Protein AF-0000000079767734 (afdb_homodimer)

Solvent-accessible surface area (backbone atoms only — not comparable to full-atom values): 37894 Å² total; per-residue (Å²): 135,80,73,79,76,71,73,71,72,45,73,51,30,43,49,50,31,55,87,40,33,33,40,35,42,72,42,64,70,23,52,40,48,29,48,41,56,46,34,62,26,26,24,47,37,34,31,40,34,43,82,82,51,74,74,72,78,58,91,63,36,63,91,36,53,76,44,80,39,47,56,89,37,68,68,37,36,52,49,50,50,56,53,43,48,74,29,41,30,40,42,39,52,51,51,64,62,49,52,40,75,56,68,56,30,71,64,57,50,38,73,56,18,55,48,31,27,43,34,37,41,23,61,63,21,69,68,55,93,91,45,70,55,68,69,30,57,35,48,63,38,46,60,24,29,35,12,47,37,9,58,38,42,71,36,30,5,55,59,46,14,35,50,39,76,53,35,54,48,33,36,28,49,6,26,14,48,25,43,48,45,36,50,42,42,36,56,41,39,20,74,75,72,59,39,28,27,36,27,37,23,17,26,21,49,15,37,34,35,57,37,30,67,54,52,41,53,58,57,61,50,45,75,55,85,43,48,54,48,68,65,36,31,35,26,31,55,18,12,19,41,18,9,61,12,53,26,70,47,44,61,43,38,42,52,37,48,18,52,74,73,40,31,35,22,32,31,18,76,51,70,70,22,36,53,40,44,28,52,84,71,76,46,52,59,89,81,45,47,86,86,41,68,85,48,19,62,60,40,33,50,51,50,39,59,54,42,34,71,40,39,45,67,59,57,61,62,34,58,57,33,28,55,47,11,13,33,32,52,43,21,42,56,68,48,23,64,68,66,37,64,63,75,50,49,41,78,46,57,35,68,62,70,41,61,56,81,56,68,72,68,65,68,76,42,69,40,67,36,51,35,79,49,37,43,42,38,71,66,74,81,130,134,79,72,78,78,74,73,71,72,47,73,52,31,42,49,47,32,55,88,40,31,33,40,35,44,72,43,64,69,24,52,41,50,29,48,42,56,46,35,62,25,26,24,48,39,35,30,40,34,45,81,81,46,64,70,72,78,58,90,61,37,63,90,36,54,76,45,78,38,47,57,89,36,68,70,37,35,52,49,51,51,57,54,41,47,74,28,40,31,40,41,36,51,52,50,63,62,48,51,41,74,57,70,56,30,70,64,58,49,38,72,55,18,58,48,32,28,41,35,37,41,23,60,62,22,70,67,53,94,89,46,70,53,68,68,30,56,35,48,63,36,48,60,24,30,34,12,47,38,8,59,39,42,75,38,32,5,54,57,45,14,36,54,43,77,54,35,55,49,34,37,29,47,6,26,13,49,27,42,47,45,37,49,40,41,36,55,41,39,20,74,76,71,60,38,28,27,36,28,37,22,18,27,20,49,14,38,34,35,58,37,31,67,55,52,45,52,57,58,60,46,48,74,55,84,42,47,55,47,68,62,37,31,40,29,31,58,23,14,24,47,14,10,67,7,50,26,71,46,44,60,42,40,41,51,36,46,17,51,73,74,39,33,34,22,32,33,19,76,51,70,70,22,36,53,38,43,28,52,85,72,75,46,50,60,88,80,42,48,86,84,41,69,86,48,19,65,59,40,33,50,52,51,38,60,55,42,34,72,38,38,43,68,57,56,60,64,35,57,57,34,28,55,46,11,13,33,30,54,43,21,44,56,68,50,21,66,68,67,37,66,62,77,48,50,41,76,45,59,34,69,66,68,50,48,72,82,56,68,69,72,66,70,78,45,69,42,69,36,52,35,78,48,40,44,41,38,72,67,76,80,132

pLDDT: mean 78.81, std 22.09, range [19.5, 98.88]

Organism: Taenia asiatica (NCBI:txid60517)

Radius of gyration: 25.35 Å; Cα contacts (8 Å, |Δi|>4): 1713; chains: 2; bounding box: 73×67×70 Å

Nearest PDB structures (foldseek):
  2gci-assembly2_C  TM=5.295E-01  e=1.473E-26  Mycobacterium tuberculosis
  2yim-assembly2_D  TM=5.352E-01  e=5.683E-26  Mycobacterium tuberculosis H37Rv
  9br6-assembly1_A  TM=4.932E-01  e=1.364E-16  Homo sapiens
  5yit-assembly1_A  TM=5.797E-01  e=7.424E-14  Mycobacterium tuberculosis H37Rv
  5yit-assembly2_D  TM=5.582E-01  e=5.335E-12  Mycobacterium tuberculosis H37Rv

Secondary structure (DSSP, 8-state):
-------SS-TTGGGTTTT-EEEEES--THHHHHHHHHHHTT-EEEEEE-TT-S----TT-TT--EEE--TTSHHHHHHHHHHHTT-SEEEE-SPTTHHHHTT--HHHHHHH-TT-EEEEEESS-PPPTTS-HHHHT----HHHHHHHHTTGGGGB-TTS-B--THHHHHHIIIIIHHHHHHHHHHHHHHHHH----EEEEEHHHHHHHHTHHHHHHHHHHTSS---TTTTSHHHHHHHHHHTTSSS-S-TTEEEEE-TTS-EEEEE--SHHHHHHHHHHHT--TTTS-TT-GGGHHHHHHHHHHHHTTS-HHHHHH-HHHHHHS-EEEE--HHHHHHHS-GGGEEEEEE-----TT-------EEEEEEPPSSEEEPPPP-/-------SS-TTGGGTTTT-EEEEES--THHHHHHHHHHHTT-EEEEEE-TT-S----TT-TT--EEE--TTSHHHHHHHHHHHTT-SEEEE-SPTTHHHHTT--HHHHHHH-TT-EEEEEESS-PPPTTS-HHHHT----HHHHHHHHTTGGGGB-TTS-B--THHHHHHIIIIIHHHHHHHHHHHHHHHHH----EEEEEHHHHHHHHTHHHHHHHHHHTSS---TTTTSHHHHHHHHHHTTSSS-S-TTEEEEE-TTS-EEEEE--SHHHHHHHHHHHT--TTTS-TT-GGGHHHHHHHHHHHHTTS-HHHHHH-HHHHHHS-EEEE--HHHHHHHS-GGGEEEEEE-----TT-------EEEEEEPPSSEEEPPPP-

Structure (mmCIF, N/CA/C/O backbone):
data_AF-0000000079767734-model_v1
#
loop_
_entity.id
_entity.type
_entity.pdbx_description
1 polymer 'Alpha-methylacyl-CoA racemase'
#
loop_
_atom_site.group_PDB
_atom_site.id
_atom_site.type_symbol
_atom_site.label_atom_id
_atom_site.label_alt_id
_atom_site.label_comp_id
_atom_site.label_asym_id
_atom_site.label_entity_id
_atom_site.label_seq_id
_atom_site.pdbx_PDB_ins_code
_atom_site.Cartn_x
_atom_site.Cartn_y
_atom_site.Cartn_z
_atom_site.occupancy
_atom_site.B_iso_or_equiv
_atom_site.auth_seq_id
_atom_site.auth_comp_id
_atom_site.auth_asym_id
_atom_site.auth_atom_id
_atom_site.pdbx_PDB_model_num
ATOM 1 N N . MET A 1 1 ? 0.869 -28.984 30.719 1 19.5 1 MET A N 1
ATOM 2 C CA . MET A 1 1 ? 0.458 -29.578 29.453 1 19.5 1 MET A CA 1
ATOM 3 C C . MET A 1 1 ? -0.038 -28.516 28.484 1 19.5 1 MET A C 1
ATOM 5 O O . MET A 1 1 ? -1.199 -28.109 28.547 1 19.5 1 MET A O 1
ATOM 9 N N . PHE A 1 2 ? 0.654 -27.422 28.281 1 21 2 PHE A N 1
ATOM 10 C CA . PHE A 1 2 ? 0.424 -26.078 27.781 1 21 2 PHE A CA 1
ATOM 11 C C . PHE A 1 2 ? 0.003 -26.109 26.312 1 21 2 PHE A C 1
ATOM 13 O O . PHE A 1 2 ? 0.659 -26.75 25.484 1 21 2 PHE A O 1
ATOM 20 N N . GLY A 1 3 ? -1.27 -26.203 26.094 1 24.34 3 GLY A N 1
ATOM 21 C CA . GLY A 1 3 ? -1.952 -26.516 24.844 1 24.34 3 GLY A CA 1
ATOM 22 C C . GLY A 1 3 ? -1.363 -25.797 23.641 1 24.34 3 GLY A C 1
ATOM 23 O O . GLY A 1 3 ? -0.852 -24.688 23.766 1 24.34 3 GLY A O 1
ATOM 24 N N . ALA A 1 4 ? -0.861 -26.609 22.656 1 27.47 4 ALA A N 1
ATOM 25 C CA . ALA A 1 4 ? -0.209 -26.25 21.391 1 27.47 4 ALA A CA 1
ATOM 26 C C . ALA A 1 4 ? -0.908 -25.062 20.734 1 27.47 4 ALA A C 1
ATOM 28 O O . ALA A 1 4 ? -2.068 -25.156 20.328 1 27.47 4 ALA A O 1
ATOM 29 N N . VAL A 1 5 ? -0.667 -23.891 21.141 1 30.08 5 VAL A N 1
ATOM 30 C CA . VAL A 1 5 ? -1.137 -22.672 20.5 1 30.08 5 VAL A CA 1
ATOM 31 C C . VAL A 1 5 ? -1.088 -22.828 18.984 1 30.08 5 VAL A C 1
ATOM 33 O O . VAL A 1 5 ? -0.017 -23.031 18.406 1 30.08 5 VAL A O 1
ATOM 36 N N . LYS A 1 6 ? -2.043 -23.469 18.391 1 33.72 6 LYS A N 1
ATOM 37 C CA . LYS A 1 6 ? -2.287 -23.688 16.953 1 33.72 6 LYS A CA 1
ATOM 38 C C . LYS A 1 6 ? -1.776 -22.5 16.141 1 33.72 6 LYS A C 1
ATOM 40 O O . LYS A 1 6 ? -2.127 -21.359 16.406 1 33.72 6 LYS A O 1
ATOM 45 N N . ASN A 1 7 ? -0.673 -22.297 15.594 1 41.34 7 ASN A N 1
ATOM 46 C CA . ASN A 1 7 ? -0.099 -21.375 14.625 1 41.34 7 ASN A CA 1
ATOM 47 C C . ASN A 1 7 ? -1.134 -20.922 13.602 1 41.34 7 ASN A C 1
ATOM 49 O O . ASN A 1 7 ? -1.629 -21.734 12.812 1 41.34 7 ASN A O 1
ATOM 53 N N . LEU A 1 8 ? -2.006 -19.859 13.859 1 46.81 8 LEU A N 1
ATOM 54 C CA . LEU A 1 8 ? -3.248 -19.328 13.312 1 46.81 8 LEU A CA 1
ATOM 55 C C . LEU A 1 8 ? -3.096 -19 11.836 1 46.81 8 LEU A C 1
ATOM 57 O O . LEU A 1 8 ? -4.09 -18.891 11.109 1 46.81 8 LEU A O 1
ATOM 61 N N . VAL A 1 9 ? -1.853 -18.578 11.352 1 55.66 9 VAL A N 1
ATOM 62 C CA . VAL A 1 9 ? -1.746 -18.5 9.898 1 55.66 9 VAL A CA 1
ATOM 63 C C . VAL A 1 9 ? -1.873 -19.891 9.297 1 55.66 9 VAL A C 1
ATOM 65 O O . VAL A 1 9 ? -1.165 -20.828 9.703 1 55.66 9 VAL A O 1
ATOM 68 N N . GLY A 1 10 ? -2.957 -20.172 8.617 1 65.94 10 GLY A N 1
ATOM 69 C CA . GLY A 1 10 ? -3.295 -21.5 8.109 1 65.94 10 GLY A CA 1
ATOM 70 C C . GLY A 1 10 ? -2.127 -22.203 7.441 1 65.94 10 GLY A C 1
ATOM 71 O O . GLY A 1 10 ? -1.202 -21.547 6.949 1 65.94 10 GLY A O 1
ATOM 72 N N . THR A 1 11 ? -1.95 -23.391 7.621 1 73 11 THR A N 1
ATOM 73 C CA . THR A 1 11 ? -0.931 -24.266 7.051 1 73 11 THR A CA 1
ATOM 74 C C . THR A 1 11 ? -0.755 -23.984 5.559 1 73 11 THR A C 1
ATOM 76 O O . THR A 1 11 ? 0.362 -24.047 5.039 1 73 11 THR A O 1
ATOM 79 N N . THR A 1 12 ? -1.761 -23.531 4.977 1 79.75 12 THR A N 1
ATOM 80 C CA . THR A 1 12 ? -1.69 -23.281 3.543 1 79.75 12 THR A CA 1
ATOM 81 C C . THR A 1 12 ? -0.862 -22.031 3.26 1 79.75 12 THR A C 1
ATOM 83 O O . THR A 1 12 ? -0.031 -22.016 2.35 1 79.75 12 THR A O 1
ATOM 86 N N . CYS A 1 13 ? -1.005 -21.047 4.02 1 81.56 13 CYS A N 1
ATOM 87 C CA . CYS A 1 13 ? -0.276 -19.812 3.812 1 81.56 13 CYS A CA 1
ATOM 88 C C . CYS A 1 13 ? 1.227 -20.031 3.941 1 81.56 13 CYS A C 1
ATOM 90 O O . CYS A 1 13 ? 1.996 -19.594 3.082 1 81.56 13 CYS A O 1
ATOM 92 N N . ILE A 1 14 ? 1.656 -20.844 4.953 1 84.44 14 ILE A N 1
ATOM 93 C CA . ILE A 1 14 ? 3.08 -20.953 5.246 1 84.44 14 ILE A CA 1
ATOM 94 C C . ILE A 1 14 ? 3.725 -21.953 4.293 1 84.44 14 ILE A C 1
ATOM 96 O O . ILE A 1 14 ? 4.926 -22.219 4.383 1 84.44 14 ILE A O 1
ATOM 100 N N . SER A 1 15 ? 2.971 -22.422 3.383 1 89.75 15 SER A N 1
ATOM 101 C CA . SER A 1 15 ? 3.531 -23.406 2.453 1 89.75 15 SER A CA 1
ATOM 102 C C . SER A 1 15 ? 3.684 -22.812 1.056 1 89.75 15 SER A C 1
ATOM 104 O O . SER A 1 15 ? 4.297 -23.422 0.18 1 89.75 15 SER A O 1
ATOM 106 N N . MET A 1 16 ? 3.244 -21.625 0.871 1 94.75 16 MET A N 1
ATOM 107 C CA . MET A 1 16 ? 3.174 -21.062 -0.475 1 94.75 16 MET A CA 1
ATOM 108 C C . MET A 1 16 ? 4.57 -20.859 -1.052 1 94.75 16 MET A C 1
ATOM 110 O O . MET A 1 16 ? 4.793 -21.078 -2.244 1 94.75 16 MET A O 1
ATOM 114 N N . LEU A 1 17 ? 5.535 -20.516 -0.182 1 97.31 17 LEU A N 1
ATOM 115 C CA . LEU A 1 17 ? 6.895 -20.234 -0.642 1 97.31 17 LEU A CA 1
ATOM 116 C C . LEU A 1 17 ? 7.895 -21.172 0.025 1 97.31 17 LEU A C 1
ATOM 118 O O . LEU A 1 17 ? 9.062 -20.812 0.206 1 97.31 17 LEU A O 1
ATOM 122 N N . LYS A 1 18 ? 7.34 -22.297 0.435 1 95.25 18 LYS A N 1
ATOM 123 C CA . LYS A 1 18 ? 8.234 -23.297 1.007 1 95.25 18 LYS A CA 1
ATOM 124 C C . LYS A 1 18 ? 9.359 -23.641 0.036 1 95.25 18 LYS A C 1
ATOM 126 O O . LYS A 1 18 ? 9.109 -23.891 -1.146 1 95.25 18 LYS A O 1
ATOM 131 N N . GLY A 1 19 ? 10.625 -23.625 0.57 1 96.06 19 GLY A N 1
ATOM 132 C CA . GLY A 1 19 ? 11.773 -23.969 -0.253 1 96.06 19 GLY A CA 1
ATOM 133 C C . GLY A 1 19 ? 12.461 -22.766 -0.862 1 96.06 19 GLY A C 1
ATOM 134 O O . GLY A 1 19 ? 13.562 -22.875 -1.403 1 96.06 19 GLY A O 1
ATOM 135 N N . ILE A 1 20 ? 11.859 -21.641 -0.833 1 98.12 20 ILE A N 1
ATOM 136 C CA . ILE A 1 20 ? 12.438 -20.422 -1.386 1 98.12 20 ILE A CA 1
ATOM 137 C C . ILE A 1 20 ? 13.414 -19.812 -0.381 1 98.12 20 ILE A C 1
ATOM 139 O O . ILE A 1 20 ? 13.07 -19.625 0.786 1 98.12 20 ILE A O 1
ATOM 143 N N . GLN A 1 21 ? 14.617 -19.531 -0.818 1 98.62 21 GLN A N 1
ATOM 144 C CA . GLN A 1 21 ? 15.672 -18.953 0.003 1 98.62 21 GLN A CA 1
ATOM 145 C C . GLN A 1 21 ? 15.891 -17.484 -0.355 1 98.62 21 GLN A C 1
ATOM 147 O O . GLN A 1 21 ? 16.203 -17.156 -1.501 1 98.62 21 GLN A O 1
ATOM 152 N N . VAL A 1 22 ? 15.781 -16.609 0.64 1 98.75 22 VAL A N 1
ATOM 153 C CA . VAL A 1 22 ? 15.898 -15.164 0.437 1 98.75 22 VAL A CA 1
ATOM 154 C C . VAL A 1 22 ? 17.062 -14.625 1.259 1 98.75 22 VAL A C 1
ATOM 156 O O . VAL A 1 22 ? 17.188 -14.914 2.451 1 98.75 22 VAL A O 1
ATOM 159 N N . LEU A 1 23 ? 17.969 -13.898 0.631 1 98.44 23 LEU A N 1
ATOM 160 C CA . LEU A 1 23 ? 19.016 -13.133 1.309 1 98.44 23 LEU A CA 1
ATOM 161 C C . LEU A 1 23 ? 18.641 -11.656 1.383 1 98.44 23 LEU A C 1
ATOM 163 O O . LEU A 1 23 ? 18.375 -11.023 0.356 1 98.44 23 LEU A O 1
ATOM 167 N N . GLU A 1 24 ? 18.578 -11.172 2.576 1 97 24 GLU A N 1
ATOM 168 C CA . GLU A 1 24 ? 18.188 -9.789 2.838 1 97 24 GLU A CA 1
ATOM 169 C C . GLU A 1 24 ? 19.375 -8.961 3.293 1 97 24 GLU A C 1
ATOM 171 O O . GLU A 1 24 ? 19.859 -9.117 4.422 1 97 24 GLU A O 1
ATOM 176 N N . LEU A 1 25 ? 19.891 -8.141 2.402 1 94.94 25 LEU A N 1
ATOM 177 C CA . LEU A 1 25 ? 20.938 -7.215 2.836 1 94.94 25 LEU A CA 1
ATOM 178 C C . LEU A 1 25 ? 20.375 -6.176 3.803 1 94.94 25 LEU A C 1
ATOM 180 O O . LEU A 1 25 ? 19.234 -5.754 3.666 1 94.94 25 LEU A O 1
ATOM 184 N N . ALA A 1 26 ? 21.188 -5.77 4.707 1 84.81 26 ALA A N 1
ATOM 185 C CA . ALA A 1 26 ? 20.75 -4.883 5.781 1 84.81 26 ALA A CA 1
ATOM 186 C C . ALA A 1 26 ? 20.203 -3.57 5.219 1 84.81 26 ALA A C 1
ATOM 188 O O . ALA A 1 26 ? 20.906 -2.871 4.477 1 84.81 26 ALA A O 1
ATOM 189 N N . GLY A 1 27 ? 18.984 -3.352 5.441 1 79.31 27 GLY A N 1
ATOM 190 C CA . GLY A 1 27 ? 18.328 -2.115 5.066 1 79.31 27 GLY A CA 1
ATOM 191 C C . GLY A 1 27 ? 17.172 -1.751 5.996 1 79.31 27 GLY A C 1
ATOM 192 O O . GLY A 1 27 ? 17.047 -2.312 7.086 1 79.31 27 GLY A O 1
ATOM 193 N N . LEU A 1 28 ? 16.531 -0.674 5.656 1 72.5 28 LEU A N 1
ATOM 194 C CA . LEU A 1 28 ? 15.438 -0.21 6.508 1 72.5 28 LEU A CA 1
ATOM 195 C C . LEU A 1 28 ? 14.102 -0.252 5.762 1 72.5 28 LEU A C 1
ATOM 197 O O . LEU A 1 28 ? 14.078 -0.297 4.531 1 72.5 28 LEU A O 1
ATOM 201 N N . GLY A 1 29 ? 13.039 -0.337 6.527 1 78.44 29 GLY A N 1
ATOM 202 C CA . GLY A 1 29 ? 11.695 -0.051 6.051 1 78.44 29 GLY A CA 1
ATOM 203 C C . GLY A 1 29 ? 11.188 -1.063 5.043 1 78.44 29 GLY A C 1
ATOM 204 O O . GLY A 1 29 ? 10.773 -2.164 5.41 1 78.44 29 GLY A O 1
ATOM 205 N N . PRO A 1 30 ? 11.336 -0.692 3.676 1 83.81 30 PRO A N 1
ATOM 206 C CA . PRO A 1 30 ? 10.727 -1.512 2.625 1 83.81 30 PRO A CA 1
ATOM 207 C C . PRO A 1 30 ? 11.383 -2.885 2.492 1 83.81 30 PRO A C 1
ATOM 209 O O . PRO A 1 30 ? 10.695 -3.881 2.256 1 83.81 30 PRO A O 1
ATOM 212 N N . VAL A 1 31 ? 12.625 -2.984 2.678 1 89.38 31 VAL A N 1
ATOM 213 C CA . VAL A 1 31 ? 13.328 -4.246 2.465 1 89.38 31 VAL A CA 1
ATOM 214 C C . VAL A 1 31 ? 13 -5.219 3.596 1 89.38 31 VAL A C 1
ATOM 216 O O . VAL A 1 31 ? 12.766 -6.402 3.354 1 89.38 31 VAL A O 1
ATOM 219 N N . THR A 1 32 ? 13.031 -4.699 4.836 1 86.62 32 THR A N 1
ATOM 220 C CA . THR A 1 32 ? 12.711 -5.551 5.977 1 86.62 32 THR A CA 1
ATOM 221 C C . THR A 1 32 ? 11.266 -6.035 5.906 1 86.62 32 THR A C 1
ATOM 223 O O . THR A 1 32 ? 10.977 -7.184 6.242 1 86.62 32 THR A O 1
ATOM 226 N N . MET A 1 33 ? 10.391 -5.156 5.527 1 88 33 MET A N 1
ATOM 227 C CA . MET A 1 33 ? 8.992 -5.531 5.363 1 88 33 MET A CA 1
ATOM 228 C C . MET A 1 33 ? 8.828 -6.566 4.258 1 88 33 MET A C 1
ATOM 230 O O . MET A 1 33 ? 8.039 -7.504 4.391 1 88 33 MET A O 1
ATOM 234 N N . CYS A 1 34 ? 9.516 -6.344 3.162 1 93.5 34 CYS A N 1
ATOM 235 C CA . CYS A 1 34 ? 9.5 -7.324 2.082 1 93.5 34 CYS A CA 1
ATOM 236 C C . CYS A 1 34 ? 9.906 -8.703 2.588 1 93.5 34 CYS A C 1
ATOM 238 O O . CYS A 1 34 ? 9.227 -9.695 2.328 1 93.5 34 CYS A O 1
ATOM 240 N N . GLY A 1 35 ? 11.016 -8.734 3.326 1 94.12 35 GLY A N 1
ATOM 241 C CA . GLY A 1 35 ? 11.461 -9.984 3.914 1 94.12 35 GLY A CA 1
ATOM 242 C C . GLY A 1 35 ? 10.422 -10.625 4.816 1 94.12 35 GLY A C 1
ATOM 243 O O . GLY A 1 35 ? 10.242 -11.844 4.797 1 94.12 35 GLY A O 1
ATOM 244 N N . LEU A 1 36 ? 9.75 -9.82 5.582 1 91.5 36 LEU A N 1
ATOM 245 C CA . LEU A 1 36 ? 8.727 -10.328 6.484 1 91.5 36 LEU A CA 1
ATOM 246 C C . LEU A 1 36 ? 7.582 -10.969 5.703 1 91.5 36 LEU A C 1
ATOM 248 O O . LEU A 1 36 ? 7.109 -12.055 6.059 1 91.5 36 LEU A O 1
ATOM 252 N N . ILE A 1 37 ? 7.102 -10.32 4.676 1 93.19 37 ILE A N 1
ATOM 253 C CA . ILE A 1 37 ? 5.988 -10.828 3.887 1 93.19 37 ILE A CA 1
ATOM 254 C C . ILE A 1 37 ? 6.367 -12.18 3.27 1 93.19 37 ILE A C 1
ATOM 256 O O . ILE A 1 37 ? 5.598 -13.141 3.344 1 93.19 37 ILE A O 1
ATOM 260 N N . LEU A 1 38 ? 7.547 -12.242 2.689 1 97.12 38 LEU A N 1
ATOM 261 C CA . LEU A 1 38 ? 7.984 -13.492 2.08 1 97.12 38 LEU A CA 1
ATOM 262 C C . LEU A 1 38 ? 8.078 -14.602 3.123 1 97.12 38 LEU A C 1
ATOM 264 O O . LEU A 1 38 ? 7.66 -15.734 2.871 1 97.12 38 LEU A O 1
ATOM 268 N N . LYS A 1 39 ? 8.578 -14.258 4.262 1 95 39 LYS A N 1
ATOM 269 C CA . LYS A 1 39 ? 8.695 -15.219 5.352 1 95 39 LYS A CA 1
ATOM 270 C C . LYS A 1 39 ? 7.32 -15.688 5.816 1 95 39 LYS A C 1
ATOM 272 O O . LYS A 1 39 ? 7.121 -16.875 6.078 1 95 39 LYS A O 1
ATOM 277 N N . ASP A 1 40 ? 6.414 -14.812 5.941 1 93.19 40 ASP A N 1
ATOM 278 C CA . ASP A 1 40 ? 5.062 -15.125 6.402 1 93.19 40 ASP A CA 1
ATOM 279 C C . ASP A 1 40 ? 4.402 -16.172 5.5 1 93.19 40 ASP A C 1
ATOM 281 O O . ASP A 1 40 ? 3.529 -16.906 5.941 1 93.19 40 ASP A O 1
ATOM 285 N N . TYR A 1 41 ? 4.805 -16.203 4.301 1 96.19 41 TYR A N 1
ATOM 286 C CA . TYR A 1 41 ? 4.191 -17.156 3.385 1 96.19 41 TYR A CA 1
ATOM 287 C C . TYR A 1 41 ? 5.109 -18.344 3.148 1 96.19 41 TYR A C 1
ATOM 289 O O . TYR A 1 41 ? 4.895 -19.125 2.215 1 96.19 41 TYR A O 1
ATOM 297 N N . GLY A 1 42 ? 6.23 -18.422 3.961 1 95.69 42 GLY A N 1
ATOM 298 C CA . GLY A 1 42 ? 6.926 -19.703 4.047 1 95.69 42 GLY A CA 1
ATOM 299 C C . GLY A 1 42 ? 8.359 -19.641 3.549 1 95.69 42 GLY A C 1
ATOM 300 O O . GLY A 1 42 ? 9.102 -20.625 3.652 1 95.69 42 GLY A O 1
ATOM 301 N N . ALA A 1 43 ? 8.828 -18.531 3.01 1 97.75 43 ALA A N 1
ATOM 302 C CA . ALA A 1 43 ? 10.203 -18.438 2.545 1 97.75 43 ALA A CA 1
ATOM 303 C C . ALA A 1 43 ? 11.18 -18.422 3.719 1 97.75 43 ALA A C 1
ATOM 305 O O . ALA A 1 43 ? 10.828 -17.984 4.816 1 97.75 43 ALA A O 1
ATOM 306 N N . SER A 1 44 ? 12.328 -18.953 3.492 1 97.69 44 SER A N 1
ATOM 307 C CA . SER A 1 44 ? 13.422 -18.797 4.441 1 97.69 44 SER A CA 1
ATOM 308 C C . SER A 1 44 ? 14.211 -17.516 4.172 1 97.69 44 SER A C 1
ATOM 310 O O . SER A 1 44 ? 14.812 -17.375 3.109 1 97.69 44 SER A O 1
ATOM 312 N N . VAL A 1 45 ? 14.203 -16.625 5.137 1 97 45 VAL A N 1
ATOM 313 C CA . VAL A 1 45 ? 14.852 -15.328 4.957 1 97 45 VAL A CA 1
ATOM 314 C C . VAL A 1 45 ? 16.047 -15.211 5.902 1 97 45 VAL A C 1
ATOM 316 O O . VAL A 1 45 ? 15.906 -15.375 7.117 1 97 45 VAL A O 1
ATOM 319 N N . HIS A 1 46 ? 17.219 -14.961 5.324 1 96.62 46 HIS A N 1
ATOM 320 C CA . HIS A 1 46 ? 18.438 -14.719 6.082 1 96.62 46 HIS A CA 1
ATOM 321 C C . HIS A 1 46 ? 18.906 -13.281 5.91 1 96.62 46 HIS A C 1
ATOM 323 O O . HIS A 1 46 ? 19 -12.781 4.789 1 96.62 46 HIS A O 1
ATOM 329 N N . ARG A 1 47 ? 19.25 -12.641 6.992 1 94.56 47 ARG A N 1
ATOM 330 C CA . ARG A 1 47 ? 19.703 -11.258 6.957 1 94.56 47 ARG A CA 1
ATOM 331 C C . ARG A 1 47 ? 21.234 -11.188 6.922 1 94.56 47 ARG A C 1
ATOM 333 O O . ARG A 1 47 ? 21.906 -11.82 7.734 1 94.56 47 ARG A O 1
ATOM 340 N N . ILE A 1 48 ? 21.719 -10.453 5.984 1 95.56 48 ILE A N 1
ATOM 341 C CA . ILE A 1 48 ? 23.156 -10.203 5.895 1 95.56 48 ILE A CA 1
ATOM 342 C C . ILE A 1 48 ? 23.5 -8.914 6.641 1 95.56 48 ILE A C 1
ATOM 344 O O . ILE A 1 48 ? 23.156 -7.82 6.195 1 95.56 48 ILE A O 1
ATOM 348 N N . LEU A 1 49 ? 24.25 -9.094 7.723 1 90.88 49 LEU A N 1
ATOM 349 C CA . LEU A 1 49 ? 24.516 -7.941 8.578 1 90.88 49 LEU A CA 1
ATOM 350 C C . LEU A 1 49 ? 26.016 -7.727 8.75 1 90.88 49 LEU A C 1
ATOM 352 O O . LEU A 1 49 ? 26.766 -8.688 8.922 1 90.88 49 LEU A O 1
ATOM 356 N N . ASN A 1 50 ? 26.344 -6.496 8.617 1 87.25 50 ASN A N 1
ATOM 357 C CA . ASN A 1 50 ? 27.703 -6.133 8.992 1 87.25 50 ASN A CA 1
ATOM 358 C C . ASN A 1 50 ? 27.891 -6.125 10.508 1 87.25 50 ASN A C 1
ATOM 360 O O . ASN A 1 50 ? 27.25 -5.34 11.211 1 87.25 50 ASN A O 1
ATOM 364 N N . PRO A 1 51 ? 28.688 -6.988 10.992 1 83.38 51 PRO A N 1
ATOM 365 C CA . PRO A 1 51 ? 28.859 -7.066 12.445 1 83.38 51 PRO A CA 1
ATOM 366 C C . PRO A 1 51 ? 29.391 -5.766 13.047 1 83.38 51 PRO A C 1
ATOM 368 O O . PRO A 1 51 ? 29.219 -5.523 14.242 1 83.38 51 PRO A O 1
ATOM 371 N N . ASN A 1 52 ? 29.969 -4.934 12.195 1 79.44 52 ASN A N 1
ATOM 372 C CA . ASN A 1 52 ? 30.578 -3.697 12.68 1 79.44 52 ASN A CA 1
ATOM 373 C C . ASN A 1 52 ? 29.688 -2.488 12.406 1 79.44 52 ASN A C 1
ATOM 375 O O . ASN A 1 52 ? 30.109 -1.348 12.617 1 79.44 52 ASN A O 1
ATOM 379 N N . ALA A 1 53 ? 28.5 -2.783 11.93 1 75.31 53 ALA A N 1
ATOM 380 C CA . ALA A 1 53 ? 27.609 -1.669 11.625 1 75.31 53 ALA A CA 1
ATOM 381 C C . ALA A 1 53 ? 27.125 -0.977 12.898 1 75.31 53 ALA A C 1
ATOM 383 O O . ALA A 1 53 ? 26.797 -1.639 13.883 1 75.31 53 ALA A O 1
ATOM 384 N N . PRO A 1 54 ? 27.188 0.348 12.82 1 62.09 54 PRO A N 1
ATOM 385 C CA . PRO A 1 54 ? 26.781 1.091 14.016 1 62.09 54 PRO A CA 1
ATOM 386 C C . PRO A 1 54 ? 25.297 0.958 14.312 1 62.09 54 PRO A C 1
ATOM 388 O O . PRO A 1 54 ? 24.891 1.053 15.469 1 62.09 54 PRO A O 1
ATOM 391 N N . PHE A 1 55 ? 24.484 0.821 13.328 1 59.12 55 PHE A N 1
ATOM 392 C CA . PHE A 1 55 ? 23.031 0.773 13.492 1 59.12 55 PHE A CA 1
ATOM 393 C C . PHE A 1 55 ? 22.438 -0.353 12.656 1 59.12 55 PHE A C 1
ATOM 395 O O . PHE A 1 55 ? 22.828 -0.564 11.516 1 59.12 55 PHE A O 1
ATOM 402 N N . ILE A 1 56 ? 21.75 -1.267 13.398 1 59.91 56 ILE A N 1
ATOM 403 C CA . ILE A 1 56 ? 21 -2.305 12.695 1 59.91 56 ILE A CA 1
ATOM 404 C C . ILE A 1 56 ? 19.531 -2.213 13.07 1 59.91 56 ILE A C 1
ATOM 406 O O . ILE A 1 56 ? 19.188 -2.104 14.25 1 59.91 56 ILE A O 1
ATOM 410 N N . ASP A 1 57 ? 18.688 -2.107 12.039 1 62.88 57 ASP A N 1
ATOM 411 C CA . ASP A 1 57 ? 17.25 -2.178 12.266 1 62.88 57 ASP A CA 1
ATOM 412 C C . ASP A 1 57 ? 16.812 -3.615 12.523 1 62.88 57 ASP A C 1
ATOM 414 O O . ASP A 1 57 ? 16.922 -4.477 11.656 1 62.88 57 ASP A O 1
ATOM 418 N N . HIS A 1 58 ? 16.234 -3.816 13.758 1 62.38 58 HIS A N 1
ATOM 419 C CA . HIS A 1 58 ? 15.828 -5.168 14.109 1 62.38 58 HIS A CA 1
ATOM 420 C C . HIS A 1 58 ? 14.312 -5.289 14.164 1 62.38 58 HIS A C 1
ATOM 422 O O . HIS A 1 58 ? 13.773 -6.344 14.516 1 62.38 58 HIS A O 1
ATOM 428 N N . LEU A 1 59 ? 13.578 -4.281 13.945 1 64.25 59 LEU A N 1
ATOM 429 C CA . LEU A 1 59 ? 12.141 -4.203 14.18 1 64.25 59 LEU A CA 1
ATOM 430 C C . LEU A 1 59 ? 11.422 -5.395 13.562 1 64.25 59 LEU A C 1
ATOM 432 O O . LEU A 1 59 ? 10.562 -6.004 14.195 1 64.25 59 LEU A O 1
ATOM 436 N N . LEU A 1 60 ? 11.742 -5.957 12.328 1 76 60 LEU A N 1
ATOM 437 C CA . LEU A 1 60 ? 11.062 -7.059 11.648 1 76 60 LEU A CA 1
ATOM 438 C C . LEU A 1 60 ? 12.023 -8.219 11.398 1 76 60 LEU A C 1
ATOM 440 O O . LEU A 1 60 ? 11.852 -8.969 10.438 1 76 60 LEU A O 1
ATOM 444 N N . SER A 1 61 ? 12.844 -8.422 12.391 1 77.75 61 SER A N 1
ATOM 445 C CA . SER A 1 61 ? 13.906 -9.406 12.195 1 77.75 61 SER A CA 1
ATOM 446 C C . SER A 1 61 ? 13.516 -10.766 12.766 1 77.75 61 SER A C 1
ATOM 448 O O . SER A 1 61 ? 14.109 -11.789 12.406 1 77.75 61 SER A O 1
ATOM 450 N N . PRO A 1 62 ? 12.562 -10.797 13.703 1 77.69 62 PRO A N 1
ATOM 451 C CA . PRO A 1 62 ? 12.266 -12.125 14.258 1 77.69 62 PRO A CA 1
ATOM 452 C C . PRO A 1 62 ? 11.93 -13.148 13.18 1 77.69 62 PRO A C 1
ATOM 454 O O . PRO A 1 62 ? 11.203 -12.836 12.227 1 77.69 62 PRO A O 1
ATOM 457 N N . GLY A 1 63 ? 12.578 -14.312 13.367 1 83.56 63 GLY A N 1
ATOM 458 C CA . GLY A 1 63 ? 12.352 -15.391 12.422 1 83.56 63 GLY A CA 1
ATOM 459 C C . GLY A 1 63 ? 13.266 -15.32 11.211 1 83.56 63 GLY A C 1
ATOM 460 O O . GLY A 1 63 ? 13.234 -16.203 10.352 1 83.56 63 GLY A O 1
ATOM 461 N N . LYS A 1 64 ? 14.094 -14.273 11.219 1 90.38 64 LYS A N 1
ATOM 462 C CA . LYS A 1 64 ? 15.078 -14.125 10.148 1 90.38 64 LYS A CA 1
ATOM 463 C C . LYS A 1 64 ? 16.5 -14.234 10.688 1 90.38 64 LYS A C 1
ATOM 465 O O . LYS A 1 64 ? 17.078 -13.242 11.148 1 90.38 64 LYS A O 1
ATOM 470 N N . PRO A 1 65 ? 17.031 -15.414 10.617 1 90.94 65 PRO A N 1
ATOM 471 C CA . PRO A 1 65 ? 18.391 -15.547 11.125 1 90.94 65 PRO A CA 1
ATOM 472 C C . PRO A 1 65 ? 19.375 -14.609 10.422 1 90.94 65 PRO A C 1
ATOM 474 O O . PRO A 1 65 ? 19.156 -14.227 9.266 1 90.94 65 PRO A O 1
ATOM 477 N N . SER A 1 66 ? 20.469 -14.297 11.172 1 90.88 66 SER A N 1
ATOM 478 C CA . SER A 1 66 ? 21.453 -13.352 10.641 1 90.88 66 SER A CA 1
ATOM 479 C C . SER A 1 66 ? 22.734 -14.062 10.227 1 90.88 66 SER A C 1
ATOM 481 O O . SER A 1 66 ? 23.125 -15.062 10.836 1 90.88 66 SER A O 1
ATOM 483 N N . VAL A 1 67 ? 23.328 -13.633 9.188 1 94.12 67 VAL A N 1
ATOM 484 C CA . VAL A 1 67 ? 24.656 -14.031 8.727 1 94.12 67 VAL A CA 1
ATOM 485 C C . VAL A 1 67 ? 25.594 -12.828 8.773 1 94.12 67 VAL A C 1
ATOM 487 O O . VAL A 1 67 ? 25.391 -11.844 8.055 1 94.12 67 VAL A O 1
ATOM 490 N N . PRO A 1 68 ? 26.562 -12.875 9.617 1 93.81 68 PRO A N 1
ATOM 491 C CA . PRO A 1 68 ? 27.484 -11.742 9.742 1 93.81 68 PRO A CA 1
ATOM 492 C C . PRO A 1 68 ? 28.484 -11.664 8.594 1 93.81 68 PRO A C 1
ATOM 49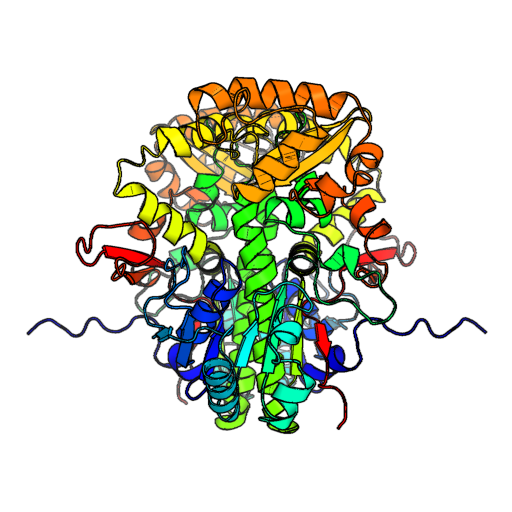4 O O . PRO A 1 68 ? 29.344 -12.531 8.453 1 93.81 68 PRO A O 1
ATOM 497 N N . LEU A 1 69 ? 28.422 -10.656 7.719 1 95.19 69 LEU A N 1
ATOM 498 C CA . LEU A 1 69 ? 29.328 -10.406 6.613 1 95.19 69 LEU A CA 1
ATOM 499 C C . LEU A 1 69 ? 29.641 -8.922 6.496 1 95.19 69 LEU A C 1
ATOM 501 O O . LEU A 1 69 ? 28.734 -8.094 6.434 1 95.19 69 LEU A O 1
ATOM 505 N N . ASP A 1 70 ? 30.875 -8.594 6.559 1 93.88 70 ASP A N 1
ATOM 506 C CA . ASP A 1 70 ? 31.344 -7.262 6.199 1 93.88 70 ASP A CA 1
ATOM 507 C C . ASP A 1 70 ? 31.719 -7.188 4.723 1 93.88 70 ASP A C 1
ATOM 509 O O . ASP A 1 70 ? 32.844 -7.551 4.34 1 93.88 70 ASP A O 1
ATOM 513 N N . LEU A 1 71 ? 30.922 -6.613 3.941 1 93.06 71 LEU A N 1
ATOM 514 C CA . LEU A 1 71 ? 31.047 -6.691 2.49 1 93.06 71 LEU A CA 1
ATOM 515 C C . LEU A 1 71 ? 32.188 -5.801 1.993 1 93.06 71 LEU A C 1
ATOM 517 O O . LEU A 1 71 ? 32.5 -5.809 0.804 1 93.06 71 LEU A O 1
ATOM 521 N N . LYS A 1 72 ? 32.75 -5.055 2.875 1 90.69 72 LYS A N 1
ATOM 522 C CA . LYS A 1 72 ? 33.969 -4.332 2.518 1 90.69 72 LYS A CA 1
ATOM 523 C C . LYS A 1 72 ? 35.188 -5.273 2.451 1 90.69 72 LYS A C 1
ATOM 525 O O . LYS A 1 72 ? 36.219 -4.941 1.851 1 90.69 72 LYS A O 1
ATOM 530 N N . ASN A 1 73 ? 35.031 -6.422 3.059 1 93.75 73 ASN A N 1
ATOM 531 C CA . ASN A 1 73 ? 36.062 -7.453 3.039 1 93.75 73 ASN A CA 1
ATOM 532 C C . ASN A 1 73 ? 35.906 -8.391 1.843 1 93.75 73 ASN A C 1
ATOM 534 O O . ASN A 1 73 ? 34.844 -8.984 1.661 1 93.75 73 ASN A O 1
ATOM 538 N N . PRO A 1 74 ? 36.969 -8.617 1.12 1 94.62 74 PRO A N 1
ATOM 539 C CA . PRO A 1 74 ? 36.875 -9.461 -0.077 1 94.62 74 PRO A CA 1
ATOM 540 C C . PRO A 1 74 ? 36.438 -10.883 0.235 1 94.62 74 PRO A C 1
ATOM 542 O O . PRO A 1 74 ? 35.656 -11.477 -0.528 1 94.62 74 PRO A O 1
ATOM 545 N N . SER A 1 75 ? 36.906 -11.367 1.298 1 95.88 75 SER A N 1
ATOM 546 C CA . SER A 1 75 ? 36.531 -12.734 1.657 1 95.88 75 SER A CA 1
ATOM 547 C C . SER A 1 75 ? 35.031 -12.844 1.948 1 95.88 75 SER A C 1
ATOM 549 O O . SER A 1 75 ? 34.406 -13.836 1.58 1 95.88 75 SER A O 1
ATOM 551 N N . ASP A 1 76 ? 34.5 -11.852 2.607 1 96.06 76 ASP A N 1
ATOM 552 C CA . ASP A 1 76 ? 33.094 -11.844 2.938 1 96.06 76 ASP A CA 1
ATOM 553 C C . ASP A 1 76 ? 32.219 -11.625 1.69 1 96.06 76 ASP A C 1
ATOM 555 O O . ASP A 1 76 ? 31.125 -12.172 1.579 1 96.06 76 ASP A O 1
ATOM 559 N N . ARG A 1 77 ? 32.719 -10.914 0.78 1 96.06 77 ARG A N 1
ATOM 560 C CA . ARG A 1 77 ? 32.031 -10.734 -0.497 1 96.06 77 ARG A CA 1
ATOM 561 C C . ARG A 1 77 ? 31.938 -12.062 -1.244 1 96.06 77 ARG A C 1
ATOM 563 O O . ARG A 1 77 ? 30.875 -12.375 -1.793 1 96.06 77 ARG A O 1
ATOM 570 N N . GLN A 1 78 ? 33.062 -12.711 -1.243 1 96.38 78 GLN A N 1
ATOM 571 C CA . GLN A 1 78 ? 33.062 -14.016 -1.891 1 96.38 78 GLN A CA 1
ATOM 572 C C . GLN A 1 78 ? 32.062 -14.953 -1.205 1 96.38 78 GLN A C 1
ATOM 574 O O . GLN A 1 78 ? 31.391 -15.742 -1.868 1 96.38 78 GLN A O 1
ATOM 579 N N . ARG A 1 79 ? 32 -14.859 0.045 1 96.81 79 ARG A N 1
ATOM 580 C CA . ARG A 1 79 ? 31.047 -15.672 0.79 1 96.81 79 ARG A CA 1
ATOM 581 C C . ARG A 1 79 ? 29.625 -15.336 0.397 1 96.81 79 ARG A C 1
ATOM 583 O O . ARG A 1 79 ? 28.781 -16.234 0.27 1 96.81 79 ARG A O 1
ATOM 590 N N . LEU A 1 80 ? 29.328 -14.086 0.239 1 97.62 80 LEU A N 1
ATOM 591 C CA . LEU A 1 80 ? 27.984 -13.703 -0.198 1 97.62 80 LEU A CA 1
ATOM 592 C C . LEU A 1 80 ? 27.688 -14.258 -1.585 1 97.62 80 LEU A C 1
ATOM 594 O O . LEU A 1 80 ? 26.578 -14.75 -1.838 1 97.62 80 LEU A O 1
ATOM 598 N N . ILE A 1 81 ? 28.656 -14.203 -2.461 1 97.5 81 ILE A N 1
ATOM 599 C CA . ILE A 1 81 ? 28.484 -14.75 -3.803 1 97.5 81 ILE A CA 1
ATOM 600 C C . ILE A 1 81 ? 28.188 -16.25 -3.717 1 97.5 81 ILE A C 1
ATOM 602 O O . ILE A 1 81 ? 27.297 -16.75 -4.418 1 97.5 81 ILE A O 1
ATOM 606 N N . ASP A 1 82 ? 28.859 -16.922 -2.816 1 97.75 82 ASP A N 1
ATOM 607 C CA . ASP A 1 82 ? 28.625 -18.344 -2.623 1 97.75 82 ASP A CA 1
ATOM 608 C C . ASP A 1 82 ? 27.219 -18.625 -2.121 1 97.75 82 ASP A C 1
ATOM 610 O O . ASP A 1 82 ? 26.578 -19.578 -2.551 1 97.75 82 ASP A O 1
ATOM 614 N N . LEU A 1 83 ? 26.781 -17.797 -1.232 1 97.88 83 LEU A N 1
ATOM 615 C CA . LEU A 1 83 ? 25.422 -17.938 -0.731 1 97.88 83 LEU A CA 1
ATOM 616 C C . LEU A 1 83 ? 24.406 -17.703 -1.845 1 97.88 83 LEU A C 1
ATOM 618 O O . LEU A 1 83 ? 23.359 -18.359 -1.89 1 97.88 83 LEU A O 1
ATOM 622 N N . CYS A 1 84 ? 24.688 -16.797 -2.748 1 97.81 84 CYS A N 1
ATOM 623 C CA . CYS A 1 84 ? 23.797 -16.453 -3.848 1 97.81 84 CYS A CA 1
ATOM 624 C C . CYS A 1 84 ? 23.656 -17.609 -4.832 1 97.81 84 CYS A C 1
ATOM 626 O O . CYS A 1 84 ? 22.688 -17.688 -5.574 1 97.81 84 CYS A O 1
ATOM 628 N N . LYS A 1 85 ? 24.656 -18.5 -4.816 1 97.75 85 LYS A N 1
ATOM 629 C CA . LYS A 1 85 ? 24.625 -19.641 -5.734 1 97.75 85 LYS A CA 1
ATOM 630 C C . LYS A 1 85 ? 23.391 -20.516 -5.48 1 97.75 85 LYS A C 1
ATOM 632 O O . LYS A 1 85 ? 22.891 -21.156 -6.398 1 97.75 85 LYS A O 1
ATOM 637 N N . SER A 1 86 ? 22.938 -20.453 -4.234 1 96.69 86 SER A N 1
ATOM 638 C CA . SER A 1 86 ? 21.812 -21.312 -3.891 1 96.69 86 SER A CA 1
ATOM 639 C C . SER A 1 86 ? 20.578 -20.5 -3.494 1 96.69 86 SER A C 1
ATOM 641 O O . SER A 1 86 ? 19.516 -21.062 -3.238 1 96.69 86 SER A O 1
ATOM 643 N N . ALA A 1 87 ? 20.734 -19.219 -3.447 1 98.38 87 ALA A N 1
ATOM 644 C CA . ALA A 1 87 ? 19.609 -18.359 -3.062 1 98.38 87 ALA A CA 1
ATOM 645 C C . ALA A 1 87 ? 18.641 -18.156 -4.227 1 98.38 87 ALA A C 1
ATOM 647 O O . ALA A 1 87 ? 19.047 -18.219 -5.391 1 98.38 87 ALA A O 1
ATOM 648 N N . ASP A 1 88 ? 17.406 -17.953 -3.891 1 98.69 88 ASP A N 1
ATOM 649 C CA . ASP A 1 88 ? 16.406 -17.641 -4.906 1 98.69 88 ASP A CA 1
ATOM 650 C C . ASP A 1 88 ? 16.266 -16.141 -5.102 1 98.69 88 ASP A C 1
ATOM 652 O O . ASP A 1 88 ? 15.992 -15.672 -6.207 1 98.69 88 ASP A O 1
ATOM 656 N N . VAL A 1 89 ? 16.375 -15.398 -4.047 1 98.81 89 VAL A N 1
ATOM 657 C CA . VAL A 1 89 ? 16.141 -13.961 -4.078 1 98.81 89 VAL A CA 1
ATOM 658 C C . VAL A 1 89 ? 17.234 -13.234 -3.293 1 98.81 89 VAL A C 1
ATOM 660 O O . VAL A 1 89 ? 17.609 -13.672 -2.205 1 98.81 89 VAL A O 1
ATOM 663 N N . LEU A 1 90 ? 17.797 -12.203 -3.818 1 98.69 90 LEU A N 1
ATOM 664 C CA . LEU A 1 90 ? 18.641 -11.242 -3.113 1 98.69 90 LEU A CA 1
ATOM 665 C C . LEU A 1 90 ? 17.969 -9.875 -3.051 1 98.69 90 LEU A C 1
ATOM 667 O O . LEU A 1 90 ? 17.641 -9.297 -4.086 1 98.69 90 LEU A O 1
ATOM 671 N N . LEU A 1 91 ? 17.734 -9.375 -1.86 1 98 91 LEU A N 1
ATOM 672 C CA . LEU A 1 91 ? 17.156 -8.055 -1.648 1 98 91 LEU A CA 1
ATOM 673 C C . LEU A 1 91 ? 18.25 -7.012 -1.45 1 98 91 LEU A C 1
ATOM 675 O O . LEU A 1 91 ? 18.984 -7.047 -0.45 1 98 91 LEU A O 1
ATOM 679 N N . ASP A 1 92 ? 18.328 -6.078 -2.387 1 96.81 92 ASP A N 1
ATOM 680 C CA . ASP A 1 92 ? 19.297 -4.992 -2.393 1 96.81 92 ASP A CA 1
ATOM 681 C C . ASP A 1 92 ? 18.656 -3.662 -2.021 1 96.81 92 ASP A C 1
ATOM 683 O O . ASP A 1 92 ? 17.922 -3.078 -2.826 1 96.81 92 ASP A O 1
ATOM 687 N N . PRO A 1 93 ? 18.953 -3.146 -0.816 1 93.44 93 PRO A N 1
ATOM 688 C CA . PRO A 1 93 ? 18.328 -1.905 -0.363 1 93.44 93 PRO A CA 1
ATOM 689 C C . PRO A 1 93 ? 19.156 -0.667 -0.694 1 93.44 93 PRO A C 1
ATOM 691 O O . PRO A 1 93 ? 18.844 0.432 -0.23 1 93.44 93 PRO A O 1
ATOM 694 N N . TYR A 1 94 ? 20.188 -0.818 -1.505 1 93.06 94 TYR A N 1
ATOM 695 C CA . TYR A 1 94 ? 21.172 0.258 -1.644 1 93.06 94 TYR A CA 1
ATOM 696 C C . TYR A 1 94 ? 20.812 1.173 -2.809 1 93.06 94 TYR A C 1
ATOM 698 O O . TYR A 1 94 ? 20.078 0.772 -3.719 1 93.06 94 TYR A O 1
ATOM 706 N N . ARG A 1 95 ? 21.406 2.336 -2.734 1 91.81 95 ARG A N 1
ATOM 707 C CA . ARG A 1 95 ? 21.328 3.246 -3.873 1 91.81 95 ARG A CA 1
ATOM 708 C C . ARG A 1 95 ? 22.016 2.658 -5.098 1 91.81 95 ARG A C 1
ATOM 710 O O . ARG A 1 95 ? 22.859 1.763 -4.973 1 91.81 95 ARG A O 1
ATOM 717 N N . PRO A 1 96 ? 21.656 3.193 -6.215 1 92.5 96 PRO A N 1
ATOM 718 C CA . PRO A 1 96 ? 22.266 2.664 -7.434 1 92.5 96 PRO A CA 1
ATOM 719 C C . PRO A 1 96 ? 23.797 2.631 -7.363 1 92.5 96 PRO A C 1
ATOM 721 O O . PRO A 1 96 ? 24.406 3.518 -6.766 1 92.5 96 PRO A O 1
ATOM 724 N N . LYS A 1 97 ? 24.406 1.634 -7.891 1 90 97 LYS A N 1
ATOM 725 C CA . LYS A 1 97 ? 25.844 1.429 -8.094 1 90 97 LYS A CA 1
ATOM 726 C C . LYS A 1 97 ? 26.516 0.979 -6.801 1 90 97 LYS A C 1
ATOM 728 O O . LYS A 1 97 ? 27.656 0.502 -6.824 1 90 97 LYS A O 1
ATOM 733 N N . CYS A 1 98 ? 25.781 1.077 -5.707 1 90.56 98 CYS A N 1
ATOM 734 C CA . CYS A 1 98 ? 26.406 0.698 -4.441 1 90.56 98 CYS A CA 1
ATOM 735 C C . CYS A 1 98 ? 26.766 -0.783 -4.434 1 90.56 98 CYS A C 1
ATOM 737 O O . CYS A 1 98 ? 27.891 -1.15 -4.113 1 90.56 98 CYS A O 1
ATOM 739 N N . LEU A 1 99 ? 25.859 -1.601 -4.766 1 91.81 99 LEU A N 1
ATOM 740 C CA . LEU A 1 99 ? 26.109 -3.037 -4.82 1 91.81 99 LEU A CA 1
ATOM 741 C C . LEU A 1 99 ? 27.188 -3.363 -5.844 1 91.81 99 LEU A C 1
ATOM 743 O O . LEU A 1 99 ? 28.031 -4.227 -5.605 1 91.81 99 LEU A O 1
ATOM 747 N N . ASP A 1 100 ? 27.188 -2.623 -6.91 1 90.25 100 ASP A N 1
ATOM 748 C CA . ASP A 1 100 ? 28.188 -2.787 -7.965 1 90.25 100 ASP A CA 1
ATOM 749 C C . ASP A 1 100 ? 29.594 -2.449 -7.461 1 90.25 100 ASP A C 1
ATOM 751 O O . ASP A 1 100 ? 30.547 -3.174 -7.738 1 90.25 100 ASP A O 1
ATOM 755 N N . ARG A 1 101 ? 29.672 -1.412 -6.734 1 91.56 101 ARG A N 1
ATOM 756 C CA . ARG A 1 101 ? 30.938 -0.964 -6.191 1 91.56 101 ARG A CA 1
ATOM 757 C C . ARG A 1 101 ? 31.5 -1.974 -5.191 1 91.56 101 ARG A C 1
ATOM 759 O O . ARG A 1 101 ? 32.719 -2.062 -5 1 91.56 101 ARG A O 1
ATOM 766 N N . LEU A 1 102 ? 30.594 -2.723 -4.621 1 91.88 102 LEU A N 1
ATOM 767 C CA . LEU A 1 102 ? 31 -3.752 -3.672 1 91.88 102 LEU A CA 1
ATOM 768 C C . LEU A 1 102 ? 31.453 -5.016 -4.398 1 91.88 102 LEU A C 1
ATOM 770 O O . LEU A 1 102 ? 31.859 -5.988 -3.764 1 91.88 102 LEU A O 1
ATOM 774 N N . GLY A 1 103 ? 31.375 -4.996 -5.719 1 92.25 103 GLY A N 1
ATOM 775 C CA . GLY A 1 103 ? 31.797 -6.148 -6.496 1 92.25 103 GLY A CA 1
ATOM 776 C C . GLY A 1 103 ? 30.688 -7.164 -6.707 1 92.25 103 GLY A C 1
ATOM 777 O O . GLY A 1 103 ? 30.953 -8.328 -7.023 1 92.25 103 GLY A O 1
ATOM 778 N N . LEU A 1 104 ? 29.516 -6.742 -6.5 1 95.38 104 LEU A N 1
ATOM 779 C CA . LEU A 1 104 ? 28.344 -7.621 -6.617 1 95.38 104 LEU A CA 1
ATOM 780 C C . LEU A 1 104 ? 27.391 -7.117 -7.691 1 95.38 104 LEU A C 1
ATOM 782 O O . LEU A 1 104 ? 26.188 -7.02 -7.457 1 95.38 104 LEU A O 1
ATOM 786 N N . ALA A 1 105 ? 27.984 -6.82 -8.812 1 93.56 105 ALA A N 1
ATOM 787 C CA . ALA A 1 105 ? 27.188 -6.336 -9.938 1 93.56 105 ALA A CA 1
ATOM 788 C C . ALA A 1 105 ? 26.297 -7.438 -10.492 1 93.56 105 ALA A C 1
ATOM 790 O O . ALA A 1 105 ? 26.562 -8.625 -10.297 1 93.56 105 ALA A O 1
ATOM 791 N N . PRO A 1 106 ? 25.219 -6.988 -11.164 1 93.81 106 PRO A N 1
ATOM 792 C CA . PRO A 1 106 ? 24.25 -7.961 -11.68 1 93.81 106 PRO A CA 1
ATOM 793 C C . PRO A 1 106 ? 24.906 -9.023 -12.562 1 93.81 106 PRO A C 1
ATOM 795 O O . PRO A 1 106 ? 24.516 -10.195 -12.5 1 93.81 106 PRO A O 1
ATOM 798 N N . ASP A 1 107 ? 25.844 -8.672 -13.367 1 93.62 107 ASP A N 1
ATOM 799 C CA . ASP A 1 107 ? 26.484 -9.648 -14.25 1 93.62 107 ASP A CA 1
ATOM 800 C C . ASP A 1 107 ? 27.25 -10.695 -13.453 1 93.62 107 ASP A C 1
ATOM 802 O O . ASP A 1 107 ? 27.25 -11.875 -13.805 1 93.62 107 ASP A O 1
ATOM 806 N N . ILE A 1 108 ? 27.891 -10.297 -12.391 1 94.31 108 ILE A N 1
ATOM 807 C CA . ILE A 1 108 ? 28.625 -11.203 -11.523 1 94.31 108 ILE A CA 1
ATOM 808 C C . ILE A 1 108 ? 27.656 -12.156 -10.828 1 94.31 108 ILE A C 1
ATOM 810 O O . ILE A 1 108 ? 27.891 -13.367 -10.789 1 94.31 108 ILE A O 1
ATOM 814 N N . LEU A 1 109 ? 26.578 -11.633 -10.312 1 96.06 109 LEU A N 1
ATOM 815 C CA . LEU A 1 109 ? 25.578 -12.43 -9.617 1 96.06 109 LEU A CA 1
ATOM 816 C C . LEU A 1 109 ? 24.906 -13.414 -10.57 1 96.06 109 LEU A C 1
ATOM 818 O O . LEU A 1 109 ? 24.625 -14.555 -10.203 1 96.06 109 LEU A O 1
ATOM 822 N N . HIS A 1 110 ? 24.703 -12.945 -11.797 1 95.12 110 HIS A N 1
ATOM 823 C CA . HIS A 1 110 ? 24.078 -13.789 -12.812 1 95.12 110 HIS A CA 1
ATOM 824 C C . HIS A 1 110 ? 24.969 -14.977 -13.172 1 95.12 110 HIS A C 1
ATOM 826 O O . HIS A 1 110 ? 24.484 -16.078 -13.383 1 95.12 110 HIS A O 1
ATOM 832 N N . LYS A 1 111 ? 26.203 -14.695 -13.297 1 94.69 111 LYS A N 1
ATOM 833 C CA . LYS A 1 111 ? 27.172 -15.758 -13.594 1 94.69 111 LYS A CA 1
ATOM 834 C C . LYS A 1 111 ? 27.188 -16.797 -12.484 1 94.69 111 LYS A C 1
ATOM 836 O O . LYS A 1 111 ? 27.344 -18 -12.75 1 94.69 111 LYS A O 1
ATOM 841 N N . ALA A 1 112 ? 27 -16.375 -11.297 1 96.06 112 ALA A N 1
ATOM 842 C CA . ALA A 1 112 ? 27.016 -17.281 -10.148 1 96.06 112 ALA A CA 1
ATOM 843 C C . ALA A 1 112 ? 25.734 -18.109 -10.078 1 96.06 112 ALA A C 1
ATOM 845 O O . ALA A 1 112 ? 25.75 -19.266 -9.672 1 96.06 112 ALA A O 1
ATOM 846 N N . ASN A 1 113 ? 24.641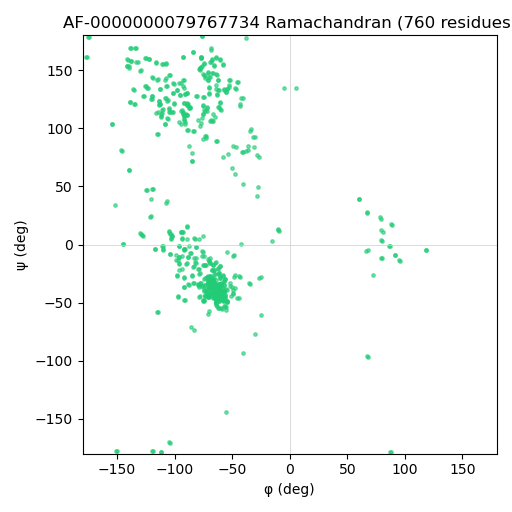 -17.5 -10.438 1 97.81 113 ASN A N 1
ATOM 847 C CA . ASN A 1 113 ? 23.328 -18.141 -10.344 1 97.81 113 ASN A CA 1
ATOM 848 C C . ASN A 1 113 ? 22.344 -17.547 -11.352 1 97.81 113 ASN A C 1
ATOM 850 O O . ASN A 1 113 ? 21.719 -16.516 -11.078 1 97.81 113 ASN A O 1
ATOM 854 N N . LYS A 1 114 ? 22.078 -18.25 -12.414 1 97.31 114 LYS A N 1
ATOM 855 C CA . LYS A 1 114 ? 21.219 -17.766 -13.484 1 97.31 114 LYS A CA 1
ATOM 856 C C . LYS A 1 114 ? 19.766 -17.703 -13.031 1 97.31 114 LYS A C 1
ATOM 858 O O . LYS A 1 114 ? 18.938 -17.062 -13.68 1 97.31 114 LYS A O 1
ATOM 863 N N . ARG A 1 115 ? 19.453 -18.328 -11.93 1 98.06 115 ARG A N 1
ATOM 864 C CA . ARG A 1 115 ? 18.078 -18.422 -11.453 1 98.06 115 ARG A CA 1
ATOM 865 C C . ARG A 1 115 ? 17.781 -17.344 -10.414 1 98.06 115 ARG A C 1
ATOM 867 O O . ARG A 1 115 ? 16.641 -17.188 -9.969 1 98.06 115 ARG A O 1
ATOM 874 N N . LEU A 1 116 ? 18.781 -16.516 -10.07 1 98.44 116 LEU A N 1
ATOM 875 C CA . LEU A 1 116 ? 18.672 -15.539 -8.984 1 98.44 116 LEU A CA 1
ATOM 876 C C . LEU A 1 116 ? 17.719 -14.406 -9.359 1 98.44 116 LEU A C 1
ATOM 878 O O . LEU A 1 116 ? 17.781 -13.875 -10.469 1 98.44 116 LEU A O 1
ATOM 882 N N . VAL A 1 117 ? 16.781 -14.109 -8.5 1 98.69 117 VAL A N 1
ATOM 883 C CA . VAL A 1 117 ? 15.992 -12.891 -8.602 1 98.69 117 VAL A CA 1
ATOM 884 C C . VAL A 1 117 ? 16.656 -11.781 -7.793 1 98.69 117 VAL A C 1
ATOM 886 O O . VAL A 1 117 ? 16.688 -11.836 -6.562 1 98.69 117 VAL A O 1
ATOM 889 N N . LEU A 1 118 ? 17.234 -10.828 -8.461 1 98.38 118 LEU A N 1
ATOM 890 C CA . LEU A 1 118 ? 17.844 -9.672 -7.812 1 98.38 118 LEU A CA 1
ATOM 891 C C . LEU A 1 118 ? 16.828 -8.531 -7.688 1 98.38 118 LEU A C 1
ATOM 893 O O . LEU A 1 118 ? 16.438 -7.934 -8.688 1 98.38 118 LEU A O 1
ATOM 897 N N . THR A 1 119 ? 16.406 -8.234 -6.465 1 98.25 119 THR A N 1
ATOM 898 C CA . THR A 1 119 ? 15.445 -7.164 -6.211 1 98.25 119 THR A CA 1
ATOM 899 C C . THR A 1 119 ? 16.141 -5.945 -5.609 1 98.25 119 THR A C 1
ATOM 901 O O . THR A 1 119 ? 16.672 -6.008 -4.5 1 98.25 119 THR A O 1
ATOM 904 N N . ARG A 1 120 ? 16.062 -4.914 -6.352 1 96.75 120 ARG A N 1
ATOM 905 C CA . ARG A 1 120 ? 16.734 -3.682 -5.953 1 96.75 120 ARG A CA 1
ATOM 906 C C . ARG A 1 120 ? 15.711 -2.609 -5.57 1 96.75 120 ARG A C 1
ATOM 908 O O . ARG A 1 120 ? 14.922 -2.172 -6.406 1 96.75 120 ARG A O 1
ATOM 915 N N . ILE A 1 121 ? 15.727 -2.213 -4.289 1 94.75 121 ILE A N 1
ATOM 916 C CA . ILE A 1 121 ? 14.766 -1.252 -3.754 1 94.75 121 ILE A CA 1
ATOM 917 C C . ILE A 1 121 ? 15.484 0.055 -3.416 1 94.75 121 ILE A C 1
ATOM 919 O O . ILE A 1 121 ? 16.312 0.099 -2.504 1 94.75 121 ILE A O 1
ATOM 923 N N . SER A 1 122 ? 15.18 1.093 -4.125 1 92.81 122 SER A N 1
ATOM 924 C CA . SER A 1 122 ? 15.805 2.393 -3.9 1 92.81 122 SER A CA 1
ATOM 925 C C . SER A 1 122 ? 14.781 3.52 -3.992 1 92.81 122 SER A C 1
ATOM 927 O O . SER A 1 122 ? 13.625 3.291 -4.359 1 92.81 122 SER A O 1
ATOM 929 N N . GLY A 1 123 ? 15.148 4.684 -3.602 1 90.62 123 GLY A N 1
ATOM 930 C CA . GLY A 1 123 ? 14.234 5.809 -3.555 1 90.62 123 GLY A CA 1
ATOM 931 C C . GLY A 1 123 ? 13.68 6.188 -4.914 1 90.62 123 GLY A C 1
ATOM 932 O O . GLY A 1 123 ? 12.492 6.48 -5.047 1 90.62 123 GLY A O 1
ATOM 933 N N . TYR A 1 124 ? 14.602 6.121 -5.93 1 90.69 124 TYR A N 1
ATOM 934 C CA . TYR A 1 124 ? 14.211 6.676 -7.219 1 90.69 124 TYR A CA 1
ATOM 935 C C . TYR A 1 124 ? 14.43 5.664 -8.336 1 90.69 124 TYR A C 1
ATOM 937 O O . TYR A 1 124 ? 14.305 5.992 -9.516 1 90.69 124 TYR A O 1
ATOM 945 N N . GLY A 1 125 ? 14.789 4.406 -7.973 1 91.19 125 GLY A N 1
ATOM 946 C CA . GLY A 1 125 ? 14.984 3.365 -8.969 1 91.19 125 GLY A CA 1
ATOM 947 C C . GLY A 1 125 ? 16.391 3.334 -9.523 1 91.19 125 GLY A C 1
ATOM 948 O O . GLY A 1 125 ? 17.281 4.055 -9.047 1 91.19 125 GLY A O 1
ATOM 949 N N . GLN A 1 126 ? 16.609 2.422 -10.445 1 90.5 126 GLN A N 1
ATOM 950 C CA . GLN A 1 126 ? 17.891 2.309 -11.156 1 90.5 126 GLN A CA 1
ATOM 951 C C . GLN A 1 126 ? 17.859 3.111 -12.453 1 90.5 126 GLN A C 1
ATOM 953 O O . GLN A 1 126 ? 16.859 3.111 -13.172 1 90.5 126 GLN A O 1
ATOM 958 N N . PRO A 1 127 ? 18.953 3.822 -12.688 1 87.38 127 PRO A N 1
ATOM 959 C CA . PRO A 1 127 ? 19 4.602 -13.922 1 87.38 127 PRO A CA 1
ATOM 960 C C . PRO A 1 127 ? 19.141 3.725 -15.164 1 87.38 127 PRO A C 1
ATOM 962 O O . PRO A 1 127 ? 19.828 2.703 -15.125 1 87.38 127 PRO A O 1
ATOM 965 N N . GLU A 1 128 ? 18.422 4.184 -16.172 1 78.19 128 GLU A N 1
ATOM 966 C CA . GLU A 1 128 ? 18.75 3.648 -17.5 1 78.19 128 GLU A CA 1
ATOM 967 C C . GLU A 1 128 ? 20.016 4.297 -18.047 1 78.19 128 GLU A C 1
ATOM 969 O O . GLU A 1 128 ? 20.438 5.344 -17.562 1 78.19 128 GLU A O 1
ATOM 974 N N . SER A 1 129 ? 20.641 3.668 -19.016 1 76.5 129 SER A N 1
ATOM 975 C CA . SER A 1 129 ? 21.938 4.098 -19.547 1 76.5 129 SER A CA 1
ATOM 976 C C . SER A 1 129 ? 21.875 5.543 -20.031 1 76.5 129 SER A C 1
ATOM 978 O O . SER A 1 129 ? 22.844 6.285 -19.922 1 76.5 129 SER A O 1
ATOM 980 N N . SER A 1 130 ? 20.672 5.988 -20.484 1 77.06 130 SER A N 1
ATOM 981 C CA . SER A 1 130 ? 20.547 7.309 -21.094 1 77.06 130 SER A CA 1
ATOM 982 C C . SER A 1 130 ? 20.141 8.359 -20.062 1 77.06 130 SER A C 1
ATOM 984 O O . SER A 1 130 ? 20.062 9.547 -20.375 1 77.06 130 SER A O 1
ATOM 986 N N . GLN A 1 131 ? 20.078 7.945 -18.844 1 81 131 GLN A N 1
ATOM 987 C CA . GLN A 1 131 ? 19.547 8.867 -17.844 1 81 131 GLN A CA 1
ATOM 988 C C . GLN A 1 131 ? 20.641 9.391 -16.938 1 81 131 GLN A C 1
ATOM 990 O O . GLN A 1 131 ? 21.688 8.758 -16.797 1 81 131 GLN A O 1
ATOM 995 N N . ASP A 1 132 ? 20.359 10.555 -16.359 1 82.38 132 ASP A N 1
ATOM 996 C CA . ASP A 1 132 ? 21.297 11.172 -15.422 1 82.38 132 ASP A CA 1
ATOM 997 C C . ASP A 1 132 ? 21.328 10.414 -14.102 1 82.38 132 ASP A C 1
ATOM 999 O O . ASP A 1 132 ? 20.359 10.461 -13.336 1 82.38 132 ASP A O 1
ATOM 1003 N N . ILE A 1 133 ? 22.453 9.922 -13.82 1 86 133 ILE A N 1
ATOM 1004 C CA . ILE A 1 133 ? 22.609 9.047 -12.664 1 86 133 ILE A CA 1
ATOM 1005 C C . ILE A 1 133 ? 22.453 9.859 -11.375 1 86 133 ILE A C 1
ATOM 1007 O O . ILE A 1 133 ? 22.094 9.32 -10.336 1 86 133 ILE A O 1
ATOM 1011 N N . ASP A 1 134 ? 22.766 11.18 -11.438 1 86.56 134 ASP A N 1
ATOM 1012 C CA . ASP A 1 134 ? 22.75 12.023 -10.25 1 86.56 134 ASP A CA 1
ATOM 1013 C C . ASP A 1 134 ? 21.359 12.086 -9.641 1 86.56 134 ASP A C 1
ATOM 1015 O O . ASP A 1 134 ? 21.203 12.172 -8.422 1 86.56 134 ASP A O 1
ATOM 1019 N N . TYR A 1 135 ? 20.406 12.039 -10.469 1 87.25 135 TYR A N 1
ATOM 1020 C CA . TYR A 1 135 ? 19.031 12.039 -9.984 1 87.25 135 TYR A CA 1
ATOM 1021 C C . TYR A 1 135 ? 18.75 10.812 -9.125 1 87.25 135 TYR A C 1
ATOM 1023 O O . TYR A 1 135 ? 18.156 10.922 -8.047 1 87.25 135 TYR A O 1
ATOM 1031 N N . TYR A 1 136 ? 19.266 9.734 -9.555 1 90.5 136 TYR A N 1
ATOM 1032 C CA . TYR A 1 136 ? 18.938 8.453 -8.945 1 90.5 136 TYR A CA 1
ATOM 1033 C C . TYR A 1 136 ? 19.781 8.219 -7.695 1 90.5 136 TYR A C 1
ATOM 1035 O O . TYR A 1 136 ? 19.469 7.348 -6.879 1 90.5 136 TYR A O 1
ATOM 1043 N N . LEU A 1 137 ? 20.844 9.016 -7.535 1 91.81 137 LEU A N 1
ATOM 1044 C CA . LEU A 1 137 ? 21.734 8.859 -6.398 1 91.81 137 LEU A CA 1
ATOM 1045 C C . LEU A 1 137 ? 21.297 9.742 -5.234 1 91.81 137 LEU A C 1
ATOM 1047 O O . LEU A 1 137 ? 21.859 9.656 -4.141 1 91.81 137 LEU A O 1
ATOM 1051 N N . ARG A 1 138 ? 20.281 10.531 -5.445 1 92.62 138 ARG A N 1
ATOM 1052 C CA . ARG A 1 138 ? 19.828 11.445 -4.41 1 92.62 138 ARG A CA 1
ATOM 1053 C C . ARG A 1 138 ? 19.359 10.688 -3.172 1 92.62 138 ARG A C 1
ATOM 1055 O O . ARG A 1 138 ? 18.688 9.656 -3.285 1 92.62 138 ARG A O 1
ATOM 1062 N N . PRO A 1 139 ? 19.891 11.25 -2.02 1 92.12 139 PRO A N 1
ATOM 1063 C CA . PRO A 1 139 ? 19.359 10.672 -0.786 1 92.12 139 PRO A CA 1
ATOM 1064 C C . PRO A 1 139 ? 17.938 11.141 -0.486 1 92.12 139 PRO A C 1
ATOM 1066 O O . PRO A 1 139 ? 17.484 12.164 -1.017 1 92.12 139 PRO A O 1
ATOM 1069 N N . GLY A 1 140 ? 17.25 10.336 0.258 1 88.75 140 GLY A N 1
ATOM 1070 C CA . GLY A 1 140 ? 15.906 10.719 0.642 1 88.75 140 GLY A CA 1
ATOM 1071 C C . GLY A 1 140 ? 15.258 9.727 1.593 1 88.75 140 GLY A C 1
ATOM 1072 O O . GLY A 1 140 ? 15.812 8.656 1.857 1 88.75 140 GLY A O 1
ATOM 1073 N N . HIS A 1 141 ? 14.297 10.172 2.207 1 83.81 141 HIS A N 1
ATOM 1074 C CA . HIS A 1 141 ? 13.414 9.359 3.031 1 83.81 141 HIS A CA 1
ATOM 1075 C C . HIS A 1 141 ? 11.977 9.414 2.51 1 83.81 141 HIS A C 1
ATOM 1077 O O . HIS A 1 141 ? 11.727 9.953 1.43 1 83.81 141 HIS A O 1
ATOM 1083 N N . ASP A 1 142 ? 11.164 8.797 3.172 1 78.31 142 ASP A N 1
ATOM 1084 C CA . ASP A 1 142 ? 9.773 8.656 2.748 1 78.31 142 ASP A CA 1
ATOM 1085 C C . ASP A 1 142 ? 9.18 10.008 2.352 1 78.31 142 ASP A C 1
ATOM 1087 O O . ASP A 1 142 ? 8.516 10.117 1.319 1 78.31 142 ASP A O 1
ATOM 1091 N N . ILE A 1 143 ? 9.461 11.062 3.129 1 80.56 143 ILE A N 1
ATOM 1092 C CA . ILE A 1 143 ? 8.867 12.375 2.873 1 80.56 143 ILE A CA 1
ATOM 1093 C C . ILE A 1 143 ? 9.336 12.898 1.517 1 80.56 143 ILE A C 1
ATOM 1095 O O . ILE A 1 143 ? 8.586 13.57 0.811 1 80.56 143 ILE A O 1
ATOM 1099 N N . ASN A 1 144 ? 10.562 12.594 1.181 1 88.5 144 ASN A N 1
ATOM 1100 C CA . ASN A 1 144 ? 11.094 13.031 -0.102 1 88.5 144 ASN A CA 1
ATOM 1101 C C . ASN A 1 144 ? 10.477 12.266 -1.265 1 88.5 144 ASN A C 1
ATOM 1103 O O . ASN A 1 144 ? 10.133 12.859 -2.293 1 88.5 144 ASN A O 1
ATOM 1107 N N . TYR A 1 145 ? 10.328 10.992 -1.056 1 86.44 145 TYR A N 1
ATOM 1108 C CA . TYR A 1 145 ? 9.742 10.164 -2.105 1 86.44 145 TYR A CA 1
ATOM 1109 C C . TYR A 1 145 ? 8.281 10.523 -2.334 1 86.44 145 TYR A C 1
ATOM 1111 O O . TYR A 1 145 ? 7.828 10.625 -3.477 1 86.44 145 TYR A O 1
ATOM 1119 N N . LEU A 1 146 ? 7.582 10.758 -1.251 1 83.19 146 LEU A N 1
ATOM 1120 C CA . LEU A 1 146 ? 6.195 11.203 -1.329 1 83.19 146 LEU A CA 1
ATOM 1121 C C . LEU A 1 146 ? 6.09 12.547 -2.039 1 83.19 146 LEU A C 1
ATOM 1123 O O . LEU A 1 146 ? 5.18 12.766 -2.84 1 83.19 146 LEU A O 1
ATOM 1127 N N . ALA A 1 147 ? 6.996 13.391 -1.727 1 86.19 147 ALA A N 1
ATOM 1128 C CA . ALA A 1 147 ? 7 14.75 -2.271 1 86.19 147 ALA A CA 1
ATOM 1129 C C . ALA A 1 147 ? 7.125 14.727 -3.791 1 86.19 147 ALA A C 1
ATOM 1131 O O . ALA A 1 147 ? 6.371 15.406 -4.492 1 86.19 147 ALA A O 1
ATOM 1132 N N . GLU A 1 148 ? 7.953 13.914 -4.266 1 89.25 148 GLU A N 1
ATOM 1133 C CA . GLU A 1 148 ? 8.219 13.914 -5.703 1 89.25 148 GLU A CA 1
ATOM 1134 C C . GLU A 1 148 ? 7.176 13.094 -6.453 1 89.25 148 GLU A C 1
ATOM 1136 O O . GLU A 1 148 ? 7.027 13.227 -7.668 1 89.25 148 GLU A O 1
ATOM 1141 N N . SER A 1 149 ? 6.461 12.227 -5.754 1 84 149 SER A N 1
ATOM 1142 C CA . SER A 1 149 ? 5.406 11.438 -6.379 1 84 149 SER A CA 1
ATOM 1143 C C . SER A 1 149 ? 4.184 12.289 -6.684 1 84 149 SER A C 1
ATOM 1145 O O . SER A 1 149 ? 3.314 11.891 -7.461 1 84 149 SER A O 1
ATOM 1147 N N . GLY A 1 150 ? 4.062 13.43 -6.082 1 80.69 150 GLY A N 1
ATOM 1148 C CA . GLY A 1 150 ? 2.891 14.281 -6.219 1 80.69 150 GLY A CA 1
ATOM 1149 C C . GLY A 1 150 ? 1.83 14.016 -5.168 1 80.69 150 GLY A C 1
ATOM 1150 O O . GLY A 1 150 ? 0.912 14.812 -4.988 1 80.69 150 GLY A O 1
ATOM 1151 N N . ILE A 1 151 ? 2.004 12.992 -4.422 1 76.19 151 ILE A N 1
ATOM 1152 C CA . ILE A 1 151 ? 0.96 12.562 -3.498 1 76.19 151 ILE A CA 1
ATOM 1153 C C . ILE A 1 151 ? 0.999 13.43 -2.238 1 76.19 151 ILE A C 1
ATOM 1155 O O . ILE A 1 151 ? -0.043 13.727 -1.649 1 76.19 151 ILE A O 1
ATOM 1159 N N . LEU A 1 152 ? 2.271 13.82 -1.873 1 77.12 152 LEU A N 1
ATOM 1160 C CA . LEU A 1 152 ? 2.408 14.633 -0.668 1 77.12 152 LEU A CA 1
ATOM 1161 C C . LEU A 1 152 ? 1.625 15.938 -0.799 1 77.12 152 LEU A C 1
ATOM 1163 O O . LEU A 1 152 ? 1.095 16.453 0.189 1 77.12 152 LEU A O 1
ATOM 1167 N N . TRP A 1 153 ? 1.597 16.422 -2.002 1 74.19 153 TRP A N 1
ATOM 1168 C CA . TRP A 1 153 ? 0.914 17.688 -2.281 1 74.19 153 TRP A CA 1
ATOM 1169 C C . TRP A 1 153 ? -0.549 17.609 -1.855 1 74.19 153 TRP A C 1
ATOM 1171 O O . TRP A 1 153 ? -1.119 18.609 -1.406 1 74.19 153 TRP A O 1
ATOM 1181 N N . LEU A 1 154 ? -1.062 16.531 -2.006 1 62.75 154 LEU A N 1
ATOM 1182 C CA . LEU A 1 154 ? -2.473 16.328 -1.692 1 62.75 154 LEU A CA 1
ATOM 1183 C C . LEU A 1 154 ? -2.723 16.469 -0.196 1 62.75 154 LEU A C 1
ATOM 1185 O O . LEU A 1 154 ? -3.857 16.703 0.228 1 62.75 154 LEU A O 1
ATOM 1189 N N . PHE A 1 155 ? -1.62 16.359 0.456 1 59.94 155 PHE A N 1
ATOM 1190 C CA . PHE A 1 155 ? -1.758 16.375 1.907 1 59.94 155 PHE A CA 1
ATOM 1191 C C . PHE A 1 155 ? -1.341 17.719 2.48 1 59.94 155 PHE A C 1
ATOM 1193 O O . PHE A 1 155 ? -1.384 17.938 3.695 1 59.94 155 PHE A O 1
ATOM 1200 N N . ILE A 1 156 ? -0.781 18.516 1.535 1 59.44 156 ILE A N 1
ATOM 1201 C CA . ILE A 1 156 ? -0.337 19.828 2 1 59.44 156 ILE A CA 1
ATOM 1202 C C . ILE A 1 156 ? -1.549 20.719 2.273 1 59.44 156 ILE A C 1
ATOM 1204 O O . ILE A 1 156 ? -2.396 20.906 1.399 1 59.44 156 ILE A O 1
ATOM 1208 N N . GLY A 1 157 ? -1.964 20.672 3.561 1 49.5 157 GLY A N 1
ATOM 1209 C CA . GLY A 1 157 ? -3.078 21.516 3.947 1 49.5 157 GLY A CA 1
ATOM 1210 C C . GLY A 1 157 ? -2.803 23 3.742 1 49.5 157 GLY A C 1
ATOM 1211 O O . GLY A 1 157 ? -1.72 23.375 3.289 1 49.5 157 GLY A O 1
ATOM 1212 N N . GLU A 1 158 ? -3.781 23.906 3.643 1 42.56 158 GLU A N 1
ATOM 1213 C CA . GLU A 1 158 ? -3.693 25.344 3.434 1 42.56 158 GLU A CA 1
ATOM 1214 C C . GLU A 1 158 ? -2.475 25.938 4.141 1 42.56 158 GLU A C 1
ATOM 1216 O O . GLU A 1 158 ? -1.875 26.891 3.656 1 42.56 158 GLU A O 1
ATOM 1221 N N . ARG A 1 159 ? -2.074 25.422 5.25 1 42.47 159 ARG A N 1
ATOM 1222 C CA . ARG A 1 159 ? -0.959 26.125 5.887 1 42.47 159 ARG A CA 1
ATOM 1223 C C . ARG A 1 159 ? 0.332 25.328 5.758 1 42.47 159 ARG A C 1
ATOM 1225 O O . ARG A 1 159 ? 1.276 25.531 6.523 1 42.47 159 ARG A O 1
ATOM 1232 N N . GLY A 1 160 ? 0.588 24.578 4.566 1 40.38 160 GLY A N 1
ATOM 1233 C CA . GLY A 1 160 ? 1.865 23.969 4.242 1 40.38 160 GLY A CA 1
ATOM 1234 C C . GLY A 1 160 ? 2.225 22.812 5.16 1 40.38 160 GLY A C 1
ATOM 1235 O O . GLY A 1 160 ? 3.332 22.281 5.086 1 40.38 160 GLY A O 1
ATOM 1236 N N . LYS A 1 161 ? 1.423 22.516 6.211 1 41.59 161 LYS A N 1
ATOM 1237 C CA . LYS A 1 161 ? 1.92 21.469 7.109 1 41.59 161 LYS A CA 1
ATOM 1238 C C . LYS A 1 161 ? 1.466 20.094 6.66 1 41.59 161 LYS A C 1
ATOM 1240 O O . LYS A 1 161 ? 0.272 19.859 6.461 1 41.59 161 LYS A O 1
ATOM 1245 N N . SER A 1 162 ? 2.301 19.375 5.98 1 41.41 162 SER A N 1
ATOM 1246 C CA . SER A 1 162 ? 2.094 18.047 5.418 1 41.41 162 SER A CA 1
ATOM 1247 C C . SER A 1 162 ? 1.81 17.031 6.512 1 41.41 162 SER A C 1
ATOM 1249 O O . SER A 1 162 ? 2.344 17.125 7.621 1 41.41 162 SER A O 1
ATOM 1251 N N . VAL A 1 163 ? 0.561 16.312 6.559 1 43.06 163 VAL A N 1
ATOM 1252 C CA . VAL A 1 163 ? 0.234 15.211 7.453 1 43.06 163 VAL A CA 1
ATOM 1253 C C . VAL A 1 163 ? 1.081 13.992 7.098 1 43.06 163 VAL A C 1
ATOM 1255 O O . VAL A 1 163 ? 1.213 13.641 5.922 1 43.06 163 VAL A O 1
ATOM 1258 N N . TYR A 1 164 ? 2.148 13.578 7.898 1 40.88 164 TYR A N 1
ATOM 1259 C CA . TYR A 1 164 ? 3.182 12.578 7.656 1 40.88 164 TYR A CA 1
ATOM 1260 C C . TYR A 1 164 ? 2.604 11.172 7.715 1 40.88 164 TYR A C 1
ATOM 1262 O O . TYR A 1 164 ? 3.305 10.195 7.449 1 40.88 164 TYR A O 1
ATOM 1270 N N . PRO A 1 165 ? 1.396 10.812 8.508 1 45.56 165 PRO A N 1
ATOM 1271 C CA . PRO A 1 165 ? 1.233 9.367 8.641 1 45.56 165 PRO A CA 1
ATOM 1272 C C . PRO A 1 165 ? 1.366 8.633 7.301 1 45.56 165 PRO A C 1
ATOM 1274 O O . PRO A 1 165 ? 1.58 7.422 7.273 1 45.56 165 PRO A O 1
ATOM 1277 N N . ILE A 1 166 ? 1.418 9.422 6.27 1 49.75 166 ILE A N 1
ATOM 1278 C CA . ILE A 1 166 ? 1.429 8.922 4.898 1 49.75 166 ILE A CA 1
ATOM 1279 C C . ILE A 1 166 ? 2.768 8.25 4.609 1 49.75 166 ILE A C 1
ATOM 1281 O O . ILE A 1 166 ? 2.859 7.395 3.723 1 49.75 166 ILE A O 1
ATOM 1285 N N . ASN A 1 167 ? 3.711 8.539 5.621 1 48.94 167 ASN A N 1
ATOM 1286 C CA . ASN A 1 167 ? 5.051 8.047 5.32 1 48.94 167 ASN A CA 1
ATOM 1287 C C . ASN A 1 167 ? 5.109 6.52 5.355 1 48.94 167 ASN A C 1
ATOM 1289 O O . ASN A 1 167 ? 5.801 5.902 4.543 1 48.94 167 ASN A O 1
ATOM 1293 N N . VAL A 1 168 ? 4.277 6.062 6.406 1 50.72 168 VAL A N 1
ATOM 1294 C CA . VAL A 1 168 ? 4.332 4.613 6.57 1 50.72 168 VAL A CA 1
ATOM 1295 C C . VAL A 1 168 ? 3.701 3.934 5.355 1 50.72 168 VAL A C 1
ATOM 1297 O O . VAL A 1 168 ? 4.234 2.945 4.848 1 50.72 168 VAL A O 1
ATOM 1300 N N . ILE A 1 169 ? 2.824 4.637 4.816 1 55.81 169 ILE A N 1
ATOM 1301 C CA . ILE A 1 169 ? 2.107 4.039 3.695 1 55.81 169 ILE A CA 1
ATOM 1302 C C . ILE A 1 169 ? 2.963 4.121 2.434 1 55.81 169 ILE A C 1
ATOM 1304 O O . ILE A 1 169 ? 3.023 3.166 1.654 1 55.81 169 ILE A O 1
ATOM 1308 N N . ALA A 1 170 ? 3.812 5.113 2.523 1 58.69 170 ALA A N 1
ATOM 1309 C CA . ALA A 1 170 ? 4.602 5.352 1.318 1 58.69 170 ALA A CA 1
ATOM 1310 C C . ALA A 1 170 ? 5.695 4.301 1.158 1 58.69 170 ALA A C 1
ATOM 1312 O O . ALA A 1 170 ? 5.809 3.672 0.104 1 58.69 170 ALA A O 1
ATOM 1313 N N . ASP A 1 171 ? 6.406 4.074 2.289 1 60.25 171 ASP A N 1
ATOM 1314 C CA . ASP A 1 171 ? 7.562 3.193 2.172 1 60.25 171 ASP A CA 1
ATOM 1315 C C . ASP A 1 171 ? 7.129 1.736 2.029 1 60.25 171 ASP A C 1
ATOM 1317 O O . ASP A 1 171 ? 7.715 0.984 1.246 1 60.25 171 ASP A O 1
ATOM 1321 N N . ILE A 1 172 ? 5.984 1.504 2.629 1 64.69 172 ILE A N 1
ATOM 1322 C CA . ILE A 1 172 ? 5.586 0.1 2.629 1 64.69 172 ILE A CA 1
ATOM 1323 C C . ILE A 1 172 ? 4.727 -0.193 1.401 1 64.69 172 ILE A C 1
ATOM 1325 O O . ILE A 1 172 ? 5.062 -1.065 0.596 1 64.69 172 ILE A O 1
ATOM 1329 N N . ALA A 1 173 ? 3.785 0.662 1.2 1 73.94 173 ALA A N 1
ATOM 1330 C CA . ALA A 1 173 ? 2.891 0.434 0.068 1 73.94 173 ALA A CA 1
ATOM 1331 C C . ALA A 1 173 ? 3.602 0.707 -1.255 1 73.94 173 ALA A C 1
ATOM 1333 O O . ALA A 1 173 ? 3.355 0.024 -2.252 1 73.94 173 ALA A O 1
ATOM 1334 N N . GLY A 1 174 ? 4.578 1.598 -1.184 1 79.69 174 GLY A N 1
ATOM 1335 C CA . GLY A 1 174 ? 5.258 1.971 -2.414 1 79.69 174 GLY A CA 1
ATOM 1336 C C . GLY A 1 174 ? 6.543 1.194 -2.645 1 79.69 174 GLY A C 1
ATOM 1337 O O . GLY A 1 174 ? 7.074 1.181 -3.756 1 79.69 174 GLY A O 1
ATOM 1338 N N . GLY A 1 175 ? 7.02 0.581 -1.603 1 88.31 175 GLY A N 1
ATOM 1339 C CA . GLY A 1 175 ? 8.297 -0.111 -1.694 1 88.31 175 GLY A CA 1
ATOM 1340 C C . GLY A 1 175 ? 8.172 -1.613 -1.521 1 88.31 175 GLY A C 1
ATOM 1341 O O . GLY A 1 175 ? 8.383 -2.373 -2.469 1 88.31 175 GLY A O 1
ATOM 1342 N N . ALA A 1 176 ? 7.656 -2.02 -0.423 1 89.44 176 ALA A N 1
ATOM 1343 C CA . ALA A 1 176 ? 7.66 -3.432 -0.045 1 89.44 176 ALA A CA 1
ATOM 1344 C C . ALA A 1 176 ? 6.703 -4.234 -0.922 1 89.44 176 ALA A C 1
ATOM 1346 O O . ALA A 1 176 ? 7.066 -5.293 -1.44 1 89.44 176 ALA A O 1
ATOM 1347 N N . PHE A 1 177 ? 5.535 -3.727 -1.13 1 89.62 177 PHE A N 1
ATOM 1348 C CA . PHE A 1 177 ? 4.539 -4.508 -1.857 1 89.62 177 PHE A CA 1
ATOM 1349 C C . PHE A 1 177 ? 4.918 -4.633 -3.328 1 89.62 177 PHE A C 1
ATOM 1351 O O . PHE A 1 177 ? 4.867 -5.727 -3.896 1 89.62 177 PHE A O 1
ATOM 1358 N N . PRO A 1 178 ? 5.34 -3.521 -3.914 1 92.56 178 PRO A N 1
ATOM 1359 C CA . PRO A 1 178 ? 5.844 -3.691 -5.277 1 92.56 178 PRO A CA 1
ATOM 1360 C C . PRO A 1 178 ? 7.008 -4.676 -5.359 1 92.56 178 PRO A C 1
ATOM 1362 O O . PRO A 1 178 ? 7.105 -5.445 -6.316 1 92.56 178 PRO A O 1
ATOM 1365 N N . ALA A 1 179 ? 7.855 -4.641 -4.375 1 96.25 179 ALA A N 1
ATOM 1366 C CA . ALA A 1 179 ? 8.984 -5.57 -4.355 1 96.25 179 ALA A CA 1
ATOM 1367 C C . ALA A 1 179 ? 8.5 -7.016 -4.293 1 96.25 179 ALA A C 1
ATOM 1369 O O . ALA A 1 179 ? 8.953 -7.859 -5.07 1 96.25 179 ALA A O 1
ATOM 1370 N N . VAL A 1 180 ? 7.57 -7.273 -3.402 1 96.94 180 VAL A N 1
ATOM 1371 C CA . VAL A 1 180 ? 7.023 -8.617 -3.26 1 96.94 180 VAL A CA 1
ATOM 1372 C C . VAL A 1 180 ? 6.344 -9.039 -4.559 1 96.94 180 VAL A C 1
ATOM 1374 O O . VAL A 1 180 ? 6.531 -10.172 -5.027 1 96.94 180 VAL A O 1
ATOM 1377 N N . THR A 1 181 ? 5.594 -8.141 -5.117 1 96.62 181 THR A N 1
ATOM 1378 C CA . THR A 1 181 ? 4.93 -8.422 -6.383 1 96.62 181 THR A CA 1
ATOM 1379 C C . THR A 1 181 ? 5.945 -8.797 -7.457 1 96.62 181 THR A C 1
ATOM 1381 O O . THR A 1 181 ? 5.781 -9.805 -8.148 1 96.62 181 THR A O 1
ATOM 1384 N N . GLY A 1 182 ? 7 -7.992 -7.594 1 97.94 182 GLY A N 1
ATOM 1385 C CA . GLY A 1 182 ? 8.031 -8.273 -8.57 1 97.94 182 GLY A CA 1
ATOM 1386 C C . GLY A 1 182 ? 8.727 -9.602 -8.352 1 97.94 182 GLY A C 1
ATOM 1387 O O . GLY A 1 182 ? 8.992 -10.336 -9.305 1 97.94 182 GLY A O 1
ATOM 1388 N N . ILE A 1 183 ? 8.992 -9.93 -7.141 1 98.62 183 ILE A N 1
ATOM 1389 C CA . ILE A 1 183 ? 9.656 -11.18 -6.785 1 98.62 183 ILE A CA 1
ATOM 1390 C C . ILE A 1 183 ? 8.766 -12.359 -7.172 1 98.62 183 ILE A C 1
ATOM 1392 O O . ILE A 1 183 ? 9.234 -13.32 -7.797 1 98.62 183 ILE A O 1
ATOM 1396 N N . LEU A 1 184 ? 7.492 -12.273 -6.82 1 98.56 184 LEU A N 1
ATOM 1397 C CA . LEU A 1 184 ? 6.57 -13.375 -7.09 1 98.56 184 LEU A CA 1
ATOM 1398 C C . LEU A 1 184 ? 6.367 -13.555 -8.586 1 98.56 184 LEU A C 1
ATOM 1400 O O . LEU A 1 184 ? 6.258 -14.68 -9.07 1 98.56 184 LEU A O 1
ATOM 1404 N N . LEU A 1 185 ? 6.285 -12.43 -9.305 1 98.38 185 LEU A N 1
ATOM 1405 C CA . LEU A 1 185 ? 6.215 -12.5 -10.758 1 98.38 185 LEU A CA 1
ATOM 1406 C C . LEU A 1 185 ? 7.438 -13.211 -11.328 1 98.38 185 LEU A C 1
ATOM 1408 O O . LEU A 1 185 ? 7.305 -14.086 -12.188 1 98.38 185 LEU A O 1
ATOM 1412 N N . ALA A 1 186 ? 8.609 -12.82 -10.836 1 98.25 186 ALA A N 1
ATOM 1413 C CA . ALA A 1 186 ? 9.867 -13.398 -11.32 1 98.25 186 ALA A CA 1
ATOM 1414 C C . ALA A 1 186 ? 9.953 -14.883 -10.984 1 98.25 186 ALA A C 1
ATOM 1416 O O . ALA A 1 186 ? 10.359 -15.688 -11.82 1 98.25 186 ALA A O 1
ATOM 1417 N N . LEU A 1 187 ? 9.578 -15.266 -9.742 1 98.12 187 LEU A N 1
ATOM 1418 C CA . LEU A 1 187 ? 9.594 -16.672 -9.328 1 98.12 187 LEU A CA 1
ATOM 1419 C C . LEU A 1 187 ? 8.633 -17.5 -10.172 1 98.12 187 LEU A C 1
ATOM 1421 O O . LEU A 1 187 ? 8.953 -18.609 -10.57 1 98.12 187 LEU A O 1
ATOM 1425 N N . TYR A 1 188 ? 7.465 -16.953 -10.469 1 97.94 188 TYR A N 1
ATOM 1426 C CA . TYR A 1 188 ? 6.465 -17.641 -11.289 1 97.94 188 TYR A CA 1
ATOM 1427 C C . TYR A 1 188 ? 6.984 -17.859 -12.703 1 97.94 188 TYR A C 1
ATOM 1429 O O . TYR A 1 188 ? 6.93 -18.984 -13.219 1 97.94 188 TYR A O 1
ATOM 1437 N N . GLU A 1 189 ? 7.484 -16.781 -13.258 1 96.44 189 GLU A N 1
ATOM 1438 C CA . GLU A 1 189 ? 7.984 -16.891 -14.625 1 96.44 189 GLU A CA 1
ATOM 1439 C C . GLU A 1 189 ? 9.188 -17.812 -14.703 1 96.44 189 GLU A C 1
ATOM 1441 O O . GLU A 1 189 ? 9.375 -18.516 -15.703 1 96.44 189 GLU A O 1
ATOM 1446 N N . ARG A 1 190 ? 9.984 -17.844 -13.695 1 96.31 190 ARG A N 1
ATOM 1447 C CA . ARG A 1 190 ? 11.18 -18.672 -13.609 1 96.31 190 ARG A CA 1
ATOM 1448 C C . ARG A 1 190 ? 10.828 -20.156 -13.711 1 96.31 190 ARG A C 1
ATOM 1450 O O . ARG A 1 190 ? 11.648 -20.969 -14.141 1 96.31 190 ARG A O 1
ATOM 1457 N N . GLU A 1 191 ? 9.609 -20.516 -13.273 1 95 191 GLU A N 1
ATOM 1458 C CA . GLU A 1 191 ? 9.172 -21.906 -13.375 1 95 191 GLU A CA 1
ATOM 1459 C C . GLU A 1 191 ? 9.125 -22.359 -14.836 1 95 191 GLU A C 1
ATOM 1461 O O . GLU A 1 191 ? 9.312 -23.531 -15.133 1 95 191 GLU A O 1
ATOM 1466 N N . LYS A 1 192 ? 8.984 -21.469 -15.703 1 93.25 192 LYS A N 1
ATOM 1467 C CA . LYS A 1 192 ? 8.914 -21.766 -17.125 1 93.25 192 LYS A CA 1
ATOM 1468 C C . LYS A 1 192 ? 10.273 -21.578 -17.797 1 93.25 192 LYS A C 1
ATOM 1470 O O . LYS A 1 192 ? 10.742 -22.469 -18.516 1 93.25 192 LYS A O 1
ATOM 1475 N N . SER A 1 193 ? 10.977 -20.484 -17.5 1 93.56 193 SER A N 1
ATOM 1476 C CA . SER A 1 193 ? 12.188 -20.125 -18.219 1 93.56 193 SER A CA 1
ATOM 1477 C C . SER A 1 193 ? 13.43 -20.688 -17.547 1 93.56 193 SER A C 1
ATOM 1479 O O . SER A 1 193 ? 14.469 -20.875 -18.188 1 93.56 193 SER A O 1
ATOM 1481 N N . GLY A 1 194 ? 13.352 -20.875 -16.219 1 95.88 194 GLY A N 1
ATOM 1482 C CA . GLY A 1 194 ? 14.5 -21.297 -15.445 1 95.88 194 GLY A CA 1
ATOM 1483 C C . GLY A 1 194 ? 15.461 -20.172 -15.125 1 95.88 194 GLY A C 1
ATOM 1484 O O . GLY A 1 194 ? 16.516 -20.391 -14.516 1 95.88 194 GLY A O 1
ATOM 1485 N N . LEU A 1 195 ? 15.086 -18.938 -15.523 1 96.44 195 LEU A N 1
ATOM 1486 C CA . LEU A 1 195 ? 15.984 -17.797 -15.383 1 96.44 195 LEU A CA 1
ATOM 1487 C C . LEU A 1 195 ? 15.406 -16.781 -14.398 1 96.44 195 LEU A C 1
ATOM 1489 O O . LEU A 1 195 ? 14.195 -16.531 -14.375 1 96.44 195 LEU A O 1
ATOM 1493 N N . GLY A 1 196 ? 16.297 -16.203 -13.602 1 96.94 196 GLY A N 1
ATOM 1494 C CA . GLY A 1 196 ? 15.883 -15.109 -12.727 1 96.94 196 GLY A CA 1
ATOM 1495 C C . GLY A 1 196 ? 15.688 -13.797 -13.461 1 96.94 196 GLY A C 1
ATOM 1496 O O . GLY A 1 196 ? 15.758 -13.75 -14.688 1 96.94 196 GLY A O 1
ATOM 1497 N N . LYS A 1 197 ? 15.305 -12.781 -12.703 1 97.56 197 LYS A N 1
ATOM 1498 C CA . LYS A 1 197 ? 15.078 -11.43 -13.211 1 97.56 197 LYS A CA 1
ATOM 1499 C C . LYS A 1 197 ? 15.656 -10.383 -12.266 1 97.56 197 LYS A C 1
ATOM 1501 O O . LYS A 1 197 ? 15.938 -10.672 -11.102 1 97.56 197 LYS A O 1
ATOM 1506 N N . ILE A 1 198 ? 15.891 -9.25 -12.82 1 96.5 198 ILE A N 1
ATOM 1507 C CA . ILE A 1 198 ? 16.141 -8.07 -11.992 1 96.5 198 ILE A CA 1
ATOM 1508 C C . ILE A 1 198 ? 14.82 -7.336 -11.742 1 96.5 198 ILE A C 1
ATOM 1510 O O . ILE A 1 198 ? 14.086 -7.027 -12.68 1 96.5 198 ILE A O 1
ATOM 1514 N N . VAL A 1 199 ? 14.477 -7.191 -10.508 1 97.19 199 VAL A N 1
ATOM 1515 C CA . VAL A 1 199 ? 13.312 -6.43 -10.086 1 97.19 199 VAL A CA 1
ATOM 1516 C C . VAL A 1 199 ? 13.742 -5.055 -9.578 1 97.19 199 VAL A C 1
ATOM 1518 O O . VAL A 1 199 ? 14.43 -4.953 -8.562 1 97.19 199 VAL A O 1
ATOM 1521 N N . ASP A 1 200 ? 13.375 -4.031 -10.258 1 95 200 ASP A N 1
ATOM 1522 C CA . ASP A 1 200 ? 13.727 -2.664 -9.891 1 95 200 ASP A CA 1
ATOM 1523 C C . ASP A 1 200 ? 12.539 -1.934 -9.273 1 95 200 ASP A C 1
ATOM 1525 O O . ASP A 1 200 ? 11.562 -1.636 -9.969 1 95 200 ASP A O 1
ATOM 1529 N N . VAL A 1 201 ? 12.68 -1.62 -8.016 1 94.62 201 VAL A N 1
ATOM 1530 C CA . VAL A 1 201 ? 11.625 -0.936 -7.281 1 94.62 201 VAL A CA 1
ATOM 1531 C C . VAL A 1 201 ? 12.07 0.482 -6.93 1 94.62 201 VAL A C 1
ATOM 1533 O O . VAL A 1 201 ? 12.969 0.671 -6.113 1 94.62 201 VAL A O 1
ATOM 1536 N N . SER A 1 202 ? 11.469 1.447 -7.574 1 92.5 202 SER A N 1
ATOM 1537 C CA . SER A 1 202 ? 11.531 2.836 -7.129 1 92.5 202 SER A CA 1
ATOM 1538 C C . SER A 1 202 ? 10.43 3.141 -6.117 1 92.5 202 SER A C 1
ATOM 1540 O O . SER A 1 202 ? 9.242 3.047 -6.434 1 92.5 202 SER A O 1
ATOM 1542 N N . ILE A 1 203 ? 10.859 3.492 -4.949 1 89.19 203 ILE A N 1
ATOM 1543 C CA . ILE A 1 203 ? 9.852 3.803 -3.938 1 89.19 203 ILE A CA 1
ATOM 1544 C C . ILE A 1 203 ? 8.969 4.945 -4.43 1 89.19 203 ILE A C 1
ATOM 1546 O O . ILE A 1 203 ? 7.742 4.898 -4.273 1 89.19 203 ILE A O 1
ATOM 1550 N N . THR A 1 204 ? 9.523 5.945 -5.051 1 88.31 204 THR A N 1
ATOM 1551 C CA . THR A 1 204 ? 8.773 7.074 -5.586 1 88.31 204 THR A CA 1
ATOM 1552 C C . THR A 1 204 ? 7.77 6.605 -6.637 1 88.31 204 THR A C 1
ATOM 1554 O O . THR A 1 204 ? 6.598 6.984 -6.594 1 88.31 204 THR A O 1
ATOM 1557 N N . ASP A 1 205 ? 8.234 5.742 -7.543 1 87.88 205 ASP A N 1
ATOM 1558 C CA . ASP A 1 205 ? 7.352 5.219 -8.578 1 87.88 205 ASP A CA 1
ATOM 1559 C C . ASP A 1 205 ? 6.309 4.277 -7.988 1 87.88 205 ASP A C 1
ATOM 1561 O O . ASP A 1 205 ? 5.176 4.211 -8.469 1 87.88 205 ASP A O 1
ATOM 1565 N N . GLY A 1 206 ? 6.754 3.547 -7.016 1 87.81 206 GLY A N 1
ATOM 1566 C CA . GLY A 1 206 ? 5.824 2.668 -6.324 1 87.81 206 GLY A CA 1
ATOM 1567 C C . GLY A 1 206 ? 4.676 3.414 -5.672 1 87.81 206 GLY A C 1
ATOM 1568 O O . GLY A 1 206 ? 3.521 2.986 -5.758 1 87.81 206 GLY A O 1
ATOM 1569 N N . ILE A 1 207 ? 4.988 4.512 -5.035 1 83.44 207 ILE A N 1
ATOM 1570 C CA . ILE A 1 207 ? 3.973 5.359 -4.418 1 83.44 207 ILE A CA 1
ATOM 1571 C C . ILE A 1 207 ? 3 5.855 -5.484 1 83.44 207 ILE A C 1
ATOM 1573 O O . ILE A 1 207 ? 1.783 5.816 -5.293 1 83.44 207 ILE A O 1
ATOM 1577 N N . SER A 1 208 ? 3.547 6.277 -6.578 1 82.69 208 SER A N 1
ATOM 1578 C CA . SER A 1 208 ? 2.703 6.746 -7.676 1 82.69 208 SER A CA 1
ATOM 1579 C C . SER A 1 208 ? 1.809 5.629 -8.203 1 82.69 208 SER A C 1
ATOM 1581 O O . SER A 1 208 ? 0.615 5.836 -8.43 1 82.69 208 SER A O 1
ATOM 1583 N N . TYR A 1 209 ? 2.354 4.504 -8.359 1 84.56 209 TYR A N 1
ATOM 1584 C CA . TYR A 1 209 ? 1.623 3.381 -8.93 1 84.56 209 TYR A CA 1
ATOM 1585 C C . TYR A 1 209 ? 0.48 2.949 -8.023 1 84.56 209 TYR A C 1
ATOM 1587 O O . TYR A 1 209 ? -0.625 2.668 -8.492 1 84.56 209 TYR A O 1
ATOM 1595 N N . VAL A 1 210 ? 0.739 2.908 -6.766 1 80.12 210 VAL A N 1
ATOM 1596 C CA . VAL A 1 210 ? -0.285 2.508 -5.809 1 80.12 210 VAL A CA 1
ATOM 1597 C C . VAL A 1 210 ? -1.406 3.545 -5.785 1 80.12 210 VAL A C 1
ATOM 1599 O O . VAL A 1 210 ? -2.551 3.223 -5.457 1 80.12 210 VAL A O 1
ATOM 1602 N N . SER A 1 211 ? -1.073 4.707 -6.207 1 77.25 211 SER A N 1
ATOM 1603 C CA . SER A 1 211 ? -2.037 5.801 -6.164 1 77.25 211 SER A CA 1
ATOM 1604 C C . SER A 1 211 ? -2.768 5.945 -7.496 1 77.25 211 SER A C 1
ATOM 1606 O O . SER A 1 211 ? -3.445 6.949 -7.73 1 77.25 211 SER A O 1
ATOM 1608 N N . THR A 1 212 ? -2.633 5.012 -8.383 1 79.25 212 THR A N 1
ATOM 1609 C CA . THR A 1 212 ? -3.164 5.078 -9.742 1 79.25 212 THR A CA 1
ATOM 1610 C C . THR A 1 212 ? -4.664 5.363 -9.719 1 79.25 212 THR A C 1
ATOM 1612 O O . THR A 1 212 ? -5.141 6.242 -10.445 1 79.25 212 THR A O 1
ATOM 1615 N N . TYR A 1 213 ? -5.375 4.609 -8.93 1 73.31 213 TYR A N 1
ATOM 1616 C CA . TYR A 1 213 ? -6.824 4.785 -8.883 1 73.31 213 TYR A CA 1
ATOM 1617 C C . TYR A 1 213 ? -7.188 6.207 -8.469 1 73.31 213 TYR A C 1
ATOM 1619 O O . TYR A 1 213 ? -8.047 6.84 -9.094 1 73.31 213 TYR A O 1
ATOM 1627 N N . PHE A 1 214 ? -6.551 6.68 -7.516 1 69.19 214 PHE A N 1
ATOM 1628 C CA . PHE A 1 214 ? -6.785 8.031 -7.023 1 69.19 214 PHE A CA 1
ATOM 1629 C C . PHE A 1 214 ? -6.426 9.062 -8.086 1 69.19 214 PHE A C 1
ATOM 1631 O O . PHE A 1 214 ? -7.195 10 -8.336 1 69.19 214 PHE A O 1
ATOM 1638 N N . MET A 1 215 ? -5.273 8.875 -8.641 1 70.88 215 MET A N 1
ATOM 1639 C CA . MET A 1 215 ? -4.801 9.805 -9.664 1 70.88 215 MET A CA 1
ATOM 1640 C C . MET A 1 215 ? -5.762 9.852 -10.844 1 70.88 215 MET A C 1
ATOM 1642 O O . MET A 1 215 ? -6.039 10.922 -11.391 1 70.88 215 MET A O 1
ATOM 1646 N N . ALA A 1 216 ? -6.219 8.672 -11.219 1 71.56 216 ALA A N 1
ATOM 1647 C CA . ALA A 1 216 ? -7.176 8.586 -12.32 1 71.56 216 ALA A CA 1
ATOM 1648 C C . ALA A 1 216 ? -8.477 9.297 -11.969 1 71.56 216 ALA A C 1
ATOM 1650 O O . ALA A 1 216 ? -9.047 10.008 -12.805 1 71.56 216 ALA A O 1
ATOM 1651 N N . SER A 1 217 ? -8.953 9.141 -10.75 1 66.94 217 SER A N 1
ATOM 1652 C CA . SER A 1 217 ? -10.195 9.758 -10.297 1 66.94 217 SER A CA 1
ATOM 1653 C C . SER A 1 217 ? -10.094 11.273 -10.297 1 66.94 217 SER A C 1
ATOM 1655 O O . SER A 1 217 ? -11.055 11.969 -10.641 1 66.94 217 SER A O 1
ATOM 1657 N N . CYS A 1 218 ? -8.906 11.734 -9.914 1 63.5 218 CYS A N 1
ATOM 1658 C CA . CYS A 1 218 ? -8.695 13.172 -9.844 1 63.5 218 CYS A CA 1
ATOM 1659 C C . CYS A 1 218 ? -8.727 13.797 -11.234 1 63.5 218 CYS A C 1
ATOM 1661 O O . CYS A 1 218 ? -9.094 14.961 -11.391 1 63.5 218 CYS A O 1
ATOM 1663 N N . GLN A 1 219 ? -8.328 13.055 -12.234 1 63.94 219 GLN A N 1
ATOM 1664 C CA . GLN A 1 219 ? -8.273 13.562 -13.602 1 63.94 219 GLN A CA 1
ATOM 1665 C C . GLN A 1 219 ? -9.656 13.609 -14.234 1 63.94 219 GLN A C 1
ATOM 1667 O O . GLN A 1 219 ? -9.906 14.398 -15.156 1 63.94 219 GLN A O 1
ATOM 1672 N N . LEU A 1 220 ? -10.5 12.75 -13.922 1 58.94 220 LEU A N 1
ATOM 1673 C CA . LEU A 1 220 ? -11.852 12.719 -14.469 1 58.94 220 LEU A CA 1
ATOM 1674 C C . LEU A 1 220 ? -12.695 13.844 -13.883 1 58.94 220 LEU A C 1
ATOM 1676 O O . LEU A 1 220 ? -13.578 14.383 -14.555 1 58.94 220 LEU A O 1
ATOM 1680 N N . ASP A 1 221 ? -12.57 14.125 -12.688 1 48.5 221 ASP A N 1
ATOM 1681 C CA . ASP A 1 221 ? -13.328 15.203 -12.062 1 48.5 221 ASP A CA 1
ATOM 1682 C C . ASP A 1 221 ? -12.961 16.547 -12.672 1 48.5 221 ASP A C 1
ATOM 1684 O O . ASP A 1 221 ? -13.766 17.484 -12.664 1 48.5 221 ASP A O 1
ATOM 1688 N N . GLY A 1 222 ? -11.695 16.922 -13.109 1 41.88 222 GLY A N 1
ATOM 1689 C CA . GLY A 1 222 ? -11.305 18.172 -13.727 1 41.88 222 GLY A CA 1
ATOM 1690 C C . GLY A 1 222 ? -12.039 18.453 -15.023 1 41.88 222 GLY A C 1
ATOM 1691 O O . GLY A 1 222 ? -11.906 19.547 -15.602 1 41.88 222 GLY A O 1
ATOM 1692 N N . GLN A 1 223 ? -12.383 17.656 -15.992 1 36.22 223 GLN A N 1
ATOM 1693 C CA . GLN A 1 223 ? -13.102 18.141 -17.172 1 36.22 223 GLN A CA 1
ATOM 1694 C C . GLN A 1 223 ? -14.391 18.859 -16.781 1 36.22 223 GLN A C 1
ATOM 1696 O O . GLN A 1 223 ? -14.93 19.641 -17.562 1 36.22 223 GLN A O 1
ATOM 1701 N N . ASN A 1 224 ? -15.344 18.578 -16.125 1 30.36 224 ASN A N 1
ATOM 1702 C CA . ASN A 1 224 ? -16.141 19.609 -15.484 1 30.36 224 ASN A CA 1
ATOM 1703 C C . ASN A 1 224 ? -15.32 20.422 -14.492 1 30.36 224 ASN A C 1
ATOM 1705 O O . ASN A 1 224 ? -14.391 19.906 -13.875 1 30.36 224 ASN A O 1
ATOM 1709 N N . GLU A 1 225 ? -15.219 21.906 -14.664 1 26.88 225 GLU A N 1
ATOM 1710 C CA . GLU A 1 225 ? -14.422 22.766 -13.781 1 26.88 225 GLU A CA 1
ATOM 1711 C C . GLU A 1 225 ? -14.305 22.156 -12.391 1 26.88 225 GLU A C 1
ATOM 1713 O O . GLU A 1 225 ? -15.203 22.312 -11.562 1 26.88 225 GLU A O 1
ATOM 1718 N N . PHE A 1 226 ? -14.008 21.156 -12.352 1 27.38 226 PHE A N 1
ATOM 1719 C CA . PHE A 1 226 ? -13.594 20.734 -11.016 1 27.38 226 PHE A CA 1
ATOM 1720 C C . PHE A 1 226 ? -12.633 21.75 -10.406 1 27.38 226 PHE A C 1
ATOM 1722 O O . PHE A 1 226 ? -11.5 21.891 -10.867 1 27.38 226 PHE A O 1
ATOM 1729 N N . ASN A 1 227 ? -13.023 22.953 -10.227 1 24.88 227 ASN A N 1
ATOM 1730 C CA . ASN A 1 227 ? -12.32 23.875 -9.328 1 24.88 227 ASN A CA 1
ATOM 1731 C C . ASN A 1 227 ? -11.617 23.109 -8.203 1 24.88 227 ASN A C 1
ATOM 1733 O O . ASN A 1 227 ? -12.266 22.578 -7.309 1 24.88 227 ASN A O 1
ATOM 1737 N N . PRO A 1 228 ? -10.602 22.578 -8.586 1 28.5 228 PRO A N 1
ATOM 1738 C CA . PRO A 1 228 ? -9.773 21.984 -7.531 1 28.5 228 PRO A CA 1
ATOM 1739 C C . PRO A 1 228 ? -9.984 22.641 -6.168 1 28.5 228 PRO A C 1
ATOM 1741 O O . PRO A 1 228 ? -9.5 22.141 -5.156 1 28.5 228 PRO A O 1
ATOM 1744 N N . LEU A 1 229 ? -10.375 23.953 -6.172 1 27.25 229 LEU A N 1
ATOM 1745 C CA . LEU A 1 229 ? -10.742 24.812 -5.055 1 27.25 229 LEU A CA 1
ATOM 1746 C C . LEU A 1 229 ? -11.922 24.234 -4.281 1 27.25 229 LEU A C 1
ATOM 1748 O O . LEU A 1 229 ? -11.961 24.328 -3.053 1 27.25 229 LEU A O 1
ATOM 1752 N N . SER A 1 230 ? -13.078 23.953 -4.988 1 26.78 230 SER A N 1
ATOM 1753 C CA . SER A 1 230 ? -14.273 23.594 -4.227 1 26.78 230 SER A CA 1
ATOM 1754 C C . SER A 1 230 ? -14.141 22.219 -3.598 1 26.78 230 SER A C 1
ATOM 1756 O O . SER A 1 230 ? -14.508 22.016 -2.439 1 26.78 230 SER A O 1
ATOM 1758 N N . SER A 1 231 ? -13.953 21.219 -4.41 1 27.17 231 SER A N 1
ATOM 1759 C CA . SER A 1 231 ? -13.695 19.953 -3.721 1 27.17 231 SER A CA 1
ATOM 1760 C C . SER A 1 231 ? -12.25 19.875 -3.24 1 27.17 231 SER A C 1
ATOM 1762 O O . SER A 1 231 ? -11.969 19.25 -2.211 1 27.17 231 SER A O 1
ATOM 1764 N N . LEU A 1 232 ? -11.297 20.375 -3.896 1 28.52 232 LEU A N 1
ATOM 1765 C CA . LEU A 1 232 ? -9.898 20.688 -3.645 1 28.52 232 LEU A CA 1
ATOM 1766 C C . LEU A 1 232 ? -9.766 21.875 -2.703 1 28.52 232 LEU A C 1
ATOM 1768 O O . LEU A 1 232 ? -8.711 22.078 -2.096 1 28.52 232 LEU A O 1
ATOM 1772 N N . VAL A 1 233 ? -10.531 23 -2.867 1 28.45 233 VAL A N 1
ATOM 1773 C CA . VAL A 1 233 ? -10.594 24.172 -1.999 1 28.45 233 VAL A CA 1
ATOM 1774 C C . VAL A 1 233 ? -10.664 23.734 -0.539 1 28.45 233 VAL A C 1
ATOM 1776 O O . VAL A 1 233 ? -10.031 24.328 0.33 1 28.45 233 VAL A O 1
ATOM 1779 N N . HIS A 1 234 ? -11.523 22.781 -0.342 1 27.81 234 HIS A N 1
ATOM 1780 C CA . HIS A 1 234 ? -11.68 22.25 1.006 1 27.81 234 HIS A CA 1
ATOM 1781 C C . HIS A 1 234 ? -10.438 21.469 1.435 1 27.81 234 HIS A C 1
ATOM 1783 O O . HIS A 1 234 ? -10.07 21.469 2.609 1 27.81 234 HIS A O 1
ATOM 1789 N N . TRP A 1 235 ? -9.891 20.859 0.49 1 28.86 235 TRP A N 1
ATOM 1790 C CA . TRP A 1 235 ? -8.664 20.141 0.8 1 28.86 235 TRP A CA 1
ATOM 1791 C C . TRP A 1 235 ? -7.516 21.109 1.075 1 28.86 235 TRP A C 1
ATOM 1793 O O . TRP A 1 235 ? -6.672 20.859 1.937 1 28.86 235 TRP A O 1
ATOM 1803 N N . HIS A 1 236 ? -7.504 22.172 0.325 1 28.36 236 HIS A N 1
ATOM 1804 C CA . HIS A 1 236 ? -6.465 23.172 0.486 1 28.36 236 HIS A CA 1
ATOM 1805 C C . HIS A 1 236 ? -6.535 23.828 1.863 1 28.36 236 HIS A C 1
ATOM 1807 O O . HIS A 1 236 ? -5.504 24.062 2.494 1 28.36 236 HIS A O 1
ATOM 1813 N N . SER A 1 237 ? -7.77 24.312 2.188 1 28.09 237 SER A N 1
ATOM 1814 C CA . SER A 1 237 ? -7.895 24.953 3.492 1 28.09 237 SER A CA 1
ATOM 1815 C C . SER A 1 237 ? -7.602 23.969 4.621 1 28.09 237 SER A C 1
ATOM 1817 O O . SER A 1 237 ? -7.047 24.359 5.652 1 28.09 237 SER A O 1
ATOM 1819 N N . LEU A 1 238 ? -8.039 22.828 4.473 1 29.45 238 LEU A N 1
ATOM 1820 C CA . LEU A 1 238 ? -7.91 21.75 5.453 1 29.45 238 LEU A CA 1
ATOM 1821 C C . LEU A 1 238 ? -6.461 21.297 5.566 1 29.45 238 LEU A C 1
ATOM 1823 O O . LEU A 1 238 ? -5.965 21.047 6.668 1 29.45 238 LEU A O 1
ATOM 1827 N N . ALA A 1 239 ? -5.832 21.172 4.5 1 30.23 239 ALA A N 1
ATOM 1828 C CA . ALA A 1 239 ? -4.402 20.891 4.406 1 30.23 239 ALA A CA 1
ATOM 1829 C C . ALA A 1 239 ? -3.59 21.875 5.234 1 30.23 239 ALA A C 1
ATOM 1831 O O . ALA A 1 239 ? -2.613 21.5 5.883 1 30.23 239 ALA A O 1
ATOM 1832 N N . ARG A 1 240 ? -4.031 23.094 5.27 1 32.22 240 ARG A N 1
ATOM 1833 C CA . ARG A 1 240 ? -3.371 24.172 6.02 1 32.22 240 ARG A CA 1
ATOM 1834 C C . ARG A 1 240 ? -3.352 23.844 7.512 1 32.22 240 ARG A C 1
ATOM 1836 O O . ARG A 1 240 ? -2.352 24.094 8.195 1 32.22 240 ARG A O 1
ATOM 1843 N N . GLN A 1 241 ? -4.391 23.281 7.914 1 29.08 241 GLN A N 1
ATOM 1844 C CA . GLN A 1 241 ? -4.504 23.109 9.359 1 29.08 241 GLN A CA 1
ATOM 1845 C C . GLN A 1 241 ? -3.795 21.844 9.82 1 29.08 241 GLN A C 1
ATOM 1847 O O . GLN A 1 241 ? -3.334 21.75 10.961 1 29.08 241 GLN A O 1
ATOM 1852 N N . CYS A 1 242 ? -3.635 20.766 9 1 30.2 242 CYS A N 1
ATOM 1853 C CA . CYS A 1 242 ? -3.064 19.484 9.391 1 30.2 242 CYS A CA 1
ATOM 1854 C C . CYS A 1 242 ? -1.552 19.469 9.211 1 30.2 242 CYS A C 1
ATOM 1856 O O . CYS A 1 242 ? -0.884 18.5 9.547 1 30.2 242 CYS A O 1
ATOM 1858 N N . ALA A 1 243 ? -0.908 20.328 8.617 1 32.38 243 ALA A N 1
ATOM 1859 C CA . ALA A 1 243 ? 0.497 20.391 8.227 1 32.38 243 ALA A CA 1
ATOM 1860 C C . ALA A 1 243 ? 1.411 20.016 9.391 1 32.38 243 ALA A C 1
ATOM 1862 O O . ALA A 1 243 ? 2.473 19.422 9.188 1 32.38 243 ALA A O 1
ATOM 1863 N N . ASN A 1 244 ? 1.147 20.344 10.539 1 30.77 244 ASN A N 1
ATOM 1864 C CA . ASN A 1 244 ? 2.201 20.312 11.547 1 30.77 244 ASN A CA 1
ATOM 1865 C C . ASN A 1 244 ? 2.289 18.938 12.227 1 30.77 244 ASN A C 1
ATOM 1867 O O . ASN A 1 244 ? 3.006 18.781 13.211 1 30.77 244 ASN A O 1
ATOM 1871 N N . LEU A 1 245 ? 1.546 17.969 11.805 1 31.05 245 LEU A N 1
ATOM 1872 C CA . LEU A 1 245 ? 1.31 16.922 12.781 1 31.05 245 LEU A CA 1
ATOM 1873 C C . LEU A 1 245 ? 2.475 15.93 12.805 1 31.05 245 LEU A C 1
ATOM 1875 O O . LEU A 1 245 ? 2.914 15.508 13.883 1 31.05 245 LEU A O 1
ATOM 1879 N N . LEU A 1 246 ? 2.572 15.039 11.695 1 34.78 246 LEU A N 1
ATOM 1880 C CA . LEU A 1 246 ? 3.609 14.031 11.898 1 34.78 246 LEU A CA 1
ATOM 1881 C C . LEU A 1 246 ? 4.93 14.688 12.297 1 34.78 246 LEU A C 1
ATOM 1883 O O . LEU A 1 246 ? 5.922 13.992 12.523 1 34.78 246 LEU A O 1
ATOM 1887 N N . ASP A 1 247 ? 5.312 15.688 11.703 1 38.94 247 ASP A N 1
ATOM 1888 C CA . ASP A 1 247 ? 6.625 16.203 12.078 1 38.94 247 ASP A CA 1
ATOM 1889 C C . ASP A 1 247 ? 6.68 16.547 13.57 1 38.94 247 ASP A C 1
ATOM 1891 O O . ASP A 1 247 ? 5.875 17.344 14.055 1 38.94 247 ASP A O 1
ATOM 1895 N N . GLY A 1 248 ? 6.781 15.453 14.547 1 44.34 248 GLY A N 1
ATOM 1896 C CA . GLY A 1 248 ? 7.203 15.812 15.891 1 44.34 248 GLY A CA 1
ATOM 1897 C C . GLY A 1 248 ? 7.715 17.234 15.992 1 44.34 248 GLY A C 1
ATOM 1898 O O . GLY A 1 248 ? 8.227 17.641 17.031 1 44.34 248 GLY A O 1
ATOM 1899 N N . GLY A 1 249 ? 7.352 17.797 14.891 1 58.09 249 GLY A N 1
ATOM 1900 C CA . GLY A 1 249 ? 7.785 19.172 14.984 1 58.09 249 GLY A CA 1
ATOM 1901 C C . GLY A 1 249 ? 9.25 19.359 14.641 1 58.09 249 GLY A C 1
ATOM 1902 O O . GLY A 1 249 ? 9.828 20.422 14.914 1 58.09 249 GLY A O 1
ATOM 1903 N N . ALA A 1 250 ? 9.789 18.047 14.023 1 74.12 250 ALA A N 1
ATOM 1904 C CA . ALA A 1 250 ? 11.234 18.172 13.812 1 74.12 250 ALA A CA 1
ATOM 1905 C C . ALA A 1 250 ? 11.539 19.078 12.625 1 74.12 250 ALA A C 1
ATOM 1907 O O . ALA A 1 250 ? 11.039 18.844 11.516 1 74.12 250 ALA A O 1
ATOM 1908 N N . PRO A 1 251 ? 12.266 19.969 12.805 1 88.06 251 PRO A N 1
ATOM 1909 C CA . PRO A 1 251 ? 12.578 20.938 11.742 1 88.06 251 PRO A CA 1
ATOM 1910 C C . PRO A 1 251 ? 13.32 20.297 10.57 1 88.06 251 PRO A C 1
ATOM 1912 O O . PRO A 1 251 ? 13.391 20.891 9.484 1 88.06 251 PRO A O 1
ATOM 1915 N N . PHE A 1 252 ? 13.867 19.094 10.781 1 88.62 252 PHE A N 1
ATOM 1916 C CA . PHE A 1 252 ? 14.664 18.438 9.75 1 88.62 252 PHE A CA 1
ATOM 1917 C C . PHE A 1 252 ? 13.883 17.312 9.086 1 88.62 252 PHE A C 1
ATOM 1919 O O . PHE A 1 252 ? 14.453 16.516 8.344 1 88.62 252 PHE A O 1
ATOM 1926 N N . TYR A 1 253 ? 12.562 17.25 9.344 1 83.19 253 TYR A N 1
ATOM 1927 C CA . TYR A 1 253 ? 11.633 16.312 8.719 1 83.19 253 TYR A CA 1
ATOM 1928 C C . TYR A 1 253 ? 10.258 16.938 8.547 1 83.19 253 TYR A C 1
ATOM 1930 O O . TYR A 1 253 ? 9.328 16.625 9.297 1 83.19 253 TYR A O 1
ATOM 1938 N N . ARG A 1 254 ? 10.188 17.703 7.496 1 83.75 254 ARG A N 1
ATOM 1939 C CA . ARG A 1 254 ? 8.945 18.422 7.242 1 83.75 254 ARG A CA 1
ATOM 1940 C C . ARG A 1 254 ? 9.016 19.172 5.91 1 83.75 254 ARG A C 1
ATOM 1942 O O . ARG A 1 254 ? 10.031 19.125 5.219 1 83.75 254 ARG A O 1
ATOM 1949 N N . ILE A 1 255 ? 7.887 19.844 5.598 1 87.5 255 ILE A N 1
ATOM 1950 C CA . ILE A 1 255 ? 7.824 20.641 4.379 1 87.5 255 ILE A CA 1
ATOM 1951 C C . ILE A 1 255 ? 7.934 22.125 4.723 1 87.5 255 ILE A C 1
ATOM 1953 O O . ILE A 1 255 ? 7.48 22.562 5.785 1 87.5 255 ILE A O 1
ATOM 1957 N N . TYR A 1 256 ? 8.547 22.891 3.877 1 89.31 256 TYR A N 1
ATOM 1958 C CA . TYR A 1 256 ? 8.656 24.328 4.008 1 89.31 256 TYR A CA 1
ATOM 1959 C C . TYR A 1 256 ? 8.141 25.031 2.76 1 89.31 256 TYR A C 1
ATOM 1961 O O . TYR A 1 256 ? 8.391 24.594 1.639 1 89.31 256 TYR A O 1
ATOM 1969 N N . GLU A 1 257 ? 7.375 26.078 2.996 1 90.56 257 GLU A N 1
ATOM 1970 C CA . GLU A 1 257 ? 6.891 26.906 1.893 1 90.56 257 GLU A CA 1
ATOM 1971 C C . GLU A 1 257 ? 8.008 27.781 1.335 1 90.56 257 GLU A C 1
ATOM 1973 O O . GLU A 1 257 ? 8.859 28.266 2.084 1 90.56 257 GLU A O 1
ATOM 1978 N N . THR A 1 258 ? 7.973 28.016 0.049 1 95.75 258 THR A N 1
ATOM 1979 C CA . THR A 1 258 ? 8.969 28.828 -0.625 1 95.75 258 THR A CA 1
ATOM 1980 C C . THR A 1 258 ? 8.359 30.141 -1.12 1 95.75 258 THR A C 1
ATOM 1982 O O . THR A 1 258 ? 7.156 30.359 -0.959 1 95.75 258 THR A O 1
ATOM 1985 N N . LYS A 1 259 ? 9.156 30.922 -1.755 1 96.19 259 LYS A N 1
ATOM 1986 C CA . LYS A 1 259 ? 8.781 32.281 -2.182 1 96.19 259 LYS A CA 1
ATOM 1987 C C . LYS A 1 259 ? 7.613 32.219 -3.162 1 96.19 259 LYS A C 1
ATOM 1989 O O . LYS A 1 259 ? 6.758 33.125 -3.154 1 96.19 259 LYS A O 1
ATOM 1994 N N . ASP A 1 260 ? 7.582 31.312 -4.023 1 95.62 260 ASP A N 1
ATOM 1995 C CA . ASP A 1 260 ? 6.582 31.203 -5.078 1 95.62 260 ASP A CA 1
ATOM 1996 C C . ASP A 1 260 ? 5.379 30.391 -4.613 1 95.62 260 ASP A C 1
ATOM 1998 O O . ASP A 1 260 ? 4.652 29.812 -5.434 1 95.62 260 ASP A O 1
ATOM 2002 N N . LYS A 1 261 ? 5.254 30.188 -3.352 1 89.88 261 LYS A N 1
ATOM 2003 C CA . LYS A 1 261 ? 4.129 29.5 -2.723 1 89.88 261 LYS A CA 1
ATOM 2004 C C . LYS A 1 261 ? 4.109 28.031 -3.102 1 89.88 261 LYS A C 1
ATOM 2006 O O . LYS A 1 261 ? 3.037 27.438 -3.264 1 89.88 261 LYS A O 1
ATOM 2011 N N . LYS A 1 262 ? 5.223 27.578 -3.371 1 91.31 262 LYS A N 1
ATOM 2012 C CA . LYS A 1 262 ? 5.453 26.141 -3.494 1 91.31 262 LYS A CA 1
ATOM 2013 C C . LYS A 1 262 ? 6.168 25.594 -2.264 1 91.31 262 LYS A C 1
ATOM 2015 O O . LYS A 1 262 ? 6.211 26.25 -1.219 1 91.31 262 LYS A O 1
ATOM 2020 N N . PHE A 1 263 ? 6.613 24.312 -2.359 1 90.94 263 PHE A N 1
ATOM 2021 C CA . PHE A 1 263 ? 7.156 23.719 -1.146 1 90.94 263 PHE A CA 1
ATOM 2022 C C . PHE A 1 263 ? 8.391 22.891 -1.463 1 90.94 263 PHE A C 1
ATOM 2024 O O . PHE A 1 263 ? 8.539 22.375 -2.576 1 90.94 263 PHE A O 1
ATOM 2031 N N . VAL A 1 264 ? 9.203 22.797 -0.481 1 93.88 264 VAL A N 1
ATOM 2032 C CA . VAL A 1 264 ? 10.281 21.812 -0.468 1 93.88 264 VAL A CA 1
ATOM 2033 C C . VAL A 1 264 ? 10.102 20.875 0.725 1 93.88 264 VAL A C 1
ATOM 2035 O O . VAL A 1 264 ? 9.555 21.266 1.758 1 93.88 264 VAL A O 1
ATOM 2038 N N . ALA A 1 265 ? 10.438 19.625 0.527 1 91.19 265 ALA A N 1
ATOM 2039 C CA . ALA A 1 265 ? 10.43 18.641 1.6 1 91.19 265 ALA A CA 1
ATOM 2040 C C . ALA A 1 265 ? 11.836 18.375 2.121 1 91.19 265 ALA A C 1
ATOM 2042 O O . ALA A 1 265 ? 12.766 18.156 1.339 1 91.19 265 ALA A O 1
ATOM 2043 N N . VAL A 1 266 ? 11.961 18.438 3.412 1 91.25 266 VAL A N 1
ATOM 2044 C CA . VAL A 1 266 ? 13.227 18.156 4.082 1 91.25 266 VAL A CA 1
ATOM 2045 C C . VAL A 1 266 ? 13.109 16.875 4.898 1 91.25 266 VAL A C 1
ATOM 2047 O O . VAL A 1 266 ? 12.227 16.75 5.746 1 91.25 266 VAL A O 1
ATOM 2050 N N . GLY A 1 267 ? 13.984 15.914 4.551 1 88.44 267 GLY A N 1
ATOM 2051 C CA . GLY A 1 267 ? 14.055 14.672 5.301 1 88.44 267 GLY A CA 1
ATOM 2052 C C . GLY A 1 267 ? 15.445 14.367 5.82 1 88.44 267 GLY A C 1
ATOM 2053 O O . GLY A 1 267 ? 15.953 13.25 5.656 1 88.44 267 GLY A O 1
ATOM 2054 N N . ALA A 1 268 ? 16.078 15.383 6.41 1 89.94 268 ALA A N 1
ATOM 2055 C CA . ALA A 1 268 ? 17.469 15.266 6.852 1 89.94 268 ALA A CA 1
ATOM 2056 C C . ALA A 1 268 ? 17.547 14.641 8.242 1 89.94 268 ALA A C 1
ATOM 2058 O O . ALA A 1 268 ? 18 15.281 9.195 1 89.94 268 ALA A O 1
ATOM 2059 N N . LEU A 1 269 ? 17.281 13.359 8.352 1 81.69 269 LEU A N 1
ATOM 2060 C CA . LEU A 1 269 ? 17.109 12.648 9.617 1 81.69 269 LEU A CA 1
ATOM 2061 C C . LEU A 1 269 ? 18.469 12.336 10.242 1 81.69 269 LEU A C 1
ATOM 2063 O O . LEU A 1 269 ? 18.672 12.57 11.438 1 81.69 269 LEU A O 1
ATOM 2067 N N . GLU A 1 270 ? 19.422 11.852 9.445 1 80.44 270 GLU A N 1
ATOM 2068 C CA . GLU A 1 270 ? 20.734 11.477 9.961 1 80.44 270 GLU A CA 1
ATOM 2069 C C . GLU A 1 270 ? 21.609 12.703 10.203 1 80.44 270 GLU A C 1
ATOM 2071 O O . GLU A 1 270 ? 21.547 13.68 9.445 1 80.44 270 GLU A O 1
ATOM 2076 N N . PRO A 1 271 ? 22.531 12.602 11.156 1 84.69 271 PRO A N 1
ATOM 2077 C CA . PRO A 1 271 ? 23.359 13.758 11.516 1 84.69 271 PRO A CA 1
ATOM 2078 C C . PRO A 1 271 ? 24.125 14.328 10.32 1 84.69 271 PRO A C 1
ATOM 2080 O O . PRO A 1 271 ? 24.219 15.555 10.172 1 84.69 271 PRO A O 1
ATOM 2083 N N . HIS A 1 272 ? 24.641 13.469 9.469 1 89.19 272 HIS A N 1
ATOM 2084 C CA . HIS A 1 272 ? 25.438 13.984 8.352 1 89.19 272 HIS A CA 1
ATOM 2085 C C . HIS A 1 272 ? 24.547 14.695 7.332 1 89.19 272 HIS A C 1
ATOM 2087 O O . HIS A 1 272 ? 24.938 15.703 6.75 1 89.19 272 HIS A O 1
ATOM 2093 N N . PHE A 1 273 ? 23.312 14.242 7.141 1 91.62 273 PHE A N 1
ATOM 2094 C CA . PHE A 1 273 ? 22.375 14.914 6.246 1 91.62 273 PHE A CA 1
ATOM 2095 C C . PHE A 1 273 ? 21.938 16.25 6.84 1 91.62 273 PHE A C 1
ATOM 2097 O O . PHE A 1 273 ? 21.766 17.234 6.113 1 91.62 273 PHE A O 1
ATOM 2104 N N . TYR A 1 274 ? 21.766 16.266 8.164 1 92.81 274 TYR A N 1
ATOM 2105 C CA . TYR A 1 274 ? 21.375 17.5 8.836 1 92.81 274 TYR A CA 1
ATOM 2106 C C . TYR A 1 274 ? 22.469 18.547 8.727 1 92.81 274 TYR A C 1
ATOM 2108 O O . TYR A 1 274 ? 22.188 19.719 8.438 1 92.81 274 TYR A O 1
ATOM 2116 N N . ALA A 1 275 ? 23.703 18.156 8.938 1 94.94 275 ALA A N 1
ATOM 2117 C CA . ALA A 1 275 ? 24.844 19.047 8.766 1 94.94 275 ALA A CA 1
ATOM 2118 C C . ALA A 1 275 ? 24.891 19.594 7.344 1 94.94 275 ALA A C 1
ATOM 2120 O O . ALA A 1 275 ? 25.141 20.797 7.141 1 94.94 275 ALA A O 1
ATOM 2121 N N . ASN A 1 276 ? 24.625 18.75 6.352 1 96.19 276 ASN A N 1
ATOM 2122 C CA . ASN A 1 276 ? 24.625 19.156 4.945 1 96.19 276 ASN A CA 1
ATOM 2123 C C . ASN A 1 276 ? 23.484 20.125 4.641 1 96.19 276 ASN A C 1
ATOM 2125 O O . ASN A 1 276 ? 23.594 20.922 3.713 1 96.19 276 ASN A O 1
ATOM 2129 N N . LEU A 1 277 ? 22.406 19.984 5.383 1 97.06 277 LEU A N 1
ATOM 2130 C CA . LEU A 1 277 ? 21.281 20.891 5.234 1 97.06 277 LEU A CA 1
ATOM 2131 C C . LEU A 1 277 ? 21.625 22.281 5.75 1 97.06 277 LEU A C 1
ATOM 2133 O O . LEU A 1 277 ? 21.328 23.281 5.098 1 97.06 277 LEU A O 1
ATOM 2137 N N . LEU A 1 278 ? 22.328 22.391 6.879 1 97.12 278 LEU A N 1
ATOM 2138 C CA . LEU A 1 278 ? 22.594 23.656 7.562 1 97.12 278 LEU A CA 1
ATOM 2139 C C . LEU A 1 278 ? 23.625 24.469 6.809 1 97.12 278 LEU A C 1
ATOM 2141 O O . LEU A 1 278 ? 23.5 25.688 6.691 1 97.12 278 LEU A O 1
ATOM 2145 N N . ARG A 1 279 ? 24.547 23.906 6.219 1 95.5 279 ARG A N 1
ATOM 2146 C CA . ARG A 1 279 ? 25.719 24.562 5.656 1 95.5 279 ARG A CA 1
ATOM 2147 C C . ARG A 1 279 ? 25.328 25.562 4.57 1 95.5 279 ARG A C 1
ATOM 2149 O O . ARG A 1 279 ? 25.625 26.75 4.672 1 95.5 279 ARG A O 1
ATOM 2156 N N . PRO A 1 280 ? 24.594 25.094 3.592 1 95.25 280 PRO A N 1
ATOM 2157 C CA . PRO A 1 280 ? 24.234 26.031 2.533 1 95.25 280 PRO A CA 1
ATOM 2158 C C . PRO A 1 280 ? 23.25 27.109 3.008 1 95.25 280 PRO A C 1
ATOM 2160 O O . PRO A 1 280 ? 23.062 28.125 2.334 1 95.25 280 PRO A O 1
ATOM 2163 N N . LEU A 1 281 ? 22.625 26.922 4.098 1 96.12 281 LEU A N 1
ATOM 2164 C CA . LEU A 1 281 ? 21.625 27.859 4.609 1 96.12 281 LEU A CA 1
ATOM 2165 C C . LEU A 1 281 ? 22.281 28.875 5.547 1 96.12 281 LEU A C 1
ATOM 2167 O O . LEU A 1 281 ? 21.594 29.766 6.062 1 96.12 281 LEU A O 1
ATOM 2171 N N . GLY A 1 282 ? 23.562 28.703 5.812 1 94.12 282 GLY A N 1
ATOM 2172 C CA . GLY A 1 282 ? 24.297 29.625 6.668 1 94.12 282 GLY A CA 1
ATOM 2173 C C . GLY A 1 282 ? 24.047 29.391 8.141 1 94.12 282 GLY A C 1
ATOM 2174 O O . GLY A 1 282 ? 24.125 30.328 8.945 1 94.12 282 GLY A O 1
ATOM 2175 N N . LEU A 1 283 ? 23.625 28.203 8.438 1 95.38 283 LEU A N 1
ATOM 2176 C CA . LEU A 1 283 ? 23.359 27.844 9.828 1 95.38 283 LEU A CA 1
ATOM 2177 C C . LEU A 1 283 ? 24.391 26.844 10.344 1 95.38 283 LEU A C 1
ATOM 2179 O O . LEU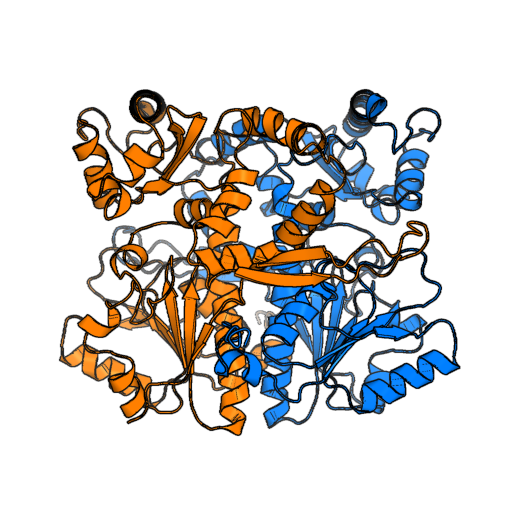 A 1 283 ? 25.094 26.219 9.555 1 95.38 283 LEU A O 1
ATOM 2183 N N . THR A 1 284 ? 24.562 26.844 11.688 1 93.75 284 THR A N 1
ATOM 2184 C CA . THR A 1 284 ? 25.391 25.844 12.344 1 93.75 284 THR A CA 1
ATOM 2185 C C . THR A 1 284 ? 24.594 25.109 13.43 1 93.75 284 THR A C 1
ATOM 2187 O O . THR A 1 284 ? 23.547 25.594 13.867 1 93.75 284 THR A O 1
ATOM 2190 N N . GLU A 1 285 ? 25.109 23.938 13.781 1 92.62 285 GLU A N 1
ATOM 2191 C CA . GLU A 1 285 ? 24.438 23.141 14.789 1 92.62 285 GLU A CA 1
ATOM 2192 C C . GLU A 1 285 ? 24.391 23.859 16.141 1 92.62 285 GLU A C 1
ATOM 2194 O O . GLU A 1 285 ? 23.547 23.562 16.984 1 92.62 285 GLU A O 1
ATOM 2199 N N . LYS A 1 286 ? 25.266 24.812 16.312 1 91.38 286 LYS A N 1
ATOM 2200 C CA . LYS A 1 286 ? 25.25 25.625 17.516 1 91.38 286 LYS A CA 1
ATOM 2201 C C . LYS A 1 286 ? 23.922 26.375 17.672 1 91.38 286 LYS A C 1
ATOM 2203 O O . LYS A 1 286 ? 23.391 26.484 18.766 1 91.38 286 LYS A O 1
ATOM 2208 N N . TYR A 1 287 ? 23.422 26.828 16.625 1 91.38 287 TYR A N 1
ATOM 2209 C CA . TYR A 1 287 ? 22.203 27.641 16.641 1 91.38 287 TYR A CA 1
ATOM 2210 C C . TYR A 1 287 ? 20.984 26.797 16.297 1 91.38 287 TYR A C 1
ATOM 2212 O O . TYR A 1 287 ? 19.844 27.219 16.5 1 91.38 287 TYR A O 1
ATOM 2220 N N . ALA A 1 288 ? 21.266 25.625 15.797 1 94.5 288 ALA A N 1
ATOM 2221 C CA . ALA A 1 288 ? 20.188 24.719 15.406 1 94.5 288 ALA A CA 1
ATOM 2222 C C . ALA A 1 288 ? 20.5 23.281 15.797 1 94.5 288 ALA A C 1
ATOM 2224 O O . ALA A 1 288 ? 20.609 22.406 14.93 1 94.5 288 ALA A O 1
ATOM 2225 N N . PRO A 1 289 ? 20.578 23.109 17.062 1 92.62 289 PRO A N 1
ATOM 2226 C CA . PRO A 1 289 ? 20.875 21.75 17.5 1 92.62 289 PRO A CA 1
ATOM 2227 C C . PRO A 1 289 ? 19.766 20.766 17.109 1 92.62 289 PRO A C 1
ATOM 2229 O O . PRO A 1 289 ? 18.609 20.969 17.453 1 92.62 289 PRO A O 1
ATOM 2232 N N . GLN A 1 290 ? 20.109 19.688 16.484 1 86.75 290 GLN A N 1
ATOM 2233 C CA . GLN A 1 290 ? 19.156 18.781 15.852 1 86.75 290 GLN A CA 1
ATOM 2234 C C . GLN A 1 290 ? 18.266 18.109 16.875 1 86.75 290 GLN A C 1
ATOM 2236 O O . GLN A 1 290 ? 17.047 17.984 16.656 1 86.75 290 GLN A O 1
ATOM 2241 N N . LEU A 1 291 ? 18.875 17.75 18 1 82.81 291 LEU A N 1
ATOM 2242 C CA . LEU A 1 291 ? 18.141 16.859 18.906 1 82.81 291 LEU A CA 1
ATOM 2243 C C . LEU A 1 291 ? 17.578 17.641 20.078 1 82.81 291 LEU A C 1
ATOM 2245 O O . LEU A 1 291 ? 17.016 17.062 21.016 1 82.81 291 LEU A O 1
ATOM 2249 N N . ASP A 1 292 ? 17.734 19 20.062 1 82 292 ASP A N 1
ATOM 2250 C CA . ASP A 1 292 ? 17.141 19.844 21.094 1 82 292 ASP A CA 1
ATOM 2251 C C . ASP A 1 292 ? 15.68 20.156 20.766 1 82 292 ASP A C 1
ATOM 2253 O O . ASP A 1 292 ? 15.375 21.125 20.078 1 82 292 ASP A O 1
ATOM 2257 N N . ARG A 1 293 ? 14.812 19.438 21.344 1 79.31 293 ARG A N 1
ATOM 2258 C CA . ARG A 1 293 ? 13.391 19.516 21.047 1 79.31 293 ARG A CA 1
ATOM 2259 C C . ARG A 1 293 ? 12.82 20.875 21.469 1 79.31 293 ARG A C 1
ATOM 2261 O O . ARG A 1 293 ? 11.875 21.375 20.859 1 79.31 293 ARG A O 1
ATOM 2268 N N . HIS A 1 294 ? 13.375 21.359 22.5 1 80.56 294 HIS A N 1
ATOM 2269 C CA . HIS A 1 294 ? 12.914 22.672 22.953 1 80.56 294 HIS A CA 1
ATOM 2270 C C . HIS A 1 294 ? 13.203 23.75 21.922 1 80.56 294 HIS A C 1
ATOM 2272 O O . HIS A 1 294 ? 12.469 24.734 21.812 1 80.56 294 HIS A O 1
ATOM 2278 N N . ALA A 1 295 ? 14.25 23.5 21.234 1 87.44 295 ALA A N 1
ATOM 2279 C CA . ALA A 1 295 ? 14.672 24.484 20.234 1 87.44 295 ALA A CA 1
ATOM 2280 C C . ALA A 1 295 ? 13.961 24.266 18.906 1 87.44 295 ALA A C 1
ATOM 2282 O O . ALA A 1 295 ? 14.047 25.109 18 1 87.44 295 ALA A O 1
ATOM 2283 N N . TRP A 1 296 ? 13.203 23.219 18.719 1 85.75 296 TRP A N 1
ATOM 2284 C CA . TRP A 1 296 ? 12.664 22.797 17.422 1 85.75 296 TRP A CA 1
ATOM 2285 C C . TRP A 1 296 ? 11.727 23.875 16.859 1 85.75 296 TRP A C 1
ATOM 2287 O O . TRP A 1 296 ? 11.82 24.219 15.68 1 85.75 296 TRP A O 1
ATOM 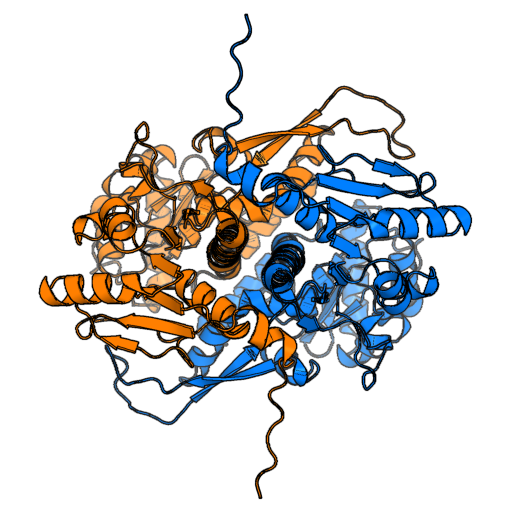2297 N N . PRO A 1 297 ? 10.828 24.422 17.703 1 84.38 297 PRO A N 1
ATOM 2298 C CA . PRO A 1 297 ? 9.961 25.453 17.141 1 84.38 297 PRO A CA 1
ATOM 2299 C C . PRO A 1 297 ? 10.742 26.641 16.594 1 84.38 297 PRO A C 1
ATOM 2301 O O . PRO A 1 297 ? 10.414 27.156 15.523 1 84.38 297 PRO A O 1
ATOM 2304 N N . ARG A 1 298 ? 11.734 27.047 17.359 1 90.88 298 ARG A N 1
ATOM 2305 C CA . ARG A 1 298 ? 12.578 28.156 16.922 1 90.88 298 ARG A CA 1
ATOM 2306 C C . ARG A 1 298 ? 13.336 27.797 15.648 1 90.88 298 ARG A C 1
ATOM 2308 O O . ARG A 1 298 ? 13.422 28.609 14.719 1 90.88 298 ARG A O 1
ATOM 2315 N N . ILE A 1 299 ? 13.938 26.625 15.586 1 92.88 299 ILE A N 1
ATOM 2316 C CA . ILE A 1 299 ? 14.695 26.172 14.422 1 92.88 299 ILE A CA 1
ATOM 2317 C C . ILE A 1 299 ? 13.766 26.094 13.211 1 92.88 299 ILE A C 1
ATOM 2319 O O . ILE A 1 299 ? 14.148 26.516 12.109 1 92.88 299 ILE A O 1
ATOM 2323 N N . ALA A 1 300 ? 12.562 25.594 13.43 1 89 300 ALA A N 1
ATOM 2324 C CA . ALA A 1 300 ? 11.586 25.516 12.352 1 89 300 ALA A CA 1
ATOM 2325 C C . ALA A 1 300 ? 11.258 26.891 11.797 1 89 300 ALA A C 1
ATOM 2327 O O . ALA A 1 300 ? 11.109 27.062 10.586 1 89 300 ALA A O 1
ATOM 2328 N N . ALA A 1 301 ? 11.109 27.812 12.68 1 91 301 ALA A N 1
ATOM 2329 C CA . ALA A 1 301 ? 10.812 29.188 12.273 1 91 301 ALA A CA 1
ATOM 2330 C C . ALA A 1 301 ? 11.969 29.766 11.453 1 91 301 ALA A C 1
ATOM 2332 O O . ALA A 1 301 ? 11.742 30.453 10.453 1 91 301 ALA A O 1
ATOM 2333 N N . ILE A 1 302 ? 13.148 29.5 11.922 1 94.88 302 ILE A N 1
ATOM 2334 C CA . ILE A 1 302 ? 14.336 29.984 11.227 1 94.88 302 ILE A CA 1
ATOM 2335 C C . ILE A 1 302 ? 14.375 29.391 9.82 1 94.88 302 ILE A C 1
ATOM 2337 O O . ILE A 1 302 ? 14.547 30.109 8.836 1 94.88 302 ILE A O 1
ATOM 2341 N N . LEU A 1 303 ? 14.195 28.109 9.672 1 95.25 303 LEU A N 1
ATOM 2342 C CA . LEU A 1 303 ? 14.227 27.438 8.375 1 95.25 303 LEU A CA 1
ATOM 2343 C C . LEU A 1 303 ? 13.102 27.953 7.48 1 95.25 303 LEU A C 1
ATOM 2345 O O . LEU A 1 303 ? 13.305 28.156 6.281 1 95.25 303 LEU A O 1
ATOM 2349 N N . SER A 1 304 ? 11.977 28.109 8.094 1 93.44 304 SER A N 1
ATOM 2350 C CA . SER A 1 304 ? 10.852 28.641 7.336 1 93.44 304 SER A CA 1
ATOM 2351 C C . SER A 1 304 ? 11.195 30.016 6.746 1 93.44 304 SER A C 1
ATOM 2353 O O . SER A 1 304 ? 10.883 30.281 5.586 1 93.44 304 SER A O 1
ATOM 2355 N N . GLY A 1 305 ? 11.766 30.844 7.594 1 95.06 305 GLY A N 1
ATOM 2356 C CA . GLY A 1 305 ? 12.18 32.156 7.137 1 95.06 305 GLY A CA 1
ATOM 2357 C C . GLY A 1 305 ? 13.203 32.125 6.02 1 95.06 305 GLY A C 1
ATOM 2358 O O . GLY A 1 305 ? 13.18 32.969 5.117 1 95.06 305 GLY A O 1
ATOM 2359 N N . ILE A 1 306 ? 14.031 31.156 6.062 1 97 306 ILE A N 1
ATOM 2360 C CA . ILE A 1 306 ? 15.07 31.016 5.043 1 97 306 ILE A CA 1
ATOM 2361 C C . ILE A 1 306 ? 14.445 30.516 3.74 1 97 306 ILE A C 1
ATOM 2363 O O . ILE A 1 306 ? 14.664 31.109 2.68 1 97 306 ILE A O 1
ATOM 2367 N N . PHE A 1 307 ? 13.641 29.516 3.727 1 96.38 307 PHE A N 1
ATOM 2368 C CA . PHE A 1 307 ? 13.141 28.859 2.523 1 96.38 307 PHE A CA 1
ATOM 2369 C C . PHE A 1 307 ? 12.148 29.75 1.791 1 96.38 307 PHE A C 1
ATOM 2371 O O . PHE A 1 307 ? 12.039 29.688 0.565 1 96.38 307 PHE A O 1
ATOM 2378 N N . VAL A 1 308 ? 11.477 30.609 2.531 1 96.25 308 VAL A N 1
ATOM 2379 C CA . VAL A 1 308 ? 10.484 31.469 1.901 1 96.25 308 VAL A CA 1
ATOM 2380 C C . VAL A 1 308 ? 11.188 32.594 1.137 1 96.25 308 VAL A C 1
ATOM 2382 O O . VAL A 1 308 ? 10.562 33.281 0.319 1 96.25 308 VAL A O 1
ATOM 2385 N N . SER A 1 309 ? 12.461 32.719 1.321 1 97.25 309 SER A N 1
ATOM 2386 C CA . SER A 1 309 ? 13.203 33.844 0.717 1 97.25 309 SER A CA 1
ATOM 2387 C C . SER A 1 309 ? 13.484 33.562 -0.757 1 97.25 309 SER A C 1
ATOM 2389 O O . SER A 1 309 ? 13.82 34.5 -1.505 1 97.25 309 SER A O 1
ATOM 2391 N N . GLU A 1 310 ? 13.469 32.344 -1.23 1 97.69 310 GLU A N 1
ATOM 2392 C CA . GLU A 1 310 ? 13.734 32 -2.621 1 97.69 310 GLU A CA 1
ATOM 2393 C C . GLU A 1 310 ? 12.695 31 -3.145 1 97.69 310 GLU A C 1
ATOM 2395 O O . GLU A 1 310 ? 11.891 30.484 -2.375 1 97.69 310 GLU A O 1
ATOM 2400 N N . THR A 1 311 ? 12.727 30.812 -4.449 1 97.88 311 THR A N 1
ATOM 2401 C CA . THR A 1 311 ? 11.758 29.938 -5.086 1 97.88 311 THR A CA 1
ATOM 2402 C C . THR A 1 311 ? 12.125 28.469 -4.863 1 97.88 311 THR A C 1
ATOM 2404 O O . THR A 1 311 ? 13.266 28.156 -4.512 1 97.88 311 THR A O 1
ATOM 2407 N N . ARG A 1 312 ? 11.125 27.578 -5.055 1 96.88 312 ARG A N 1
ATOM 2408 C CA . ARG A 1 312 ? 11.375 26.141 -4.973 1 96.88 312 ARG A CA 1
ATOM 2409 C C . ARG A 1 312 ? 12.477 25.719 -5.934 1 96.88 312 ARG A C 1
ATOM 2411 O O . ARG A 1 312 ? 13.375 24.953 -5.566 1 96.88 312 ARG A O 1
ATOM 2418 N N . ASP A 1 313 ? 12.43 26.25 -7.195 1 95.75 313 ASP A N 1
ATOM 2419 C CA . ASP A 1 313 ? 13.422 25.906 -8.203 1 95.75 313 ASP A CA 1
ATOM 2420 C C . ASP A 1 313 ? 14.82 26.328 -7.758 1 95.75 313 ASP A C 1
ATOM 2422 O O . ASP A 1 313 ? 15.797 25.609 -8.008 1 95.75 313 ASP A O 1
ATOM 2426 N N . TYR A 1 314 ? 14.898 27.453 -7.156 1 96.75 314 TYR A N 1
ATOM 2427 C CA . TYR A 1 314 ? 16.172 27.922 -6.633 1 96.75 314 TYR A CA 1
ATOM 2428 C C . TYR A 1 314 ? 16.766 26.906 -5.656 1 96.75 314 TYR A C 1
ATOM 2430 O O . TYR A 1 314 ? 17.922 26.484 -5.809 1 96.75 314 TYR A O 1
ATOM 2438 N N . TRP A 1 315 ? 16 26.5 -4.676 1 97.06 315 TRP A N 1
ATOM 2439 C CA . TRP A 1 315 ? 16.484 25.594 -3.639 1 97.06 315 TRP A CA 1
ATOM 2440 C C . TRP A 1 315 ? 16.797 24.219 -4.223 1 97.06 315 TRP A C 1
ATOM 2442 O O . TRP A 1 315 ? 17.734 23.547 -3.775 1 97.06 315 TRP A O 1
ATOM 2452 N N . CYS A 1 316 ? 16.062 23.812 -5.242 1 94.56 316 CYS A N 1
ATOM 2453 C CA . CYS A 1 316 ? 16.25 22.5 -5.828 1 94.56 316 CYS A CA 1
ATOM 2454 C C . CYS A 1 316 ? 17.422 22.5 -6.82 1 94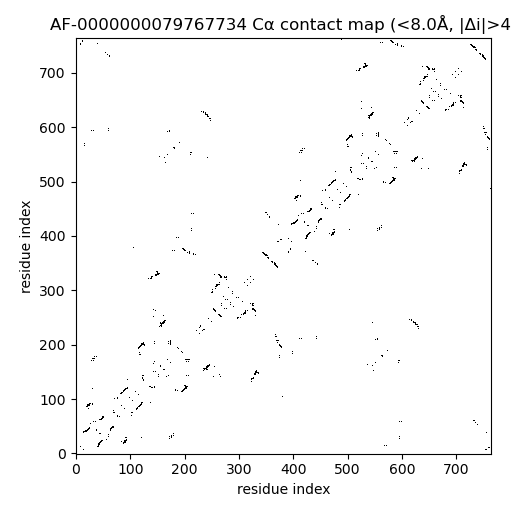.56 316 CYS A C 1
ATOM 2456 O O . CYS A 1 316 ? 17.859 21.438 -7.266 1 94.56 316 CYS A O 1
ATOM 2458 N N . GLN A 1 317 ? 17.891 23.625 -7.152 1 93.56 317 GLN A N 1
ATOM 2459 C CA . GLN A 1 317 ? 19.062 23.734 -7.992 1 93.56 317 GLN A CA 1
ATOM 2460 C C . GLN A 1 317 ? 20.344 23.766 -7.152 1 93.56 317 GLN A C 1
ATOM 2462 O O . GLN A 1 317 ? 21.438 23.578 -7.672 1 93.56 317 GLN A O 1
ATOM 2467 N N . GLU A 1 318 ? 20.109 24.031 -5.895 1 93.5 318 GLU A N 1
ATOM 2468 C CA . GLU A 1 318 ? 21.25 23.922 -4.992 1 93.5 318 GLU A CA 1
ATOM 2469 C C . GLU A 1 318 ? 21.703 22.469 -4.832 1 93.5 318 GLU A C 1
ATOM 2471 O O . GLU A 1 318 ? 21.094 21.703 -4.078 1 93.5 318 GLU A O 1
ATOM 2476 N N . THR A 1 319 ? 22.797 22.125 -5.402 1 90.19 319 THR A N 1
ATOM 2477 C CA . THR A 1 319 ? 23.234 20.75 -5.559 1 90.19 319 THR A CA 1
ATOM 2478 C C . THR A 1 319 ? 23.469 20.094 -4.199 1 90.19 319 THR A C 1
ATOM 2480 O O . THR A 1 319 ? 23.141 18.922 -4 1 90.19 319 THR A O 1
ATOM 2483 N N . ASP A 1 320 ? 23.984 20.844 -3.289 1 92.06 320 ASP A N 1
ATOM 2484 C CA . ASP A 1 320 ? 24.297 20.281 -1.98 1 92.06 320 ASP A CA 1
ATOM 2485 C C . ASP A 1 320 ? 23.031 19.891 -1.231 1 92.06 320 ASP A C 1
ATOM 2487 O O . ASP A 1 320 ? 23 18.891 -0.523 1 92.06 320 ASP A O 1
ATOM 2491 N N . LEU A 1 321 ? 22.016 20.672 -1.388 1 95.94 321 LEU A N 1
ATOM 2492 C CA . LEU A 1 321 ? 20.766 20.406 -0.7 1 95.94 321 LEU A CA 1
ATOM 2493 C C . LEU A 1 321 ? 20.078 19.172 -1.283 1 95.94 321 LEU A C 1
ATOM 2495 O O . LEU A 1 321 ? 19.641 18.297 -0.541 1 95.94 321 LEU A O 1
ATOM 2499 N N . VAL A 1 322 ? 20.078 19.062 -2.582 1 94.25 322 VAL A N 1
ATOM 2500 C CA . VAL A 1 322 ? 19.328 18 -3.256 1 94.25 322 VAL A CA 1
ATOM 2501 C C . VAL A 1 322 ? 20.141 16.719 -3.27 1 94.25 322 VAL A C 1
ATOM 2503 O O . VAL A 1 322 ? 19.594 15.625 -3.117 1 94.25 322 VAL A O 1
ATOM 2506 N N . ARG A 1 323 ? 21.438 16.812 -3.359 1 93.62 323 ARG A N 1
ATOM 2507 C CA . ARG A 1 323 ? 22.25 15.625 -3.568 1 93.62 323 ARG A CA 1
ATOM 2508 C C . ARG A 1 323 ? 22.797 15.094 -2.246 1 93.62 323 ARG A C 1
ATOM 2510 O O . ARG A 1 323 ? 23.297 13.969 -2.18 1 93.62 323 ARG A O 1
ATOM 2517 N N . SER A 1 324 ? 22.625 15.938 -1.147 1 94.62 324 SER A N 1
ATOM 2518 C CA . SER A 1 324 ? 23.328 15.461 0.043 1 94.62 324 SER A CA 1
ATOM 2519 C C . SER A 1 324 ? 22.547 15.781 1.309 1 94.62 324 SER A C 1
ATOM 2521 O O . SER A 1 324 ? 22.984 15.484 2.418 1 94.62 324 SER A O 1
ATOM 2523 N N . ALA A 1 325 ? 21.406 16.391 1.249 1 96.44 325 ALA A N 1
ATOM 2524 C CA . ALA A 1 325 ? 20.75 16.844 2.473 1 96.44 325 ALA A CA 1
ATOM 2525 C C . ALA A 1 325 ? 19.297 16.375 2.516 1 96.44 325 ALA A C 1
ATOM 2527 O O . ALA A 1 325 ? 18.5 16.875 3.318 1 96.44 325 ALA A O 1
ATOM 2528 N N . CYS A 1 326 ? 18.906 15.508 1.601 1 94.06 326 CYS A N 1
ATOM 2529 C CA . CYS A 1 326 ? 17.562 14.961 1.56 1 94.06 326 CYS A CA 1
ATOM 2530 C C . CYS A 1 326 ? 16.531 16.062 1.396 1 94.06 326 CYS A C 1
ATOM 2532 O O . CYS A 1 326 ? 15.539 16.109 2.125 1 94.06 326 CYS A O 1
ATOM 2534 N N . LEU A 1 327 ? 16.875 17.031 0.586 1 96.69 327 LEU A N 1
ATOM 2535 C CA . LEU A 1 327 ? 15.898 18.031 0.17 1 96.69 327 LEU A CA 1
ATOM 2536 C C . LEU A 1 327 ? 15.32 17.703 -1.2 1 96.69 327 LEU A C 1
ATOM 2538 O O . LEU A 1 327 ? 16.047 17.297 -2.107 1 96.69 327 LEU A O 1
ATOM 2542 N N . SER A 1 328 ? 14.031 17.781 -1.322 1 94.62 328 SER A N 1
ATOM 2543 C CA . SER A 1 328 ? 13.367 17.516 -2.596 1 94.62 328 SER A CA 1
ATOM 2544 C C . SER A 1 328 ? 12.211 18.484 -2.822 1 94.62 328 SER A C 1
ATOM 2546 O O . SER A 1 328 ? 11.688 19.062 -1.87 1 94.62 328 SER A O 1
ATOM 2548 N N . PRO A 1 329 ? 11.898 18.719 -4.086 1 94.44 329 PRO A N 1
ATOM 2549 C CA . PRO A 1 329 ? 10.695 19.516 -4.344 1 94.44 329 PRO A CA 1
ATOM 2550 C C . PRO A 1 329 ? 9.414 18.766 -3.994 1 94.44 329 PRO A C 1
ATOM 2552 O O . PRO A 1 329 ? 9.352 17.531 -4.121 1 94.44 329 PRO A O 1
ATOM 2555 N N . VAL A 1 330 ? 8.461 19.469 -3.496 1 90.81 330 VAL A N 1
ATOM 2556 C CA . VAL A 1 330 ? 7.117 18.922 -3.398 1 90.81 330 VAL A CA 1
ATOM 2557 C C . VAL A 1 330 ? 6.34 19.219 -4.676 1 90.81 330 VAL A C 1
ATOM 2559 O O . VAL A 1 330 ? 6.008 20.375 -4.953 1 90.81 330 VAL A O 1
ATOM 2562 N N . TYR A 1 331 ? 6.062 18.188 -5.414 1 89.12 331 TYR A N 1
ATOM 2563 C CA . TYR A 1 331 ? 5.332 18.344 -6.668 1 89.12 331 TYR A CA 1
ATOM 2564 C C . TYR A 1 331 ? 3.834 18.172 -6.453 1 89.12 331 TYR A C 1
ATOM 2566 O O . TYR A 1 331 ? 3.41 17.312 -5.668 1 89.12 331 TYR A O 1
ATOM 2574 N N . SER A 1 332 ? 3.104 19.016 -7.176 1 82 332 SER A N 1
ATOM 2575 C CA . SER A 1 332 ? 1.701 18.656 -7.379 1 82 332 SER A CA 1
ATOM 2576 C C . SER A 1 332 ? 1.562 17.438 -8.273 1 82 332 SER A C 1
ATOM 2578 O O . SER A 1 332 ? 2.533 17 -8.898 1 82 332 SER A O 1
ATOM 2580 N N . LEU A 1 333 ? 0.361 16.922 -8.32 1 76.81 333 LEU A N 1
ATOM 2581 C CA . LEU A 1 333 ? 0.122 15.766 -9.18 1 76.81 333 LEU A CA 1
ATOM 2582 C C . LEU A 1 333 ? 0.477 16.094 -10.633 1 76.81 333 LEU A C 1
ATOM 2584 O O . LEU A 1 333 ? 1.132 15.289 -11.305 1 76.81 333 LEU A O 1
ATOM 2588 N N . LYS A 1 334 ? 0.054 17.203 -11.094 1 78.75 334 LYS A N 1
ATOM 2589 C CA . LYS A 1 334 ? 0.334 17.625 -12.461 1 78.75 334 LYS A CA 1
ATOM 2590 C C . LYS A 1 334 ? 1.833 17.797 -12.688 1 78.75 334 LYS A C 1
ATOM 2592 O O . LYS A 1 334 ? 2.367 17.359 -13.711 1 78.75 334 LYS A O 1
ATOM 2597 N N . GLU A 1 335 ? 2.514 18.406 -11.734 1 85.88 335 GLU A N 1
ATOM 2598 C CA . GLU A 1 335 ? 3.955 18.609 -11.844 1 85.88 335 GLU A CA 1
ATOM 2599 C C . GLU A 1 335 ? 4.699 17.266 -11.891 1 85.88 335 GLU A C 1
ATOM 2601 O O . GLU A 1 335 ? 5.672 17.125 -12.625 1 85.88 335 GLU A O 1
ATOM 2606 N N . ALA A 1 336 ? 4.258 16.375 -11.008 1 85.12 336 ALA A N 1
ATOM 2607 C CA . ALA A 1 336 ? 4.883 15.055 -10.977 1 85.12 336 ALA A CA 1
ATOM 2608 C C . ALA A 1 336 ? 4.75 14.352 -12.32 1 85.12 336 ALA A C 1
ATOM 2610 O O . ALA A 1 336 ? 5.695 13.719 -12.797 1 85.12 336 ALA A O 1
ATOM 2611 N N . MET A 1 337 ? 3.66 14.453 -12.953 1 78.44 337 MET A N 1
ATOM 2612 C CA . MET A 1 337 ? 3.416 13.812 -14.25 1 78.44 337 MET A CA 1
ATOM 2613 C C . MET A 1 337 ? 4.25 14.469 -15.344 1 78.44 337 MET A C 1
ATOM 2615 O O . MET A 1 337 ? 4.68 13.797 -16.281 1 78.44 337 MET A O 1
ATOM 2619 N N . ASP A 1 338 ? 4.477 15.703 -15.18 1 78.88 338 ASP A N 1
ATOM 2620 C CA . ASP A 1 338 ? 5.16 16.469 -16.219 1 78.88 338 ASP A CA 1
ATOM 2621 C C . ASP A 1 338 ? 6.676 16.406 -16.047 1 78.88 338 ASP A C 1
ATOM 2623 O O . ASP A 1 338 ? 7.426 16.469 -17.016 1 78.88 338 ASP A O 1
ATOM 2627 N N . ARG A 1 339 ? 7.117 16.375 -14.828 1 75.38 339 ARG A N 1
ATOM 2628 C CA . ARG A 1 339 ? 8.531 16.594 -14.547 1 75.38 339 ARG A CA 1
ATOM 2629 C C . ARG A 1 339 ? 9.266 15.266 -14.367 1 75.38 339 ARG A C 1
ATOM 2631 O O . ARG A 1 339 ? 10.484 15.195 -14.539 1 75.38 339 ARG A O 1
ATOM 2638 N N . ARG A 1 340 ? 8.531 14.312 -13.961 1 70.88 340 ARG A N 1
ATOM 2639 C CA . ARG A 1 340 ? 9.219 13.031 -13.82 1 70.88 340 ARG A CA 1
ATOM 2640 C C . ARG A 1 340 ? 9.508 12.422 -15.188 1 70.88 340 ARG A C 1
ATOM 2642 O O . ARG A 1 340 ? 8.836 12.742 -16.172 1 70.88 340 ARG A O 1
ATOM 2649 N N . PRO A 1 341 ? 10.688 11.797 -15.164 1 65.44 341 PRO A N 1
ATOM 2650 C CA . PRO A 1 341 ? 11.008 11.266 -16.484 1 65.44 341 PRO A CA 1
ATOM 2651 C C . PRO A 1 341 ? 9.797 10.648 -17.188 1 65.44 341 PRO A C 1
ATOM 2653 O O . PRO A 1 341 ? 9.008 9.945 -16.562 1 65.44 341 PRO A O 1
ATOM 2656 N N . LYS A 1 342 ? 9.586 11.133 -18.344 1 51.97 342 LYS A N 1
ATOM 2657 C CA . LYS A 1 342 ? 8.391 10.852 -19.141 1 51.97 342 LYS A CA 1
ATOM 2658 C C . LYS A 1 342 ? 8.094 9.359 -19.172 1 51.97 342 LYS A C 1
ATOM 2660 O O . LYS A 1 342 ? 6.938 8.953 -19.312 1 51.97 342 LYS A O 1
ATOM 2665 N N . HIS A 1 343 ? 9.07 8.703 -19.016 1 50.09 343 HIS A N 1
ATOM 2666 C CA . HIS A 1 343 ? 8.844 7.266 -19.156 1 50.09 343 HIS A CA 1
ATOM 2667 C C . HIS A 1 343 ? 8.219 6.676 -17.906 1 50.09 343 HIS A C 1
ATOM 2669 O O . HIS A 1 343 ? 7.836 5.5 -17.891 1 50.09 343 HIS A O 1
ATOM 2675 N N . LEU A 1 344 ? 7.914 7.613 -16.969 1 65.19 344 LEU A N 1
ATOM 2676 C CA . LEU A 1 344 ? 7.348 7.105 -15.727 1 65.19 344 LEU A CA 1
ATOM 2677 C C . LEU A 1 344 ? 5.824 7.117 -15.773 1 65.19 344 LEU A C 1
ATOM 2679 O O . LEU A 1 344 ? 5.168 6.484 -14.945 1 65.19 344 LEU A O 1
ATOM 2683 N N . TYR A 1 345 ? 5.277 7.797 -16.859 1 68.06 345 TYR A N 1
ATOM 2684 C CA . TYR A 1 345 ? 3.822 7.84 -16.969 1 68.06 345 TYR A CA 1
ATOM 2685 C C . TYR A 1 345 ? 3.357 7.41 -18.344 1 68.06 345 TYR A C 1
ATOM 2687 O O . TYR A 1 345 ? 4.117 7.492 -19.312 1 68.06 345 TYR A O 1
ATOM 2695 N N . ARG A 1 346 ? 2.148 6.82 -18.391 1 65.5 346 ARG A N 1
ATOM 2696 C CA . ARG A 1 346 ? 1.542 6.359 -19.625 1 65.5 346 ARG A CA 1
ATOM 2697 C C . ARG A 1 346 ? 0.084 6.797 -19.719 1 65.5 346 ARG A C 1
ATOM 2699 O O . ARG A 1 346 ? -0.544 7.098 -18.703 1 65.5 346 ARG A O 1
ATOM 2706 N N . ASP A 1 347 ? -0.393 6.852 -21.016 1 64.38 347 ASP A N 1
ATOM 2707 C CA . ASP A 1 347 ? -1.782 7.238 -21.25 1 64.38 347 ASP A CA 1
ATOM 2708 C C . ASP A 1 347 ? -2.705 6.023 -21.203 1 64.38 347 ASP A C 1
ATOM 2710 O O . ASP A 1 347 ? -2.379 4.969 -21.75 1 64.38 347 ASP A O 1
ATOM 2714 N N . LEU A 1 348 ? -3.633 6.098 -20.297 1 56.84 348 LEU A N 1
ATOM 2715 C CA . LEU A 1 348 ? -4.746 5.156 -20.328 1 56.84 348 LEU A CA 1
ATOM 2716 C C . LEU A 1 348 ? -5.941 5.75 -21.078 1 56.84 348 LEU A C 1
ATOM 2718 O O . LEU A 1 348 ? -6.512 6.754 -20.625 1 56.84 348 LEU A O 1
ATOM 2722 N N . ASN A 1 349 ? -6.191 5.352 -22.297 1 53.53 349 ASN A N 1
ATOM 2723 C CA . ASN A 1 349 ? -7.266 5.887 -23.125 1 53.53 349 ASN A CA 1
ATOM 2724 C C . ASN A 1 349 ? -8.625 5.328 -22.703 1 53.53 349 ASN A C 1
ATOM 2726 O O . ASN A 1 349 ? -8.789 4.113 -22.578 1 53.53 349 ASN A O 1
ATOM 2730 N N . PHE A 1 350 ? -9.367 6.242 -22.109 1 51.25 350 PHE A N 1
ATOM 2731 C CA . PHE A 1 350 ? -10.703 5.863 -21.688 1 51.25 350 PHE A CA 1
ATOM 2732 C C . PHE A 1 350 ? -11.727 6.18 -22.766 1 51.25 350 PHE A C 1
ATOM 2734 O O . PHE A 1 350 ? -11.562 7.137 -23.531 1 51.25 350 PHE A O 1
ATOM 2741 N N . SER A 1 351 ? -12.344 5.203 -23.391 1 44.31 351 SER A N 1
ATOM 2742 C CA . SER A 1 351 ? -13.609 5.523 -24.031 1 44.31 351 SER A CA 1
ATOM 2743 C C . SER A 1 351 ? -14.773 5.367 -23.062 1 44.31 351 SER A C 1
ATOM 2745 O O . SER A 1 351 ? -14.867 4.363 -22.344 1 44.31 351 SER A O 1
ATOM 2747 N N . PHE A 1 352 ? -15.016 6.402 -22.312 1 40.41 352 PHE A N 1
ATOM 2748 C CA . PHE A 1 352 ? -16.172 6.273 -21.422 1 40.41 352 PHE A CA 1
ATOM 2749 C C . PHE A 1 352 ? -17.391 5.785 -22.203 1 40.41 352 PHE A C 1
ATOM 2751 O O . PHE A 1 352 ? -17.719 6.316 -23.266 1 40.41 352 PHE A O 1
ATOM 2758 N N . SER A 1 353 ? -17.484 4.535 -22.344 1 37.34 353 SER A N 1
ATOM 2759 C CA . SER A 1 353 ? -18.844 4.191 -22.781 1 37.34 353 SER A CA 1
ATOM 2760 C C . SER A 1 353 ? -19.891 4.914 -21.953 1 37.34 353 SER A C 1
ATOM 2762 O O . SER A 1 353 ? -19.656 5.262 -20.797 1 37.34 353 SER A O 1
ATOM 2764 N N . PRO A 1 354 ? -20.906 5.508 -22.641 1 34.22 354 PRO A N 1
ATOM 2765 C CA . PRO A 1 354 ? -22.094 6.09 -22.031 1 34.22 354 PRO A CA 1
ATOM 2766 C C . PRO A 1 354 ? -22.672 5.23 -20.906 1 34.22 354 PRO A C 1
ATOM 2768 O O . PRO A 1 354 ? -23.828 5.402 -20.531 1 34.22 354 PRO A O 1
ATOM 2771 N N . LEU A 1 355 ? -22.25 4.215 -20.516 1 33.75 355 LEU A N 1
ATOM 2772 C CA . LEU A 1 355 ? -23.281 3.455 -19.812 1 33.75 355 LEU A CA 1
ATOM 2773 C C . LEU A 1 355 ? -23.891 4.289 -18.688 1 33.75 355 LEU A C 1
ATOM 2775 O O . LEU A 1 355 ? -23.438 5.402 -18.422 1 33.75 355 LEU A O 1
ATOM 2779 N N . ALA A 1 356 ? -24.391 3.729 -17.219 1 29.64 356 ALA A N 1
ATOM 2780 C CA . ALA A 1 356 ? -25.469 4.254 -16.391 1 29.64 356 ALA A CA 1
ATOM 2781 C C . ALA A 1 356 ? -25.094 5.594 -15.773 1 29.64 356 ALA A C 1
ATOM 2783 O O . ALA A 1 356 ? -24.078 5.695 -15.078 1 29.64 356 ALA A O 1
ATOM 2784 N N . GLY A 1 357 ? -25.734 6.918 -16.047 1 30.28 357 GLY A N 1
ATOM 2785 C CA . GLY A 1 357 ? -26.109 8.32 -16.047 1 30.28 357 GLY A CA 1
ATOM 2786 C C . GLY A 1 357 ? -25.078 9.227 -16.688 1 30.28 357 GLY A C 1
ATOM 2787 O O . GLY A 1 357 ? -25.172 10.453 -16.594 1 30.28 357 GLY A O 1
ATOM 2788 N N . ALA A 1 358 ? -23.828 8.867 -16.703 1 32.44 358 ALA A N 1
ATOM 2789 C CA . ALA A 1 358 ? -23.188 9.891 -17.516 1 32.44 358 ALA A CA 1
ATOM 2790 C C . ALA A 1 358 ? -23.531 9.711 -19 1 32.44 358 ALA A C 1
ATOM 2792 O O . ALA A 1 358 ? -23.5 8.594 -19.516 1 32.44 358 ALA A O 1
ATOM 2793 N N . THR A 1 359 ? -24.562 10.367 -19.516 1 31.47 359 THR A N 1
ATOM 2794 C CA . THR A 1 359 ? -25.094 10.531 -20.859 1 31.47 359 THR A CA 1
ATOM 2795 C C . THR A 1 359 ? -23.984 10.461 -21.891 1 31.47 359 THR A C 1
ATOM 2797 O O . THR A 1 359 ? -24.219 10.078 -23.047 1 31.47 359 THR A O 1
ATOM 2800 N N . ARG A 1 360 ? -23.141 11.586 -22.062 1 31.69 360 ARG A N 1
ATOM 2801 C CA . ARG A 1 360 ? -22.609 12.023 -23.359 1 31.69 360 ARG A CA 1
ATOM 2802 C C . ARG A 1 360 ? -21.453 11.141 -23.797 1 31.69 360 ARG A C 1
ATOM 2804 O O . ARG A 1 360 ? -20.594 10.766 -22.984 1 31.69 360 ARG A O 1
ATOM 2811 N N . ASP A 1 361 ? -21.5 10.211 -24.734 1 35.97 361 ASP A N 1
ATOM 2812 C CA . ASP A 1 361 ? -20.547 9.664 -25.703 1 35.97 361 ASP A CA 1
ATOM 2813 C C . ASP A 1 361 ? -19.328 10.57 -25.844 1 35.97 361 ASP A C 1
ATOM 2815 O O . ASP A 1 361 ? -18.734 10.648 -26.922 1 35.97 361 ASP A O 1
ATOM 2819 N N . GLU A 1 362 ? -19.219 11.672 -25.062 1 40 362 GLU A N 1
ATOM 2820 C CA . GLU A 1 362 ? -18.312 12.703 -25.562 1 40 362 GLU A CA 1
ATOM 2821 C C . GLU A 1 362 ? -16.875 12.203 -25.609 1 40 362 GLU A C 1
ATOM 2823 O O . GLU A 1 362 ? -16.469 11.398 -24.766 1 40 362 GLU A O 1
ATOM 2828 N N . GLY A 1 363 ? -16.047 12.344 -26.578 1 46.06 363 GLY A N 1
ATOM 2829 C CA . GLY A 1 363 ? -14.711 12.172 -27.109 1 46.06 363 GLY A CA 1
ATOM 2830 C C . GLY A 1 363 ? -13.781 11.414 -26.188 1 46.06 363 GLY A C 1
ATOM 2831 O O . GLY A 1 363 ? -14.086 11.234 -25.016 1 46.06 363 GLY A O 1
ATOM 2832 N N . GLY A 1 364 ? -12.992 10.43 -26.734 1 53.41 364 GLY A N 1
ATOM 2833 C CA . GLY A 1 364 ? -11.898 9.68 -26.141 1 53.41 364 GLY A CA 1
ATOM 2834 C C . GLY A 1 364 ? -11.078 10.508 -25.172 1 53.41 364 GLY A C 1
ATOM 2835 O O . GLY A 1 364 ? -10.781 11.672 -25.422 1 53.41 364 GLY A O 1
ATOM 2836 N N . PHE A 1 365 ? -11.383 10.352 -23.891 1 60.53 365 PHE A N 1
ATOM 2837 C CA . PHE A 1 365 ? -10.469 11.023 -22.969 1 60.53 365 PHE A CA 1
ATOM 2838 C C . PHE A 1 365 ? -9.383 10.07 -22.484 1 60.53 365 PHE A C 1
ATOM 2840 O O . PHE A 1 365 ? -9.539 8.852 -22.578 1 60.53 365 PHE A O 1
ATOM 2847 N N . SER A 1 366 ? -8.211 10.695 -22.453 1 69.75 366 SER A N 1
ATOM 2848 C CA . SER A 1 366 ? -7.074 9.93 -21.969 1 69.75 366 SER A CA 1
ATOM 2849 C C . SER A 1 366 ? -6.645 10.414 -20.578 1 69.75 366 SER A C 1
ATOM 2851 O O . SER A 1 366 ? -6.707 11.609 -20.281 1 69.75 366 SER A O 1
ATOM 2853 N N . ILE A 1 367 ? -6.605 9.406 -19.688 1 73.19 367 ILE A N 1
ATOM 2854 C CA . ILE A 1 367 ? -6.027 9.719 -18.375 1 73.19 367 ILE A CA 1
ATOM 2855 C C . ILE A 1 367 ? -4.586 9.219 -18.312 1 73.19 367 ILE A C 1
ATOM 2857 O O . ILE A 1 367 ? -4.25 8.195 -18.922 1 73.19 367 ILE A O 1
ATOM 2861 N N . ARG A 1 368 ? -3.797 10.062 -17.734 1 79.06 368 ARG A N 1
ATOM 2862 C CA . ARG A 1 368 ? -2.402 9.68 -17.547 1 79.06 368 ARG A CA 1
ATOM 2863 C C . ARG A 1 368 ? -2.201 8.961 -16.219 1 79.06 368 ARG A C 1
ATOM 2865 O O . ARG A 1 368 ? -2.65 9.445 -15.18 1 79.06 368 ARG A O 1
ATOM 2872 N N . ILE A 1 369 ? -1.741 7.746 -16.297 1 81.56 369 ILE A N 1
ATOM 2873 C CA . ILE A 1 369 ? -1.47 6.988 -15.078 1 81.56 369 ILE A CA 1
ATOM 2874 C C . ILE A 1 369 ? -0.003 6.562 -15.055 1 81.56 369 ILE A C 1
ATOM 2876 O O . ILE A 1 369 ? 0.663 6.547 -16.094 1 81.56 369 ILE A O 1
ATOM 2880 N N . PRO A 1 370 ? 0.53 6.25 -13.914 1 82.94 370 PRO A N 1
ATOM 2881 C CA . PRO A 1 370 ? 1.928 5.828 -13.805 1 82.94 370 PRO A CA 1
ATOM 2882 C C . PRO A 1 370 ? 2.197 4.496 -14.5 1 82.94 370 PRO A C 1
ATOM 2884 O O . PRO A 1 370 ? 1.29 3.67 -14.633 1 82.94 370 PRO A O 1
ATOM 2887 N N . ARG A 1 371 ? 3.424 4.359 -14.883 1 84.12 371 ARG A N 1
ATOM 2888 C CA . ARG A 1 371 ? 3.867 3.051 -15.359 1 84.12 371 ARG A CA 1
ATOM 2889 C C . ARG A 1 371 ? 3.879 2.031 -14.227 1 84.12 371 ARG A C 1
ATOM 2891 O O . ARG A 1 371 ? 3.938 2.402 -13.055 1 84.12 371 ARG A O 1
ATOM 2898 N N . PRO A 1 372 ? 3.854 0.812 -14.68 1 89.25 372 PRO A N 1
ATOM 2899 C CA . PRO A 1 372 ? 3.859 -0.22 -13.641 1 89.25 372 PRO A CA 1
ATOM 2900 C C . PRO A 1 372 ? 5.121 -0.184 -12.781 1 89.25 372 PRO A C 1
ATOM 2902 O O . PRO A 1 372 ? 6.203 0.145 -13.273 1 89.25 372 PRO A O 1
ATOM 2905 N N . CYS A 1 373 ? 4.961 -0.406 -11.617 1 90.69 373 CYS A N 1
ATOM 2906 C CA . CYS A 1 373 ? 6.027 -0.633 -10.648 1 90.69 373 CYS A CA 1
ATOM 2907 C C . CYS A 1 373 ? 5.797 -1.928 -9.875 1 90.69 373 CYS A C 1
ATOM 2909 O O . CYS A 1 373 ? 4.699 -2.162 -9.359 1 90.69 373 CYS A O 1
ATOM 2911 N N . PRO A 1 374 ? 6.812 -2.865 -9.797 1 93.81 374 PRO A N 1
ATOM 2912 C CA . PRO A 1 374 ? 8.211 -2.689 -10.188 1 93.81 374 PRO A CA 1
ATOM 2913 C C . PRO A 1 374 ? 8.438 -2.918 -11.688 1 93.81 374 PRO A C 1
ATOM 2915 O O . PRO A 1 374 ? 7.539 -3.395 -12.383 1 93.81 374 PRO A O 1
ATOM 2918 N N . LEU A 1 375 ? 9.625 -2.461 -12.102 1 92.69 375 LEU A N 1
ATOM 2919 C CA . LEU A 1 375 ? 10.086 -2.834 -13.438 1 92.69 375 LEU A CA 1
ATOM 2920 C C . LEU A 1 375 ? 10.906 -4.121 -13.391 1 92.69 375 LEU A C 1
ATOM 2922 O O . LEU A 1 375 ? 11.766 -4.281 -12.523 1 92.69 375 LEU A O 1
ATOM 2926 N N . LEU A 1 376 ? 10.531 -5.016 -14.242 1 95.5 376 LEU A N 1
ATOM 2927 C CA . LEU A 1 376 ? 11.281 -6.266 -14.352 1 95.5 376 LEU A CA 1
ATOM 2928 C C . LEU A 1 376 ? 12.102 -6.301 -15.633 1 95.5 376 LEU A C 1
ATOM 2930 O O . LEU A 1 376 ? 11.633 -5.871 -16.688 1 95.5 376 LEU A O 1
ATOM 2934 N N . SER A 1 377 ? 13.32 -6.738 -15.531 1 93.94 377 SER A N 1
ATOM 2935 C CA . SER A 1 377 ? 14.188 -6.879 -16.703 1 93.94 377 SER A CA 1
ATOM 2936 C C . SER A 1 377 ? 15.031 -8.148 -16.609 1 93.94 377 SER A C 1
ATOM 2938 O O . SER A 1 377 ? 15.195 -8.711 -15.523 1 93.94 377 SER A O 1
ATOM 2940 N N . ASP A 1 378 ? 15.5 -8.602 -17.75 1 94 378 ASP A N 1
ATOM 2941 C CA . ASP A 1 378 ? 16.438 -9.719 -17.797 1 94 378 ASP A CA 1
ATOM 2942 C C . ASP A 1 378 ? 17.844 -9.281 -17.391 1 94 378 ASP A C 1
ATOM 2944 O O . ASP A 1 378 ? 18.172 -8.094 -17.469 1 94 378 ASP A O 1
ATOM 2948 N N . PHE A 1 379 ? 18.562 -10.289 -16.875 1 91.75 379 PHE A N 1
ATOM 2949 C CA . PHE A 1 379 ? 19.984 -10.023 -16.672 1 91.75 379 PHE A CA 1
ATOM 2950 C C . PHE A 1 379 ? 20.688 -9.781 -18.016 1 91.75 379 PHE A C 1
ATOM 2952 O O . PHE A 1 379 ? 20.25 -10.297 -19.047 1 91.75 379 PHE A O 1
ATOM 2959 N N . PRO A 1 380 ? 21.688 -8.898 -17.953 1 80.25 380 PRO A N 1
ATOM 2960 C CA . PRO A 1 380 ? 22.422 -8.68 -19.203 1 80.25 380 PRO A CA 1
ATOM 2961 C C . PRO A 1 380 ? 23.016 -9.969 -19.766 1 80.25 380 PRO A C 1
ATOM 2963 O O . PRO A 1 380 ? 23.391 -10.867 -19 1 80.25 380 PRO A O 1
ATOM 2966 N N . ALA A 1 381 ? 22.828 -10.195 -21.125 1 70.12 381 ALA A N 1
ATOM 2967 C CA . ALA A 1 381 ? 23.344 -11.375 -21.812 1 70.12 381 ALA A CA 1
ATOM 2968 C C . ALA A 1 381 ? 24.844 -11.555 -21.562 1 70.12 381 ALA A C 1
ATOM 2970 O O . ALA A 1 381 ? 25.562 -10.578 -21.359 1 70.12 381 ALA A O 1
ATOM 2971 N N . ASP A 1 382 ? 25.266 -12.852 -21.297 1 61.09 382 ASP A N 1
ATOM 2972 C CA . ASP A 1 382 ? 26.672 -13.203 -21.188 1 61.09 382 ASP A CA 1
ATOM 2973 C C . ASP A 1 382 ? 27.469 -12.688 -22.391 1 61.09 382 ASP A C 1
ATOM 2975 O O . ASP A 1 382 ? 26.938 -12.656 -23.516 1 61.09 382 ASP A O 1
ATOM 2979 N N . MET B 1 1 ? 3.639 8.781 -41.406 1 19.61 1 MET B N 1
ATOM 2980 C CA . MET B 1 1 ? 4.5 7.664 -41 1 19.61 1 MET B CA 1
ATOM 2981 C C . MET B 1 1 ? 4.738 7.668 -39.5 1 19.61 1 MET B C 1
ATOM 2983 O O . MET B 1 1 ? 5.602 8.398 -39 1 19.61 1 MET B O 1
ATOM 2987 N N . PHE B 1 2 ? 3.766 7.805 -38.656 1 21.22 2 PHE B N 1
ATOM 2988 C CA . PHE B 1 2 ? 3.574 8.211 -37.281 1 21.22 2 PHE B CA 1
ATOM 2989 C C . PHE B 1 2 ? 4.285 7.254 -36.344 1 21.22 2 PHE B C 1
ATOM 2991 O O . PHE B 1 2 ? 4.09 6.039 -36.406 1 21.22 2 PHE B O 1
ATOM 2998 N N . GLY B 1 3 ? 5.543 7.5 -36.031 1 23.5 3 GLY B N 1
ATOM 2999 C CA . GLY B 1 3 ? 6.551 6.676 -35.375 1 23.5 3 GLY B CA 1
ATOM 3000 C C . GLY B 1 3 ? 6.016 5.914 -34.188 1 23.5 3 GLY B C 1
ATOM 3001 O O . GLY B 1 3 ? 5.109 6.391 -33.5 1 23.5 3 GLY B O 1
ATOM 3002 N N . ALA B 1 4 ? 6.117 4.551 -34.25 1 26.95 4 ALA B N 1
ATOM 3003 C CA . ALA B 1 4 ? 5.691 3.535 -33.312 1 26.95 4 ALA B CA 1
ATOM 3004 C C . ALA B 1 4 ? 5.996 3.965 -31.859 1 26.95 4 ALA B C 1
ATOM 3006 O O . ALA B 1 4 ? 7.164 4.098 -31.484 1 26.95 4 ALA B O 1
ATOM 3007 N N . VAL B 1 5 ? 5.246 4.766 -31.281 1 30.98 5 VAL B N 1
ATOM 3008 C CA . VAL B 1 5 ? 5.371 5.098 -29.859 1 30.98 5 VAL B CA 1
ATOM 3009 C C . VAL B 1 5 ? 5.797 3.857 -29.078 1 30.98 5 VAL B C 1
ATOM 3011 O O . VAL B 1 5 ? 5.086 2.852 -29.062 1 30.98 5 VAL B O 1
ATOM 3014 N N . LYS B 1 6 ? 7.039 3.49 -29.031 1 33.62 6 LYS B N 1
ATOM 3015 C CA . LYS B 1 6 ? 7.715 2.439 -28.281 1 33.62 6 LYS B CA 1
ATOM 3016 C C . LYS B 1 6 ? 7.004 2.168 -26.953 1 33.62 6 LYS B C 1
ATOM 3018 O O . LYS B 1 6 ? 6.777 3.088 -26.172 1 33.62 6 LYS B O 1
ATOM 3023 N N . ASN B 1 7 ? 6.102 1.355 -26.609 1 41.41 7 ASN B N 1
ATOM 3024 C CA . ASN B 1 7 ? 5.426 0.829 -25.422 1 41.41 7 ASN B CA 1
ATOM 3025 C C . ASN B 1 7 ? 6.383 0.688 -24.25 1 41.41 7 ASN B C 1
ATOM 3027 O O . ASN B 1 7 ? 7.328 -0.104 -24.297 1 41.41 7 ASN B O 1
ATOM 3031 N N . LEU B 1 8 ? 6.664 1.745 -23.406 1 47.47 8 LEU B N 1
ATOM 3032 C CA . LEU B 1 8 ? 7.676 2.084 -22.406 1 47.47 8 LEU B CA 1
ATOM 3033 C C . LEU B 1 8 ? 7.734 1.025 -21.312 1 47.47 8 LEU B C 1
ATOM 3035 O O . LEU B 1 8 ? 8.75 0.891 -20.625 1 47.47 8 LEU B O 1
ATOM 3039 N N . VAL B 1 9 ? 6.555 0.338 -20.969 1 55.84 9 VAL B N 1
ATOM 3040 C CA . VAL B 1 9 ? 6.73 -0.796 -20.078 1 55.84 9 VAL B CA 1
ATOM 3041 C C . VAL B 1 9 ? 7.504 -1.905 -20.781 1 55.84 9 VAL B C 1
ATOM 3043 O O . VAL B 1 9 ? 7.133 -2.322 -21.875 1 55.84 9 VAL B O 1
ATOM 3046 N N . GLY B 1 10 ? 8.734 -2.186 -20.344 1 66.19 10 GLY B N 1
ATOM 3047 C CA . GLY B 1 10 ? 9.648 -3.111 -20.984 1 66.19 10 GLY B CA 1
ATOM 3048 C C . GLY B 1 10 ? 8.992 -4.426 -21.375 1 66.19 10 GLY B C 1
ATOM 3049 O O . GLY B 1 10 ? 8.008 -4.836 -20.75 1 66.19 10 GLY B O 1
ATOM 3050 N N . THR B 1 11 ? 9.266 -4.965 -22.438 1 73 11 THR B N 1
ATOM 3051 C CA . THR B 1 11 ? 8.797 -6.238 -22.969 1 73 11 THR B CA 1
ATOM 3052 C C . THR B 1 11 ? 8.828 -7.32 -21.891 1 73 11 THR B C 1
ATOM 3054 O O . THR B 1 11 ? 7.938 -8.18 -21.844 1 73 11 THR B O 1
ATOM 3057 N N . THR B 1 12 ? 9.68 -7.148 -20.984 1 80.06 12 THR B N 1
ATOM 3058 C CA . THR B 1 12 ? 9.797 -8.156 -19.938 1 80.06 12 THR B CA 1
ATOM 3059 C C . THR B 1 12 ? 8.633 -8.07 -18.953 1 80.06 12 THR B C 1
ATOM 3061 O O . THR B 1 12 ? 8.062 -9.094 -18.578 1 80.06 12 THR B O 1
ATOM 3064 N N . CYS B 1 13 ? 8.234 -6.938 -18.641 1 81.94 13 CYS B N 1
ATOM 3065 C CA . CYS B 1 13 ? 7.137 -6.754 -17.688 1 81.94 13 CYS B CA 1
ATOM 3066 C C . CYS B 1 13 ? 5.84 -7.344 -18.234 1 81.94 13 CYS B C 1
ATOM 3068 O O . CYS B 1 13 ? 5.152 -8.086 -17.547 1 81.94 13 CYS B O 1
ATOM 3070 N N . ILE B 1 14 ? 5.574 -7.141 -19.562 1 84.69 14 ILE B N 1
ATOM 3071 C CA . ILE B 1 14 ? 4.277 -7.52 -20.109 1 84.69 14 ILE B CA 1
ATOM 3072 C C . ILE B 1 14 ? 4.273 -9.008 -20.453 1 84.69 14 ILE B C 1
ATOM 3074 O O . ILE B 1 14 ? 3.275 -9.531 -20.953 1 84.69 14 ILE B O 1
ATOM 3078 N N . SER B 1 15 ? 5.301 -9.656 -20.125 1 89.94 15 SER B N 1
ATOM 3079 C CA . SER B 1 15 ? 5.355 -11.086 -20.438 1 89.94 15 SER B CA 1
ATOM 3080 C C . SER B 1 15 ? 5.266 -11.93 -19.172 1 89.94 15 SER B C 1
ATOM 3082 O O . SER B 1 15 ? 5.129 -13.156 -19.234 1 89.94 15 SER B O 1
ATOM 3084 N N . MET B 1 16 ? 5.242 -11.32 -18.047 1 94.88 16 MET B N 1
ATOM 3085 C CA . MET B 1 16 ? 5.355 -12.055 -16.797 1 94.88 16 MET B CA 1
ATOM 3086 C C . MET B 1 16 ? 4.129 -12.938 -16.578 1 94.88 16 MET B C 1
ATOM 3088 O O . MET B 1 16 ? 4.25 -14.055 -16.078 1 94.88 16 MET B O 1
ATOM 3092 N N . LEU B 1 17 ? 2.955 -12.453 -17.016 1 97.44 17 LEU B N 1
ATOM 3093 C CA . LEU B 1 17 ? 1.717 -13.195 -16.797 1 97.44 17 LEU B CA 1
ATOM 3094 C C . LEU B 1 17 ? 1.042 -13.523 -18.125 1 97.44 17 LEU B C 1
ATOM 3096 O O . LEU B 1 17 ? -0.183 -13.656 -18.188 1 97.44 17 LEU B O 1
ATOM 3100 N N . LYS B 1 18 ? 1.885 -13.555 -19.125 1 95.25 18 LYS B N 1
ATOM 3101 C CA . LYS B 1 18 ? 1.343 -13.953 -20.422 1 95.25 18 LYS B CA 1
ATOM 3102 C C . LYS B 1 18 ? 0.653 -15.305 -20.344 1 95.25 18 LYS B C 1
ATOM 3104 O O . LYS B 1 18 ? 1.204 -16.25 -19.781 1 95.25 18 LYS B O 1
ATOM 3109 N N . GLY B 1 19 ? -0.596 -15.367 -20.891 1 96.12 19 GLY B N 1
ATOM 3110 C CA . GLY B 1 19 ? -1.337 -16.609 -20.891 1 96.12 19 GLY B CA 1
ATOM 3111 C C . GLY B 1 19 ? -2.301 -16.75 -19.734 1 96.12 19 GLY B C 1
ATOM 3112 O O . GLY B 1 19 ? -3.15 -17.641 -19.719 1 96.12 19 GLY B O 1
ATOM 3113 N N . ILE B 1 20 ? -2.188 -15.938 -18.75 1 98.12 20 ILE B N 1
ATOM 3114 C CA . ILE B 1 20 ? -3.07 -15.977 -17.594 1 98.12 20 ILE B CA 1
ATOM 3115 C C . ILE B 1 20 ? -4.383 -15.266 -17.906 1 98.12 20 ILE B C 1
ATOM 3117 O O . ILE B 1 20 ? -4.379 -14.125 -18.391 1 98.12 20 ILE B O 1
ATOM 3121 N N . GLN B 1 21 ? -5.477 -15.922 -17.672 1 98.62 21 GLN B N 1
ATOM 3122 C CA . GLN B 1 21 ? -6.816 -15.391 -17.906 1 98.62 21 GLN B CA 1
ATOM 3123 C C . GLN B 1 21 ? -7.504 -15.023 -16.594 1 98.62 21 GLN B C 1
ATOM 3125 O O . GLN B 1 21 ? -7.684 -15.875 -15.727 1 98.62 21 GLN B O 1
ATOM 3130 N N . VAL B 1 22 ? -7.941 -13.766 -16.5 1 98.75 22 VAL B N 1
ATOM 3131 C CA . VAL B 1 22 ? -8.562 -13.25 -15.289 1 98.75 22 VAL B CA 1
ATOM 3132 C C . VAL B 1 22 ? -9.992 -12.797 -15.586 1 98.75 22 VAL B C 1
ATOM 3134 O O . VAL B 1 22 ? -10.219 -12.055 -16.547 1 98.75 22 VAL B O 1
ATOM 3137 N N . LEU B 1 23 ? -10.945 -13.266 -14.82 1 98.44 23 LEU B N 1
ATOM 3138 C CA . LEU B 1 23 ? -12.312 -12.758 -14.828 1 98.44 23 LEU B CA 1
ATOM 3139 C C . LEU B 1 23 ? -12.555 -11.82 -13.656 1 98.44 23 LEU B C 1
ATOM 3141 O O . LEU B 1 23 ? -12.352 -12.203 -12.5 1 98.44 23 LEU B O 1
ATOM 3145 N N . GLU B 1 24 ? -12.922 -10.625 -13.977 1 97 24 GLU B N 1
ATOM 3146 C CA . GLU B 1 24 ? -13.156 -9.578 -12.984 1 97 24 GLU B CA 1
ATOM 3147 C C . GLU B 1 24 ? -14.641 -9.266 -12.844 1 97 24 GLU B C 1
ATOM 3149 O O . GLU B 1 24 ? -15.234 -8.648 -13.734 1 97 24 GLU B O 1
ATOM 3154 N N . LEU B 1 25 ? -15.242 -9.742 -11.781 1 94.94 25 LEU B N 1
ATOM 3155 C CA . LEU B 1 25 ? -16.625 -9.336 -11.523 1 94.94 25 LEU B CA 1
ATOM 3156 C C . LEU B 1 25 ? -16.703 -7.855 -11.188 1 94.94 25 LEU B C 1
ATOM 3158 O O . LEU B 1 25 ? -15.797 -7.309 -10.555 1 94.94 25 LEU B O 1
ATOM 3162 N N . ALA B 1 26 ? -17.766 -7.254 -11.555 1 84.62 26 ALA B N 1
ATOM 3163 C CA . ALA B 1 26 ? -17.922 -5.809 -11.422 1 84.62 26 ALA B CA 1
ATOM 3164 C C . ALA B 1 26 ? -17.812 -5.383 -9.961 1 84.62 26 ALA B C 1
ATOM 3166 O O . ALA B 1 26 ? -18.562 -5.875 -9.109 1 84.62 26 ALA B O 1
ATOM 3167 N N . GLY B 1 27 ? -16.859 -4.637 -9.68 1 79.06 27 GLY B N 1
ATOM 3168 C CA . GLY B 1 27 ? -16.656 -4.051 -8.359 1 79.06 27 GLY B CA 1
ATOM 3169 C C . GLY B 1 27 ? -15.938 -2.715 -8.414 1 79.06 27 GLY B C 1
ATOM 3170 O O . GLY B 1 27 ? -15.812 -2.109 -9.484 1 79.06 27 GLY B O 1
ATOM 3171 N N . LEU B 1 28 ? -15.695 -2.191 -7.238 1 72.62 28 LEU B N 1
ATOM 3172 C CA . LEU B 1 28 ? -15.055 -0.88 -7.184 1 72.62 28 LEU B CA 1
ATOM 3173 C C . LEU B 1 28 ? -13.688 -0.97 -6.52 1 72.62 28 LEU B C 1
ATOM 3175 O O . LEU B 1 28 ? -13.398 -1.942 -5.816 1 72.62 28 LEU B O 1
ATOM 3179 N N . GLY B 1 29 ? -12.852 -0.014 -6.828 1 78.44 29 GLY B N 1
ATOM 3180 C CA . GLY B 1 29 ? -11.648 0.281 -6.066 1 78.44 29 GLY B CA 1
ATOM 3181 C C . GLY B 1 29 ? -10.609 -0.819 -6.148 1 78.44 29 GLY B C 1
ATOM 3182 O O . GLY B 1 29 ? -9.875 -0.919 -7.137 1 78.44 29 GLY B O 1
ATOM 3183 N N . PRO B 1 30 ? -10.617 -1.756 -5.062 1 83.75 30 PRO B N 1
ATOM 3184 C CA . PRO B 1 30 ? -9.547 -2.748 -4.945 1 83.75 30 PRO B CA 1
ATOM 3185 C C . PRO B 1 30 ? -9.586 -3.791 -6.062 1 83.75 30 PRO B C 1
ATOM 3187 O O . PRO B 1 30 ? -8.539 -4.211 -6.559 1 83.75 30 PRO B O 1
ATOM 3190 N N . VAL B 1 31 ? -10.695 -4.172 -6.496 1 89.38 31 VAL B N 1
ATOM 3191 C CA . VAL B 1 31 ? -10.805 -5.234 -7.492 1 89.38 31 VAL B CA 1
ATOM 3192 C C . VAL B 1 31 ? -10.367 -4.715 -8.859 1 89.38 31 VAL B C 1
ATOM 3194 O O . VAL B 1 31 ? -9.656 -5.406 -9.594 1 89.38 31 VAL B O 1
ATOM 3197 N N . THR B 1 32 ? -10.836 -3.51 -9.203 1 86.56 32 THR B N 1
ATOM 3198 C CA . THR B 1 32 ? -10.445 -2.926 -10.477 1 86.56 32 THR B CA 1
ATOM 3199 C C . THR B 1 32 ? -8.945 -2.668 -10.531 1 86.56 32 THR B C 1
ATOM 3201 O O . THR B 1 32 ? -8.305 -2.865 -11.562 1 86.56 32 THR B O 1
ATOM 3204 N N . MET B 1 33 ? -8.414 -2.188 -9.445 1 88.12 33 MET B N 1
ATOM 3205 C CA . MET B 1 33 ? -6.977 -1.968 -9.359 1 88.12 33 MET B CA 1
ATOM 3206 C C . MET B 1 33 ? -6.219 -3.285 -9.469 1 88.12 33 MET B C 1
ATOM 3208 O O . MET B 1 33 ? -5.176 -3.354 -10.125 1 88.12 33 MET B O 1
ATOM 3212 N N . CYS B 1 34 ? -6.711 -4.289 -8.781 1 93.5 34 CYS B N 1
ATOM 3213 C CA . CYS B 1 34 ? -6.109 -5.613 -8.898 1 93.5 34 CYS B CA 1
ATOM 3214 C C . CYS B 1 34 ? -6.055 -6.062 -10.352 1 93.5 34 CYS B C 1
ATOM 3216 O O . CYS B 1 34 ? -5.004 -6.5 -10.828 1 93.5 34 CYS B O 1
ATOM 3218 N N . GLY B 1 35 ? -7.172 -5.934 -11.039 1 94.19 35 GLY B N 1
ATOM 3219 C CA . GLY B 1 35 ? -7.215 -6.273 -12.453 1 94.19 35 GLY B CA 1
ATOM 3220 C C . GLY B 1 35 ? -6.211 -5.492 -13.281 1 94.19 35 GLY B C 1
ATOM 3221 O O . GLY B 1 35 ? -5.578 -6.051 -14.18 1 94.19 35 GLY B O 1
ATOM 3222 N N . LEU B 1 36 ? -6.07 -4.234 -12.977 1 91.5 36 LEU B N 1
ATOM 3223 C CA . LEU B 1 36 ? -5.129 -3.393 -13.703 1 91.5 36 LEU B CA 1
ATOM 3224 C C . LEU B 1 36 ? -3.697 -3.883 -13.508 1 91.5 36 LEU B C 1
ATOM 3226 O O . LEU B 1 36 ? -2.926 -3.961 -14.461 1 91.5 36 LEU B O 1
ATOM 3230 N N . ILE B 1 37 ? -3.311 -4.18 -12.305 1 93.31 37 ILE B N 1
ATOM 3231 C CA . ILE B 1 37 ? -1.951 -4.625 -12.008 1 93.31 37 ILE B CA 1
ATOM 3232 C C . ILE B 1 37 ? -1.656 -5.922 -12.758 1 93.31 37 ILE B C 1
ATOM 3234 O O . ILE B 1 37 ? -0.61 -6.051 -13.398 1 93.31 37 ILE B O 1
ATOM 3238 N N . LEU B 1 38 ? -2.584 -6.848 -12.695 1 97.12 38 LEU B N 1
ATOM 3239 C CA . LEU B 1 38 ? -2.383 -8.109 -13.391 1 97.12 38 LEU B CA 1
ATOM 3240 C C . LEU B 1 38 ? -2.25 -7.891 -14.898 1 97.12 38 LEU B C 1
ATOM 3242 O O . LEU B 1 38 ? -1.389 -8.492 -15.547 1 97.12 38 LEU B O 1
ATOM 3246 N N . LYS B 1 39 ? -3.051 -7.035 -15.406 1 95.06 39 LYS B N 1
ATOM 3247 C CA . LYS B 1 39 ? -3.002 -6.711 -16.828 1 95.06 39 LYS B CA 1
ATOM 3248 C C . LYS B 1 39 ? -1.672 -6.062 -17.203 1 95.06 39 LYS B C 1
ATOM 3250 O O . LYS B 1 39 ? -1.089 -6.379 -18.234 1 95.06 39 LYS B O 1
ATOM 3255 N N . ASP B 1 40 ? -1.218 -5.176 -16.406 1 93.19 40 ASP B N 1
ATOM 3256 C CA . ASP B 1 40 ? 0.031 -4.461 -16.656 1 93.19 40 ASP B CA 1
ATOM 3257 C C . ASP B 1 40 ? 1.201 -5.43 -16.797 1 93.19 40 ASP B C 1
ATOM 3259 O O . ASP B 1 40 ? 2.189 -5.125 -17.469 1 93.19 40 ASP B O 1
ATOM 3263 N N . TYR B 1 41 ? 1.081 -6.531 -16.203 1 96.25 41 TYR B N 1
ATOM 3264 C CA . TYR B 1 41 ? 2.182 -7.484 -16.266 1 96.25 41 TYR B CA 1
ATOM 3265 C C . TYR B 1 41 ? 1.855 -8.617 -17.234 1 96.25 41 TYR B C 1
ATOM 3267 O O . TYR B 1 41 ? 2.529 -9.648 -17.234 1 96.25 41 TYR B O 1
ATOM 3275 N N . GLY B 1 42 ? 0.711 -8.461 -18 1 95.81 42 GLY B N 1
ATOM 3276 C CA . GLY B 1 42 ? 0.555 -9.297 -19.188 1 95.81 42 GLY B CA 1
ATOM 3277 C C . GLY B 1 42 ? -0.664 -10.195 -19.109 1 95.81 42 GLY B C 1
ATOM 3278 O O . GLY B 1 42 ? -0.984 -10.883 -20.094 1 95.81 42 GLY B O 1
ATOM 3279 N N . ALA B 1 43 ? -1.398 -10.234 -18.031 1 97.75 43 ALA B N 1
ATOM 3280 C CA . ALA B 1 43 ? -2.594 -11.07 -17.953 1 97.75 43 ALA B CA 1
ATOM 3281 C C . ALA B 1 43 ? -3.711 -10.516 -18.828 1 97.75 43 ALA B C 1
ATOM 3283 O O . ALA B 1 43 ? -3.779 -9.312 -19.078 1 97.75 43 ALA B O 1
ATOM 3284 N N . SER B 1 44 ? -4.496 -11.406 -19.344 1 97.75 44 SER B N 1
ATOM 3285 C CA . SER B 1 44 ? -5.734 -11.008 -20 1 97.75 44 SER B CA 1
ATOM 3286 C C . SER B 1 44 ? -6.879 -10.883 -19.016 1 97.75 44 SER B C 1
ATOM 3288 O O . SER B 1 44 ? -7.277 -11.867 -18.391 1 97.75 44 SER B O 1
ATOM 3290 N N . VAL B 1 45 ? -7.41 -9.68 -18.891 1 97.06 45 VAL B N 1
ATOM 3291 C CA . VAL B 1 45 ? -8.453 -9.422 -17.906 1 97.06 45 VAL B CA 1
ATOM 3292 C C . VAL B 1 45 ? -9.766 -9.086 -18.609 1 97.06 45 VAL B C 1
ATOM 3294 O O . VAL B 1 45 ? -9.812 -8.172 -19.438 1 97.06 45 VAL B O 1
ATOM 3297 N N . HIS B 1 46 ? -10.797 -9.859 -18.297 1 96.69 46 HIS B N 1
ATOM 3298 C CA . HIS B 1 46 ? -12.141 -9.609 -18.797 1 96.69 46 HIS B CA 1
ATOM 3299 C C . HIS B 1 46 ? -13.086 -9.211 -17.672 1 96.69 46 HIS B C 1
ATOM 3301 O O . HIS B 1 46 ? -13.133 -9.867 -16.641 1 96.69 46 HIS B O 1
ATOM 3307 N N . ARG B 1 47 ? -13.852 -8.18 -17.891 1 94.5 47 ARG B N 1
ATOM 3308 C CA . ARG B 1 47 ? -14.781 -7.691 -16.891 1 94.5 47 ARG B CA 1
ATOM 3309 C C . ARG B 1 47 ? -16.188 -8.266 -17.109 1 94.5 47 ARG B C 1
ATOM 3311 O O . ARG B 1 47 ? -16.703 -8.203 -18.234 1 94.5 47 ARG B O 1
ATOM 3318 N N . ILE B 1 48 ? -16.719 -8.812 -16.078 1 95.56 48 ILE B N 1
ATOM 3319 C CA . ILE B 1 48 ? -18.094 -9.297 -16.125 1 95.56 48 ILE B CA 1
ATOM 3320 C C . ILE B 1 48 ? -19.047 -8.211 -15.633 1 95.56 48 ILE B C 1
ATOM 3322 O O . ILE B 1 48 ? -19.062 -7.875 -14.445 1 95.56 48 ILE B O 1
ATOM 3326 N N . LEU B 1 49 ? -19.859 -7.738 -16.562 1 90.69 49 LEU B N 1
ATOM 3327 C CA . LEU B 1 49 ? -20.703 -6.598 -16.234 1 90.69 49 LEU B CA 1
ATOM 3328 C C . LEU B 1 49 ? -22.172 -6.934 -16.453 1 90.69 49 LEU B C 1
ATOM 3330 O O . LEU B 1 49 ? -22.531 -7.562 -17.453 1 90.69 49 LEU B O 1
ATOM 3334 N N . ASN B 1 50 ? -22.922 -6.543 -15.484 1 86.88 50 ASN B N 1
ATOM 3335 C CA . ASN B 1 50 ? -24.359 -6.594 -15.695 1 86.88 50 ASN B CA 1
ATOM 3336 C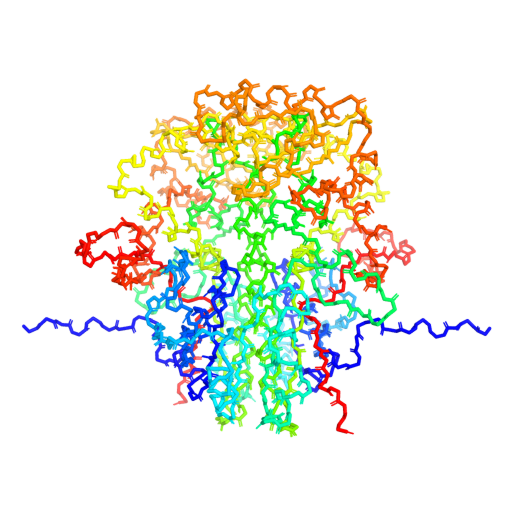 C . ASN B 1 50 ? -24.828 -5.484 -16.625 1 86.88 50 ASN B C 1
ATOM 3338 O O . ASN B 1 50 ? -24.688 -4.301 -16.312 1 86.88 50 ASN B O 1
ATOM 3342 N N . PRO B 1 51 ? -25.328 -5.844 -17.75 1 83.25 51 PRO B N 1
ATOM 3343 C CA . PRO B 1 51 ? -25.734 -4.82 -18.703 1 83.25 51 PRO B CA 1
ATOM 3344 C C . PRO B 1 51 ? -26.828 -3.904 -18.156 1 83.25 51 PRO B C 1
ATOM 3346 O O . PRO B 1 51 ? -27 -2.785 -18.641 1 83.25 51 PRO B O 1
ATOM 3349 N N . ASN B 1 52 ? -27.516 -4.367 -17.109 1 79.06 52 ASN B N 1
ATOM 3350 C CA . ASN B 1 52 ? -28.625 -3.604 -16.562 1 79.06 52 ASN B CA 1
ATOM 3351 C C . ASN B 1 52 ? -28.219 -2.869 -15.281 1 79.06 52 ASN B C 1
ATOM 3353 O O . ASN B 1 52 ? -29.078 -2.295 -14.594 1 79.06 52 ASN B O 1
ATOM 3357 N N . ALA B 1 53 ? -26.938 -2.934 -15 1 74.81 53 ALA B N 1
ATOM 3358 C CA . ALA B 1 53 ? -26.5 -2.277 -13.773 1 74.81 53 ALA B CA 1
ATOM 3359 C C . ALA B 1 53 ? -26.578 -0.76 -13.898 1 74.81 53 ALA B C 1
ATOM 3361 O O . ALA B 1 53 ? -26.219 -0.199 -14.938 1 74.81 53 ALA B O 1
ATOM 3362 N N . PRO B 1 54 ? -27.109 -0.18 -12.836 1 61.97 54 PRO B N 1
ATOM 3363 C CA . PRO B 1 54 ? -27.266 1.275 -12.898 1 61.97 54 PRO B CA 1
ATOM 3364 C C . PRO B 1 54 ? -25.922 2.01 -12.883 1 61.97 54 PRO B C 1
ATOM 3366 O O . PRO B 1 54 ? -25.812 3.115 -13.422 1 61.97 54 PRO B O 1
ATOM 3369 N N . PHE B 1 55 ? -24.938 1.486 -12.242 1 59.03 55 PHE B N 1
ATOM 3370 C CA . PHE B 1 55 ? -23.641 2.141 -12.086 1 59.03 55 PHE B CA 1
ATOM 3371 C C . PHE B 1 55 ? -22.516 1.161 -12.352 1 59.03 55 PHE B C 1
ATOM 3373 O O . PHE B 1 55 ? -22.562 0.011 -11.906 1 59.03 55 PHE B O 1
ATOM 3380 N N . ILE B 1 56 ? -21.703 1.53 -13.359 1 59.75 56 ILE B N 1
ATOM 3381 C CA . ILE B 1 56 ? -20.484 0.756 -13.602 1 59.75 56 ILE B CA 1
ATOM 3382 C C . ILE B 1 56 ? -19.266 1.655 -13.461 1 59.75 56 ILE B C 1
ATOM 3384 O O . ILE B 1 56 ? -19.234 2.768 -13.992 1 59.75 56 ILE B O 1
ATOM 3388 N N . ASP B 1 57 ? -18.328 1.225 -12.586 1 62.81 57 ASP B N 1
ATOM 3389 C CA . ASP B 1 57 ? -17.062 1.921 -12.492 1 62.81 57 ASP B CA 1
ATOM 3390 C C . ASP B 1 57 ? -16.156 1.587 -13.68 1 62.81 57 ASP B C 1
ATOM 3392 O O . ASP B 1 57 ? -15.75 0.436 -13.852 1 62.81 57 ASP B O 1
ATOM 3396 N N . HIS B 1 58 ? -15.82 2.664 -14.414 1 62.5 58 HIS B N 1
ATOM 3397 C CA . HIS B 1 58 ? -15 2.436 -15.594 1 62.5 58 HIS B CA 1
ATOM 3398 C C . HIS B 1 58 ? -13.586 2.986 -15.398 1 62.5 58 HIS B C 1
ATOM 3400 O O . HIS B 1 58 ? -12.766 2.928 -16.312 1 62.5 58 HIS B O 1
ATOM 3406 N N . LEU B 1 59 ? -13.289 3.617 -14.227 1 63.66 59 LEU B N 1
ATOM 3407 C CA . LEU B 1 59 ? -12.062 4.371 -13.969 1 63.66 59 LEU B CA 1
ATOM 3408 C C . LEU B 1 59 ? -10.828 3.518 -14.25 1 63.66 59 LEU B C 1
ATOM 3410 O O . LEU B 1 59 ? -9.82 4.016 -14.75 1 63.66 59 LEU B O 1
ATOM 3414 N N . LEU B 1 60 ? -10.617 2.301 -14.547 1 75.56 60 LEU B N 1
ATOM 3415 C CA . LEU B 1 60 ? -9.469 1.452 -14.836 1 75.56 60 LEU B CA 1
ATOM 3416 C C . LEU B 1 60 ? -9.859 0.304 -15.766 1 75.56 60 LEU B C 1
ATOM 3418 O O . LEU B 1 60 ? -9.234 -0.761 -15.734 1 75.56 60 LEU B O 1
ATOM 3422 N N . SER B 1 61 ? -10.734 0.584 -16.609 1 77.31 61 SER B N 1
ATOM 3423 C CA . SER B 1 61 ? -11.281 -0.464 -17.453 1 77.31 61 SER B CA 1
ATOM 3424 C C . SER B 1 61 ? -10.523 -0.553 -18.781 1 77.31 61 SER B C 1
ATOM 3426 O O . SER B 1 61 ? -10.602 -1.568 -19.469 1 77.31 61 SER B O 1
ATOM 3428 N N . PRO B 1 62 ? -9.836 0.521 -19.156 1 77.62 62 PRO B N 1
ATOM 3429 C CA . PRO B 1 62 ? -9.18 0.397 -20.453 1 77.62 62 PRO B CA 1
ATOM 3430 C C . PRO B 1 62 ? -8.266 -0.823 -20.547 1 77.62 62 PRO B C 1
ATOM 3432 O O . PRO B 1 62 ? -7.547 -1.129 -19.594 1 77.62 62 PRO B O 1
ATOM 3435 N N . GLY B 1 63 ? -8.438 -1.517 -21.672 1 83.88 63 GLY B N 1
ATOM 3436 C CA . GLY B 1 63 ? -7.637 -2.707 -21.906 1 83.88 63 GLY B CA 1
ATOM 3437 C C . GLY B 1 63 ? -8.25 -3.961 -21.312 1 83.88 63 GLY B C 1
ATOM 3438 O O . GLY B 1 63 ? -7.711 -5.059 -21.469 1 83.88 63 GLY B O 1
ATOM 3439 N N . LYS B 1 64 ? -9.406 -3.748 -20.656 1 90.56 64 LYS B N 1
ATOM 3440 C CA . LYS B 1 64 ? -10.141 -4.879 -20.094 1 90.56 64 LYS B CA 1
ATOM 3441 C C . LYS B 1 64 ? -11.492 -5.055 -20.797 1 90.56 64 LYS B C 1
ATOM 3443 O O . LYS B 1 64 ? -12.469 -4.41 -20.422 1 90.56 64 LYS B O 1
ATOM 3448 N N . PRO B 1 65 ? -11.508 -5.898 -21.766 1 91.06 65 PRO B N 1
ATOM 3449 C CA . PRO B 1 65 ? -12.789 -6.094 -22.438 1 91.06 65 PRO B CA 1
ATOM 3450 C C . PRO B 1 65 ? -13.898 -6.543 -21.484 1 91.06 65 PRO B C 1
ATOM 3452 O O . PRO B 1 65 ? -13.617 -7.164 -20.453 1 91.06 65 PRO B O 1
ATOM 3455 N N . SER B 1 66 ? -15.156 -6.223 -21.922 1 90.81 66 SER B N 1
ATOM 3456 C CA . SER B 1 66 ? -16.297 -6.535 -21.062 1 90.81 66 SER B CA 1
ATOM 3457 C C . SER B 1 66 ? -17.109 -7.703 -21.625 1 90.81 66 SER B C 1
ATOM 3459 O O . SER B 1 66 ? -17.188 -7.875 -22.844 1 90.81 66 SER B O 1
ATOM 3461 N N . VAL B 1 67 ? -17.578 -8.531 -20.781 1 94 67 VAL B N 1
ATOM 3462 C CA . VAL B 1 67 ? -18.547 -9.594 -21.078 1 94 67 VAL B CA 1
ATOM 3463 C C . VAL B 1 67 ? -19.859 -9.312 -20.344 1 94 67 VAL B C 1
ATOM 3465 O O . VAL B 1 67 ? -19.906 -9.305 -19.125 1 94 67 VAL B O 1
ATOM 3468 N N . PRO B 1 68 ? -20.875 -9.047 -21.094 1 93.69 68 PRO B N 1
ATOM 3469 C CA . PRO B 1 68 ? -22.156 -8.734 -20.469 1 93.69 68 PRO B CA 1
ATOM 3470 C C . PRO B 1 68 ? -22.859 -9.969 -19.906 1 93.69 68 PRO B C 1
ATOM 3472 O O . PRO B 1 68 ? -23.281 -10.844 -20.672 1 93.69 68 PRO B O 1
ATOM 3475 N N . LEU B 1 69 ? -23.016 -10.133 -18.594 1 95.12 69 LEU B N 1
ATOM 3476 C CA . LEU B 1 69 ? -23.719 -11.219 -17.922 1 95.12 69 LEU B CA 1
ATOM 3477 C C . LEU B 1 69 ? -24.547 -10.68 -16.75 1 95.12 69 LEU B C 1
ATOM 3479 O O . LEU B 1 69 ? -24.031 -9.969 -15.898 1 95.12 69 LEU B O 1
ATOM 3483 N N . ASP B 1 70 ? -25.797 -10.93 -16.781 1 93.75 70 ASP B N 1
ATOM 3484 C CA . ASP B 1 70 ? -26.641 -10.711 -15.625 1 93.75 70 ASP B CA 1
ATOM 3485 C C . ASP B 1 70 ? -26.719 -11.969 -14.758 1 93.75 70 ASP B C 1
ATOM 3487 O O . ASP B 1 70 ? -27.516 -12.875 -15.023 1 93.75 70 ASP B O 1
ATOM 3491 N N . LEU B 1 71 ? -26.078 -11.984 -13.688 1 93.06 71 LEU B N 1
ATOM 3492 C CA . LEU B 1 71 ? -25.875 -13.195 -12.898 1 93.06 71 LEU B CA 1
ATOM 3493 C C . LEU B 1 71 ? -27.141 -13.57 -12.133 1 93.06 71 LEU B C 1
ATOM 3495 O O . LEU B 1 71 ? -27.188 -14.625 -11.492 1 93.06 71 LEU B O 1
ATOM 3499 N N . LYS B 1 72 ? -28.125 -12.734 -12.203 1 90.69 72 LYS B N 1
ATOM 3500 C CA . LYS B 1 72 ? -29.422 -13.117 -11.672 1 90.69 72 LYS B CA 1
ATOM 3501 C C . LYS B 1 72 ? -30.141 -14.102 -12.594 1 90.69 72 LYS B C 1
ATOM 3503 O O . LYS B 1 72 ? -31.062 -14.789 -12.18 1 90.69 72 LYS B O 1
ATOM 3508 N N . ASN B 1 73 ? -29.672 -14.148 -13.828 1 93.75 73 ASN B N 1
ATOM 3509 C CA . ASN B 1 73 ? -30.203 -15.07 -14.82 1 93.75 73 ASN B CA 1
ATOM 3510 C C . ASN B 1 73 ? -29.469 -16.406 -14.797 1 93.75 73 ASN B C 1
ATOM 3512 O O . ASN B 1 73 ? -28.234 -16.438 -14.945 1 93.75 73 ASN B O 1
ATOM 3516 N N . PRO B 1 74 ? -30.188 -17.516 -14.742 1 94.62 74 PRO B N 1
ATOM 3517 C CA . PRO B 1 74 ? -29.562 -18.828 -14.664 1 94.62 74 PRO B CA 1
ATOM 3518 C C . PRO B 1 74 ? -28.672 -19.125 -15.875 1 94.62 74 PRO B C 1
ATOM 3520 O O . PRO B 1 74 ? -27.609 -19.734 -15.727 1 94.62 74 PRO B O 1
ATOM 3523 N N . SER B 1 75 ? -29.141 -18.719 -16.984 1 95.81 75 SER B N 1
ATOM 3524 C CA . SER B 1 75 ? -28.359 -18.984 -18.188 1 95.81 75 SER B CA 1
ATOM 3525 C C . SER B 1 75 ? -27.016 -18.234 -18.156 1 95.81 75 SER B C 1
ATOM 3527 O O . SER B 1 75 ? -26 -18.781 -18.578 1 95.81 75 SER B O 1
ATOM 3529 N N . ASP B 1 76 ? -27.031 -17.016 -17.672 1 96.06 76 ASP B N 1
ATOM 3530 C CA . ASP B 1 76 ? -25.812 -16.219 -17.578 1 96.06 76 ASP B CA 1
ATOM 3531 C C . ASP B 1 76 ? -24.875 -16.75 -16.5 1 96.06 76 ASP B C 1
ATOM 3533 O O . ASP B 1 76 ? -23.656 -16.688 -16.641 1 96.06 76 ASP B O 1
ATOM 3537 N N . ARG B 1 77 ? -25.438 -17.297 -15.5 1 96.06 77 ARG B N 1
ATOM 3538 C CA . ARG B 1 77 ? -24.625 -17.938 -14.461 1 96.06 77 ARG B CA 1
ATOM 3539 C C . ARG B 1 77 ? -23.875 -19.141 -15.023 1 96.06 77 ARG B C 1
ATOM 3541 O O . ARG B 1 77 ? -22.688 -19.328 -14.734 1 96.06 77 ARG B O 1
ATOM 3548 N N . GLN B 1 78 ? -24.656 -19.906 -15.758 1 96.38 78 GLN B N 1
ATOM 3549 C CA . GLN B 1 78 ? -24.016 -21.047 -16.375 1 96.38 78 GLN B CA 1
ATOM 3550 C C . GLN B 1 78 ? -22.906 -20.609 -17.328 1 96.38 78 GLN B C 1
ATOM 3552 O O . GLN B 1 78 ? -21.859 -21.266 -17.406 1 96.38 78 GLN B O 1
ATOM 3557 N N . ARG B 1 79 ? -23.125 -19.562 -17.984 1 96.75 79 ARG B N 1
ATOM 3558 C CA . ARG B 1 79 ? -22.109 -19.031 -18.875 1 96.75 79 ARG B CA 1
ATOM 3559 C C . ARG B 1 79 ? -20.859 -18.625 -18.094 1 96.75 79 ARG B C 1
ATOM 3561 O O . ARG B 1 79 ? -19.734 -18.844 -18.547 1 96.75 79 ARG B O 1
ATOM 3568 N N . LEU B 1 80 ? -21.031 -18 -16.969 1 97.69 80 LEU B N 1
ATOM 3569 C CA . LEU B 1 80 ? -19.891 -17.641 -16.141 1 97.69 80 LEU B CA 1
ATOM 3570 C C . LEU B 1 80 ? -19.125 -18.891 -15.688 1 97.69 80 LEU B C 1
ATOM 3572 O O . LEU B 1 80 ? -17.891 -18.906 -15.695 1 97.69 80 LEU B O 1
ATOM 3576 N N . ILE B 1 81 ? -19.859 -19.922 -15.312 1 97.44 81 ILE B N 1
ATOM 3577 C CA . ILE B 1 81 ? -19.219 -21.172 -14.906 1 97.44 81 ILE B CA 1
ATOM 3578 C C . ILE B 1 81 ? -18.406 -21.734 -16.062 1 97.44 81 ILE B C 1
ATOM 3580 O O . ILE B 1 81 ? -17.281 -22.188 -15.859 1 97.44 81 ILE B O 1
ATOM 3584 N N . ASP B 1 82 ? -18.938 -21.625 -17.25 1 97.75 82 ASP B N 1
ATOM 3585 C CA . ASP B 1 82 ? -18.234 -22.109 -18.438 1 97.75 82 ASP B CA 1
ATOM 3586 C C . ASP B 1 82 ? -16.953 -21.312 -18.672 1 97.75 82 ASP B C 1
ATOM 3588 O O . ASP B 1 82 ? -15.914 -21.875 -19.031 1 97.75 82 ASP B O 1
ATOM 3592 N N . LEU B 1 83 ? -17.031 -20.031 -18.469 1 97.88 83 LEU B N 1
ATOM 3593 C CA . LEU B 1 83 ? -15.852 -19.188 -18.609 1 97.88 83 LEU B CA 1
ATOM 3594 C C . LEU B 1 83 ? -14.805 -19.547 -17.562 1 97.88 83 LEU B C 1
ATOM 3596 O O . LEU B 1 83 ? -13.602 -19.516 -17.844 1 97.88 83 LEU B O 1
ATOM 3600 N N . CYS B 1 84 ? -15.234 -19.906 -16.375 1 97.81 84 CYS B N 1
ATOM 3601 C CA . CYS B 1 84 ? -14.344 -20.25 -15.273 1 97.81 84 CYS B CA 1
ATOM 3602 C C . CYS B 1 84 ? -13.594 -21.547 -15.562 1 97.81 84 CYS B C 1
ATOM 3604 O O . CYS B 1 84 ? -12.531 -21.797 -14.984 1 97.81 84 CYS B O 1
ATOM 3606 N N . LYS B 1 85 ? -14.148 -22.359 -16.469 1 97.75 85 LYS B N 1
ATOM 3607 C CA . LYS B 1 85 ? -13.5 -23.625 -16.781 1 97.75 85 LYS B CA 1
ATOM 3608 C C . LYS B 1 85 ? -12.109 -23.406 -17.375 1 97.75 85 LYS B C 1
ATOM 3610 O O . LYS B 1 85 ? -11.227 -24.25 -17.219 1 97.75 85 LYS B O 1
ATOM 3615 N N . SER B 1 86 ? -11.961 -22.234 -17.984 1 96.75 86 SER B N 1
ATOM 3616 C CA . SER B 1 86 ? -10.688 -21.969 -18.641 1 96.75 86 SER B CA 1
ATOM 3617 C C . SER B 1 86 ? -9.969 -20.781 -18 1 96.75 86 SER B C 1
ATOM 3619 O O . SER B 1 86 ? -8.844 -20.453 -18.375 1 96.75 86 SER B O 1
ATOM 3621 N N . ALA B 1 87 ? -10.602 -20.156 -17.062 1 98.38 87 ALA B N 1
ATOM 3622 C CA . ALA B 1 87 ? -10 -19 -16.391 1 98.38 87 ALA B CA 1
ATOM 3623 C C . ALA B 1 87 ? -8.969 -19.438 -15.359 1 98.38 87 ALA B C 1
ATOM 3625 O O . ALA B 1 87 ? -9.078 -20.516 -14.789 1 98.38 87 ALA B O 1
ATOM 3626 N N . ASP B 1 88 ? -8 -18.594 -15.156 1 98.69 88 ASP B N 1
ATOM 3627 C CA . ASP B 1 88 ? -7.012 -18.844 -14.117 1 98.69 88 ASP B CA 1
ATOM 3628 C C . ASP B 1 88 ? -7.422 -18.188 -12.797 1 98.69 88 ASP B C 1
ATOM 3630 O O . ASP B 1 88 ? -7.137 -18.703 -11.719 1 98.69 88 ASP B O 1
ATOM 3634 N N . VAL B 1 89 ? -8.016 -17.031 -12.883 1 98.88 89 VAL B N 1
ATOM 3635 C CA . VAL B 1 89 ? -8.344 -16.25 -11.695 1 98.88 89 VAL B CA 1
ATOM 3636 C C . VAL B 1 89 ? -9.758 -15.695 -11.82 1 98.88 89 VAL B C 1
ATOM 3638 O O . VAL B 1 89 ? -10.156 -15.219 -12.891 1 98.88 89 VAL B O 1
ATOM 3641 N N . LEU B 1 90 ? -10.562 -15.805 -10.805 1 98.69 90 LEU B N 1
ATOM 3642 C CA . LEU B 1 90 ? -11.828 -15.094 -10.648 1 98.69 90 LEU B CA 1
ATOM 3643 C C . LEU B 1 90 ? -11.758 -14.109 -9.492 1 98.69 90 LEU B C 1
ATOM 3645 O O . LEU B 1 90 ? -11.461 -14.492 -8.359 1 98.69 90 LEU B O 1
ATOM 3649 N N . LEU B 1 91 ? -11.961 -12.844 -9.773 1 98 91 LEU B N 1
ATOM 3650 C CA . LEU B 1 91 ? -11.992 -11.797 -8.75 1 98 91 LEU B CA 1
ATOM 3651 C C . LEU B 1 91 ? -13.422 -11.539 -8.281 1 98 91 LEU B C 1
ATOM 3653 O O . LEU B 1 91 ? -14.258 -11.055 -9.047 1 98 91 LEU B O 1
ATOM 3657 N N . ASP B 1 92 ? -13.664 -11.828 -7.008 1 96.81 92 ASP B N 1
ATOM 3658 C CA . ASP B 1 92 ? -14.961 -11.664 -6.352 1 96.81 92 ASP B CA 1
ATOM 3659 C C . ASP B 1 92 ? -14.945 -10.461 -5.41 1 96.81 92 ASP B C 1
ATOM 3661 O O . ASP B 1 92 ? -14.359 -10.516 -4.328 1 96.81 92 ASP B O 1
ATOM 3665 N N . PRO B 1 93 ? -15.656 -9.383 -5.781 1 93.38 93 PRO B N 1
ATOM 3666 C CA . PRO B 1 93 ? -15.648 -8.172 -4.961 1 93.38 93 PRO B CA 1
ATOM 3667 C C . PRO B 1 93 ? -16.812 -8.133 -3.967 1 93.38 93 PRO B C 1
ATOM 3669 O O . PRO B 1 93 ? -17.031 -7.102 -3.324 1 93.38 93 PRO B O 1
ATOM 3672 N N . TYR B 1 94 ? -17.516 -9.227 -3.805 1 93 94 TYR B N 1
ATOM 3673 C CA . TYR B 1 94 ? -18.781 -9.172 -3.074 1 93 94 TYR B CA 1
ATOM 3674 C C . TYR B 1 94 ? -18.578 -9.477 -1.598 1 93 94 TYR B C 1
ATOM 3676 O O . TYR B 1 94 ? -17.578 -10.109 -1.224 1 93 94 TYR B O 1
ATOM 3684 N N . ARG B 1 95 ? -19.578 -9.062 -0.849 1 91.94 95 ARG B N 1
ATOM 3685 C CA . ARG B 1 95 ? -19.625 -9.461 0.555 1 91.94 95 ARG B CA 1
ATOM 3686 C C . ARG B 1 95 ? -19.781 -10.969 0.693 1 91.94 95 ARG B C 1
ATOM 3688 O O . ARG B 1 95 ? -20.234 -11.633 -0.24 1 91.94 95 ARG B O 1
ATOM 3695 N N . PRO B 1 96 ? -19.453 -11.438 1.842 1 92.62 96 PRO B N 1
ATOM 3696 C CA . PRO B 1 96 ? -19.562 -12.883 2.039 1 92.62 96 PRO B CA 1
ATOM 3697 C C . PRO B 1 96 ? -20.938 -13.422 1.674 1 92.62 96 PRO B C 1
ATOM 3699 O O . PRO B 1 96 ? -21.953 -12.742 1.881 1 92.62 96 PRO B O 1
ATOM 3702 N N . LYS B 1 97 ? -21.016 -14.562 1.086 1 90 97 LYS B N 1
ATOM 3703 C CA . LYS B 1 97 ? -22.203 -15.367 0.768 1 90 97 LYS B CA 1
ATOM 3704 C C . LYS B 1 97 ? -22.891 -14.852 -0.489 1 90 97 LYS B C 1
ATOM 3706 O O . LYS B 1 97 ? -23.734 -15.547 -1.066 1 90 97 LYS B O 1
ATOM 3711 N N . CYS B 1 98 ? -22.469 -13.672 -0.924 1 90.56 98 CYS B N 1
ATOM 3712 C CA . CYS B 1 98 ? -23.141 -13.125 -2.1 1 90.56 98 CYS B CA 1
ATOM 3713 C C . CYS B 1 98 ? -22.906 -14 -3.324 1 90.56 98 CYS B C 1
ATOM 3715 O O . CYS B 1 98 ? -23.844 -14.367 -4.023 1 90.56 98 CYS B O 1
ATOM 3717 N N . LEU B 1 99 ? -21.703 -14.328 -3.588 1 91.81 99 LEU B N 1
ATOM 3718 C CA . LEU B 1 99 ? -21.359 -15.188 -4.719 1 91.81 99 LEU B CA 1
ATOM 3719 C C . LEU B 1 99 ? -22.016 -16.562 -4.574 1 91.81 99 LEU B C 1
ATOM 3721 O O . LEU B 1 99 ? -22.5 -17.125 -5.555 1 91.81 99 LEU B O 1
ATOM 3725 N N . ASP B 1 100 ? -22.094 -17.016 -3.363 1 90.25 100 ASP B N 1
ATOM 3726 C CA . ASP B 1 100 ? -22.719 -18.297 -3.053 1 90.25 100 ASP B CA 1
ATOM 3727 C C . ASP B 1 100 ? -24.219 -18.266 -3.367 1 90.25 100 ASP B C 1
ATOM 3729 O O . ASP B 1 100 ? -24.75 -19.219 -3.955 1 90.25 100 ASP B O 1
ATOM 3733 N N . ARG B 1 101 ? -24.828 -17.219 -3.004 1 91.56 101 ARG B N 1
ATOM 3734 C CA . ARG B 1 101 ? -26.25 -17.062 -3.232 1 91.56 101 ARG B CA 1
ATOM 3735 C C . ARG B 1 101 ? -26.562 -17 -4.723 1 91.56 101 ARG B C 1
ATOM 3737 O O . ARG B 1 101 ? -27.672 -17.359 -5.145 1 91.56 101 ARG B O 1
ATOM 3744 N N . LEU B 1 102 ? -25.578 -16.578 -5.477 1 91.81 102 LEU B N 1
ATOM 3745 C CA . LEU B 1 102 ? -25.75 -16.516 -6.926 1 91.81 102 LEU B CA 1
ATOM 3746 C C . LEU B 1 102 ? -25.531 -17.891 -7.562 1 91.81 102 LEU B C 1
ATOM 3748 O O . LEU B 1 102 ? -25.656 -18.031 -8.781 1 91.81 102 LEU B O 1
ATOM 3752 N N . GLY B 1 103 ? -25.188 -18.875 -6.73 1 92.25 103 GLY B N 1
ATOM 3753 C CA . GLY B 1 103 ? -24.984 -20.219 -7.246 1 92.25 103 GLY B CA 1
ATOM 3754 C C . GLY B 1 103 ? -23.547 -20.469 -7.691 1 92.25 103 GLY B C 1
ATOM 3755 O O . GLY B 1 103 ? -23.281 -21.391 -8.461 1 92.25 103 GLY B O 1
ATOM 3756 N N . LEU B 1 104 ? -22.688 -19.641 -7.258 1 95.38 104 LEU B N 1
ATOM 3757 C CA . LEU B 1 104 ? -21.281 -19.719 -7.645 1 95.38 104 LEU B CA 1
ATOM 3758 C C . LEU B 1 104 ? -20.391 -19.938 -6.422 1 95.38 104 LEU B C 1
ATOM 3760 O O . LEU B 1 104 ? -19.391 -19.25 -6.25 1 95.38 104 LEU B O 1
ATOM 3764 N N . ALA B 1 105 ? -20.812 -20.891 -5.641 1 93.5 105 ALA B N 1
ATOM 3765 C CA . ALA B 1 105 ? -20.062 -21.219 -4.438 1 93.5 105 ALA B CA 1
ATOM 3766 C C . ALA B 1 105 ? -18.719 -21.859 -4.785 1 93.5 105 ALA B C 1
ATOM 3768 O O . ALA B 1 105 ? -18.547 -22.406 -5.879 1 93.5 105 ALA B O 1
ATOM 3769 N N . PRO B 1 106 ? -17.797 -21.75 -3.828 1 93.81 106 PRO B N 1
ATOM 3770 C CA . PRO B 1 106 ? -16.453 -22.25 -4.086 1 93.81 106 PRO B CA 1
ATOM 3771 C C . PRO B 1 106 ? -16.453 -23.719 -4.52 1 93.81 106 PRO B C 1
ATOM 3773 O O . PRO B 1 106 ? -15.672 -24.109 -5.395 1 93.81 106 PRO B O 1
ATOM 3776 N N . ASP B 1 107 ? -17.281 -24.531 -3.955 1 93.62 107 ASP B N 1
ATOM 3777 C CA . ASP B 1 107 ? -17.312 -25.953 -4.309 1 93.62 107 ASP B CA 1
ATOM 3778 C C . ASP B 1 107 ? -17.766 -26.156 -5.754 1 93.62 107 ASP B C 1
ATOM 3780 O O . ASP B 1 107 ? -17.234 -27.016 -6.457 1 93.62 107 ASP B O 1
ATOM 3784 N N . ILE B 1 108 ? -18.703 -25.375 -6.191 1 94.31 108 ILE B N 1
ATOM 3785 C CA . ILE B 1 108 ? -19.203 -25.438 -7.562 1 94.31 108 ILE B CA 1
ATOM 3786 C C . ILE B 1 108 ? -18.094 -25 -8.531 1 94.31 108 ILE B C 1
ATOM 3788 O O . ILE B 1 108 ? -17.859 -25.672 -9.539 1 94.31 108 ILE B O 1
ATOM 3792 N N . LEU B 1 109 ? -17.406 -23.922 -8.219 1 96.06 109 LEU B N 1
ATOM 3793 C CA . LEU B 1 109 ? -16.344 -23.406 -9.055 1 96.06 109 LEU B CA 1
ATOM 3794 C C . LEU B 1 109 ? -15.172 -24.375 -9.117 1 96.06 109 LEU B C 1
ATOM 3796 O O . LEU B 1 109 ? -14.562 -24.562 -10.18 1 96.06 109 LEU B O 1
ATOM 3800 N N . HIS B 1 110 ? -14.93 -25.016 -7.992 1 95.12 110 HIS B N 1
ATOM 3801 C CA . HIS B 1 110 ? -13.844 -25.984 -7.918 1 95.12 110 HIS B CA 1
ATOM 3802 C C . HIS B 1 110 ? -14.125 -27.203 -8.797 1 95.12 110 HIS B C 1
ATOM 3804 O O . HIS B 1 110 ? -13.219 -27.734 -9.438 1 95.12 110 HIS B O 1
ATOM 3810 N N . LYS B 1 111 ? -15.328 -27.641 -8.758 1 94.69 111 LYS B N 1
ATOM 3811 C CA . LYS B 1 111 ? -15.727 -28.766 -9.594 1 94.69 111 LYS B CA 1
ATOM 3812 C C . LYS B 1 111 ? -15.57 -28.438 -11.078 1 94.69 111 LYS B C 1
ATOM 3814 O O . LYS B 1 111 ? -15.188 -29.297 -11.875 1 94.69 111 LYS B O 1
ATOM 3819 N N . ALA B 1 112 ? -15.789 -27.234 -11.406 1 96.06 112 ALA B N 1
ATOM 3820 C CA . ALA B 1 112 ? -15.688 -26.797 -12.797 1 96.06 112 ALA B CA 1
ATOM 3821 C C . ALA B 1 112 ? -14.234 -26.656 -13.227 1 96.06 112 ALA B C 1
ATOM 3823 O O . ALA B 1 112 ? -13.891 -26.953 -14.375 1 96.06 112 ALA B O 1
ATOM 3824 N N . ASN B 1 113 ? -13.406 -26.219 -12.328 1 97.81 113 ASN B N 1
ATOM 3825 C CA . ASN B 1 113 ? -12 -25.969 -12.625 1 97.81 113 ASN B CA 1
ATOM 3826 C C . ASN B 1 113 ? -11.133 -26.078 -11.367 1 97.81 113 ASN B C 1
ATOM 3828 O O . ASN B 1 113 ? -11.023 -25.125 -10.602 1 97.81 113 ASN B O 1
ATOM 3832 N N . LYS B 1 114 ? -10.43 -27.156 -11.227 1 97.38 114 LYS B N 1
ATOM 3833 C CA . LYS B 1 114 ? -9.625 -27.422 -10.031 1 97.38 114 LYS B CA 1
ATOM 3834 C C . LYS B 1 114 ? -8.422 -26.484 -9.969 1 97.38 114 LYS B C 1
ATOM 3836 O O . LYS B 1 114 ? -7.793 -26.344 -8.914 1 97.38 114 LYS B O 1
ATOM 3841 N N . ARG B 1 115 ? -8.117 -25.812 -11.055 1 98.06 115 ARG B N 1
ATOM 3842 C CA . ARG B 1 115 ? -6.934 -24.953 -11.141 1 98.06 115 ARG B CA 1
ATOM 3843 C C . ARG B 1 115 ? -7.289 -23.5 -10.859 1 98.06 115 ARG B C 1
ATOM 3845 O O . ARG B 1 115 ? -6.406 -22.641 -10.797 1 98.06 115 ARG B O 1
ATOM 3852 N N . LEU B 1 116 ? -8.57 -23.188 -10.609 1 98.44 116 LEU B N 1
ATOM 3853 C CA . LEU B 1 116 ? -9.055 -21.828 -10.484 1 98.44 116 LEU B CA 1
ATOM 3854 C C . LEU B 1 116 ? -8.547 -21.188 -9.195 1 98.44 116 LEU B C 1
ATOM 3856 O O . LEU B 1 116 ? -8.594 -21.812 -8.133 1 98.44 116 LEU B O 1
ATOM 3860 N N . VAL B 1 117 ? -7.996 -20.016 -9.297 1 98.62 117 VAL B N 1
ATOM 3861 C CA . VAL B 1 117 ? -7.723 -19.172 -8.133 1 98.62 117 VAL B CA 1
ATOM 3862 C C . VAL B 1 117 ? -8.906 -18.25 -7.879 1 98.62 117 VAL B C 1
ATOM 3864 O O . VAL B 1 117 ? -9.164 -17.328 -8.672 1 98.62 117 VAL B O 1
ATOM 3867 N N . LEU B 1 118 ? -9.656 -18.516 -6.852 1 98.38 118 LEU B N 1
ATOM 3868 C CA . LEU B 1 118 ? -10.773 -17.672 -6.465 1 98.38 118 LEU B CA 1
ATOM 3869 C C . LEU B 1 118 ? -10.328 -16.609 -5.453 1 98.38 118 LEU B C 1
ATOM 3871 O O . LEU B 1 118 ? -10 -16.938 -4.312 1 98.38 118 LEU B O 1
ATOM 3875 N N . THR B 1 119 ? -10.297 -15.352 -5.863 1 98.25 119 THR B N 1
ATOM 3876 C CA . THR B 1 119 ? -9.891 -14.25 -4.996 1 98.25 119 THR B CA 1
ATOM 3877 C C . THR B 1 119 ? -11.094 -13.438 -4.543 1 98.25 119 THR B C 1
ATOM 3879 O O . THR B 1 119 ? -11.773 -12.812 -5.359 1 98.25 119 THR B O 1
ATOM 3882 N N . ARG B 1 120 ? -11.266 -13.477 -3.291 1 96.75 120 ARG B N 1
ATOM 3883 C CA . ARG B 1 120 ? -12.422 -12.805 -2.699 1 96.75 120 ARG B CA 1
ATOM 3884 C C . ARG B 1 120 ? -11.984 -11.578 -1.896 1 96.75 120 ARG B C 1
ATOM 3886 O O . ARG B 1 120 ? -11.266 -11.703 -0.906 1 96.75 120 ARG B O 1
ATOM 3893 N N . ILE B 1 121 ? -12.414 -10.391 -2.338 1 94.81 121 ILE B N 1
ATOM 3894 C CA . ILE B 1 121 ? -12.023 -9.125 -1.722 1 94.81 121 ILE B CA 1
ATOM 3895 C C . ILE B 1 121 ? -13.227 -8.484 -1.05 1 94.81 121 ILE B C 1
ATOM 3897 O O . ILE B 1 121 ? -14.172 -8.062 -1.726 1 94.81 121 ILE B O 1
ATOM 3901 N N . SER B 1 122 ? -13.211 -8.406 0.238 1 92.94 122 SER B N 1
ATOM 3902 C CA . SER B 1 122 ? -14.312 -7.816 0.99 1 92.94 122 SER B CA 1
ATOM 3903 C C . SER B 1 122 ? -13.805 -6.934 2.125 1 92.94 122 SER B C 1
ATOM 3905 O O . SER B 1 122 ? -12.602 -6.891 2.393 1 92.94 122 SER B O 1
ATOM 3907 N N . GLY B 1 123 ? -14.664 -6.195 2.73 1 90.75 123 GLY B N 1
ATOM 3908 C CA . GLY B 1 123 ? -14.273 -5.242 3.76 1 90.75 123 GLY B CA 1
ATOM 3909 C C . GLY B 1 123 ? -13.656 -5.902 4.977 1 90.75 123 GLY B C 1
ATOM 3910 O O . GLY B 1 123 ? -12.672 -5.402 5.523 1 90.75 123 GLY B O 1
ATOM 3911 N N . TYR B 1 124 ? -14.258 -7.074 5.344 1 90.81 124 TYR B N 1
ATOM 3912 C CA . TYR B 1 124 ? -13.859 -7.652 6.625 1 90.81 124 TYR B CA 1
ATOM 3913 C C . TYR B 1 124 ? -13.453 -9.109 6.461 1 90.81 124 TYR B C 1
ATOM 3915 O O . TYR B 1 124 ? -13.234 -9.812 7.449 1 90.81 124 TYR B O 1
ATOM 3923 N N . GLY B 1 125 ? -13.359 -9.586 5.188 1 91.19 125 GLY B N 1
ATOM 3924 C CA . GLY B 1 125 ? -12.945 -10.953 4.934 1 91.19 125 GLY B CA 1
ATOM 3925 C C . GLY B 1 125 ? -14.102 -11.938 4.961 1 91.19 125 GLY B C 1
ATOM 3926 O O . GLY B 1 125 ? -15.266 -11.539 5.059 1 91.19 125 GLY B O 1
ATOM 3927 N N . GLN B 1 126 ? -13.773 -13.195 4.758 1 90.56 126 GLN B N 1
ATOM 3928 C CA . GLN B 1 126 ? -14.734 -14.289 4.84 1 90.56 126 GLN B CA 1
ATOM 3929 C C . GLN B 1 126 ? -14.773 -14.891 6.242 1 90.56 126 GLN B C 1
ATOM 3931 O O . GLN B 1 126 ? -13.734 -15.07 6.871 1 90.56 126 GLN B O 1
ATOM 3936 N N . PRO B 1 127 ? -15.984 -15.117 6.723 1 87.5 127 PRO B N 1
ATOM 3937 C CA . PRO B 1 127 ? -16.078 -15.711 8.062 1 87.5 127 PRO B CA 1
ATOM 3938 C C . PRO B 1 127 ? -15.641 -17.172 8.094 1 87.5 127 PRO B C 1
ATOM 3940 O O . PRO B 1 127 ? -15.891 -17.922 7.145 1 87.5 127 PRO B O 1
ATOM 3943 N N . GLU B 1 128 ? -14.961 -17.453 9.195 1 78.31 128 GLU B N 1
ATOM 3944 C CA . GLU B 1 128 ? -14.805 -18.875 9.492 1 78.31 128 GLU B CA 1
ATOM 3945 C C . GLU B 1 128 ? -16.094 -19.469 10.07 1 78.31 128 GLU B C 1
ATOM 3947 O O . GLU B 1 128 ? -16.969 -18.719 10.508 1 78.31 128 GLU B O 1
ATOM 3952 N N . SER B 1 129 ? -16.234 -20.766 10.031 1 76.56 129 SER B N 1
ATOM 3953 C CA . SER B 1 129 ? -17.469 -21.453 10.422 1 76.56 129 SER B CA 1
ATOM 3954 C C . SER B 1 129 ? -17.875 -21.094 11.852 1 76.56 129 SER B C 1
ATOM 3956 O O . SER B 1 129 ? -19.062 -21 12.156 1 76.56 129 SER B O 1
ATOM 3958 N N . SER B 1 130 ? -16.875 -20.781 12.711 1 77.31 130 SER B N 1
ATOM 3959 C CA . SER B 1 130 ? -17.156 -20.547 14.125 1 77.31 130 SER B CA 1
ATOM 3960 C C . SER B 1 130 ? -17.375 -19.062 14.406 1 77.31 130 SER B C 1
ATOM 3962 O O . SER B 1 130 ? -17.688 -18.688 15.539 1 77.31 130 SER B O 1
ATOM 3964 N N . GLN B 1 131 ? -17.391 -18.281 13.383 1 81.06 131 GLN B N 1
ATOM 3965 C CA . GLN B 1 131 ? -17.438 -16.844 13.609 1 81.06 131 GLN B CA 1
ATOM 3966 C C . GLN B 1 131 ? -18.812 -16.281 13.266 1 81.06 131 GLN B C 1
ATOM 3968 O O . GLN B 1 131 ? -19.562 -16.891 12.484 1 81.06 131 GLN B O 1
ATOM 3973 N N . ASP B 1 132 ? -19.109 -15.148 13.891 1 82.69 132 ASP B N 1
ATOM 3974 C CA . ASP B 1 132 ? -20.375 -14.453 13.625 1 82.69 132 ASP B CA 1
ATOM 3975 C C . ASP B 1 132 ? -20.359 -13.82 12.242 1 82.69 132 ASP B C 1
ATOM 3977 O O . ASP B 1 132 ? -19.672 -12.828 12.008 1 82.69 132 ASP B O 1
ATOM 3981 N N . ILE B 1 133 ? -21.25 -14.289 11.461 1 86.12 133 ILE B N 1
ATOM 3982 C CA . ILE B 1 133 ? -21.297 -13.883 10.062 1 86.12 133 ILE B CA 1
ATOM 3983 C C . ILE B 1 133 ? -21.703 -12.422 9.953 1 86.12 133 ILE B C 1
ATOM 3985 O O . ILE B 1 133 ? -21.359 -11.734 8.984 1 86.12 133 ILE B O 1
ATOM 3989 N N . ASP B 1 134 ? -22.484 -11.93 10.953 1 86.75 134 ASP B N 1
ATOM 3990 C CA . ASP B 1 134 ? -23.016 -10.578 10.898 1 86.75 134 ASP B CA 1
ATOM 3991 C C . ASP B 1 134 ? -21.891 -9.539 10.867 1 86.75 134 ASP B C 1
ATOM 3993 O O . ASP B 1 134 ? -22.031 -8.492 10.234 1 86.75 134 ASP B O 1
ATOM 3997 N N . TYR B 1 135 ? -20.859 -9.836 11.516 1 87.44 135 TYR B N 1
ATOM 3998 C CA . TYR B 1 135 ? -19.703 -8.945 11.5 1 87.44 135 TYR B CA 1
ATOM 3999 C C . TYR B 1 135 ? -19.156 -8.781 10.086 1 87.44 135 TYR B C 1
ATOM 4001 O O . TYR B 1 135 ? -18.875 -7.664 9.648 1 87.44 135 TYR B O 1
ATOM 4009 N N . TYR B 1 136 ? -19.125 -9.852 9.406 1 90.69 136 TYR B N 1
ATOM 4010 C CA . TYR B 1 136 ? -18.469 -9.898 8.102 1 90.69 136 TYR B CA 1
ATOM 4011 C C . TYR B 1 136 ? -19.375 -9.359 7.008 1 90.69 136 TYR B C 1
ATOM 4013 O O . TYR B 1 136 ? -18.922 -9.039 5.906 1 90.69 136 TYR B O 1
ATOM 4021 N N . LEU B 1 137 ? -20.672 -9.242 7.312 1 92.12 137 LEU B N 1
ATOM 4022 C CA . LEU B 1 137 ? -21.641 -8.781 6.332 1 92.12 137 LEU B CA 1
ATOM 4023 C C . LEU B 1 137 ? -21.812 -7.27 6.41 1 92.12 137 LEU B C 1
ATOM 4025 O O . LEU B 1 137 ? -22.5 -6.672 5.578 1 92.12 137 LEU B O 1
ATOM 4029 N N . ARG B 1 138 ? -21.156 -6.652 7.359 1 92.69 138 ARG B N 1
ATOM 4030 C CA . ARG B 1 138 ? -21.297 -5.215 7.543 1 92.69 138 ARG B CA 1
ATOM 4031 C C . ARG B 1 138 ? -20.828 -4.453 6.309 1 92.69 138 ARG B C 1
ATOM 4033 O O . ARG B 1 138 ? -19.812 -4.801 5.711 1 92.69 138 ARG B O 1
ATOM 4040 N N . PRO B 1 139 ? -21.75 -3.477 5.953 1 92.31 139 PRO B N 1
ATOM 4041 C CA . PRO B 1 139 ? -21.297 -2.604 4.875 1 92.31 139 PRO B CA 1
ATOM 4042 C C . PRO B 1 139 ? -20.234 -1.594 5.336 1 92.31 139 PRO B C 1
ATOM 4044 O O . PRO B 1 139 ? -20.125 -1.327 6.535 1 92.31 139 PRO B O 1
ATOM 4047 N N . GLY B 1 140 ? -19.484 -1.153 4.402 1 88.81 140 GLY B N 1
ATOM 4048 C CA . GLY B 1 140 ? -18.484 -0.147 4.73 1 88.81 140 GLY B CA 1
ATOM 4049 C C . GLY B 1 140 ? -17.703 0.344 3.525 1 88.81 140 GLY B C 1
ATOM 4050 O O . GLY B 1 140 ? -17.844 -0.199 2.428 1 88.81 140 GLY B O 1
ATOM 4051 N N . HIS B 1 141 ? -17.141 1.407 3.697 1 83.56 141 HIS B N 1
ATOM 4052 C CA . HIS B 1 141 ? -16.188 1.981 2.75 1 83.56 141 HIS B CA 1
ATOM 4053 C C . HIS B 1 141 ? -14.812 2.15 3.383 1 83.56 141 HIS B C 1
ATOM 4055 O O . HIS B 1 141 ? -14.57 1.68 4.496 1 83.56 141 HIS B O 1
ATOM 4061 N N . ASP B 1 142 ? -13.969 2.672 2.672 1 78.31 142 ASP B N 1
ATOM 4062 C CA . ASP B 1 142 ? -12.578 2.801 3.088 1 78.31 142 ASP B CA 1
ATOM 4063 C C . ASP B 1 142 ? -12.477 3.393 4.492 1 78.31 142 ASP B C 1
ATOM 4065 O O . ASP B 1 142 ? -11.719 2.898 5.328 1 78.31 142 ASP B O 1
ATOM 4069 N N . ILE B 1 143 ? -13.289 4.41 4.793 1 80.31 143 ILE B N 1
ATOM 4070 C CA . ILE B 1 143 ? -13.211 5.094 6.078 1 80.31 143 ILE B CA 1
ATOM 4071 C C . ILE B 1 143 ? -13.562 4.121 7.203 1 80.31 143 ILE B C 1
ATOM 4073 O O . ILE B 1 143 ? -13 4.195 8.297 1 80.31 143 ILE B O 1
ATOM 4077 N N . ASN B 1 144 ? -14.477 3.246 6.93 1 88.5 144 ASN B N 1
ATOM 4078 C CA . ASN B 1 144 ? -14.875 2.268 7.934 1 88.5 144 ASN B CA 1
ATOM 4079 C C . ASN B 1 144 ? -13.797 1.218 8.156 1 88.5 144 ASN B C 1
ATOM 4081 O O . ASN B 1 144 ? -13.508 0.843 9.297 1 88.5 144 ASN B O 1
ATOM 4085 N N . TYR B 1 145 ? -13.219 0.797 7.074 1 86.56 145 TYR B N 1
ATOM 4086 C CA . TYR B 1 145 ? -12.172 -0.211 7.172 1 86.56 145 TYR B CA 1
ATOM 4087 C C . TYR B 1 145 ? -10.938 0.35 7.875 1 86.56 145 TYR B C 1
ATOM 4089 O O . TYR B 1 145 ? -10.352 -0.315 8.734 1 86.56 145 TYR B O 1
ATOM 4097 N N . LEU B 1 146 ? -10.617 1.581 7.551 1 83.31 146 LEU B N 1
ATOM 4098 C CA . LEU B 1 146 ? -9.516 2.27 8.211 1 83.31 146 LEU B CA 1
ATOM 4099 C C . LEU B 1 146 ? -9.797 2.432 9.703 1 83.31 146 LEU B C 1
ATOM 4101 O O . LEU B 1 146 ? -8.898 2.264 10.531 1 83.31 146 LEU B O 1
ATOM 4105 N N . ALA B 1 147 ? -11 2.758 9.992 1 86.44 147 ALA B N 1
ATOM 4106 C CA . ALA B 1 147 ? -11.414 3.012 11.375 1 86.44 147 ALA B CA 1
ATOM 4107 C C . ALA B 1 147 ? -11.227 1.768 12.234 1 86.44 147 ALA B C 1
ATOM 4109 O O . ALA B 1 147 ? -10.656 1.845 13.328 1 86.44 147 ALA B O 1
ATOM 4110 N N . GLU B 1 148 ? -11.562 0.681 11.727 1 89.38 148 GLU B N 1
ATOM 4111 C CA . GLU B 1 148 ? -11.523 -0.539 12.531 1 89.38 148 GLU B CA 1
ATOM 4112 C C . GLU B 1 148 ? -10.117 -1.142 12.547 1 89.38 148 GLU B C 1
ATOM 4114 O O . GLU B 1 148 ? -9.805 -1.967 13.406 1 89.38 148 GLU B O 1
ATOM 4119 N N . SER B 1 149 ? -9.289 -0.768 11.594 1 84.19 149 SER B N 1
ATOM 4120 C CA . SER B 1 149 ? -7.91 -1.248 11.562 1 84.19 149 SER B CA 1
ATOM 4121 C C . SER B 1 149 ? -7.074 -0.585 12.656 1 84.19 149 SER B C 1
ATOM 4123 O O . SER B 1 149 ? -5.984 -1.061 12.984 1 84.19 149 SER B O 1
ATOM 4125 N N . GLY B 1 150 ? -7.516 0.504 13.203 1 81.19 150 GLY B N 1
ATOM 4126 C CA . GLY B 1 150 ? -6.758 1.271 14.18 1 81.19 150 GLY B CA 1
ATOM 4127 C C . GLY B 1 150 ? -5.902 2.355 13.555 1 81.19 150 GLY B C 1
ATOM 4128 O O . GLY B 1 150 ? -5.418 3.25 14.258 1 81.19 150 GLY B O 1
ATOM 4129 N N . ILE B 1 151 ? -5.812 2.355 12.281 1 76.56 151 ILE B N 1
ATOM 4130 C CA . ILE B 1 151 ? -4.887 3.256 11.602 1 76.56 151 ILE B CA 1
ATOM 4131 C C . ILE B 1 151 ? -5.492 4.652 11.516 1 76.56 151 ILE B C 1
ATOM 4133 O O . ILE B 1 151 ? -4.781 5.656 11.602 1 76.56 151 ILE B O 1
ATOM 4137 N N . LEU B 1 152 ? -6.867 4.652 11.352 1 77.31 152 LEU B N 1
ATOM 4138 C CA . LEU B 1 152 ? -7.535 5.941 11.242 1 77.31 152 LEU B CA 1
ATOM 4139 C C . LEU B 1 152 ? -7.297 6.789 12.492 1 77.31 152 LEU B C 1
ATOM 4141 O O . LEU B 1 152 ? -7.203 8.016 12.406 1 77.31 152 LEU B O 1
ATOM 4145 N N . TRP B 1 153 ? -7.219 6.105 13.594 1 74.69 153 TRP B N 1
ATOM 4146 C CA . TRP B 1 153 ? -7.023 6.777 14.875 1 74.69 153 TRP B CA 1
ATOM 4147 C C . TRP B 1 153 ? -5.758 7.629 14.852 1 74.69 153 TRP B C 1
ATOM 4149 O O . TRP B 1 153 ? -5.707 8.695 15.469 1 74.69 153 TRP B O 1
ATOM 4159 N N . LEU B 1 154 ? -4.852 7.156 14.195 1 62.81 154 LEU B N 1
ATOM 4160 C CA . LEU B 1 154 ? -3.561 7.828 14.125 1 62.81 154 LEU B CA 1
ATOM 4161 C C . LEU B 1 154 ? -3.68 9.164 13.398 1 62.81 154 LEU B C 1
ATOM 4163 O O . LEU B 1 154 ? -2.824 10.039 13.547 1 62.81 154 LEU B O 1
ATOM 4167 N N . PHE B 1 155 ? -4.773 9.195 12.711 1 59.69 155 PHE B N 1
ATOM 4168 C CA . PHE B 1 155 ? -4.938 10.391 11.883 1 59.69 155 PHE B CA 1
ATOM 4169 C C . PHE B 1 155 ? -5.938 11.352 12.508 1 59.69 155 PHE B C 1
ATOM 4171 O O . PHE B 1 155 ? -6.219 12.414 11.953 1 59.69 155 PHE B O 1
ATOM 4178 N N . ILE B 1 156 ? -6.566 10.805 13.562 1 59.66 156 ILE B N 1
ATOM 4179 C CA . ILE B 1 156 ? -7.562 11.648 14.211 1 59.66 156 ILE B CA 1
ATOM 4180 C C . ILE B 1 156 ? -6.863 12.766 14.992 1 59.66 156 ILE B C 1
ATOM 4182 O O . ILE B 1 156 ? -5.996 12.492 15.828 1 59.66 156 ILE B O 1
ATOM 4186 N N . GLY B 1 157 ? -6.711 13.867 14.266 1 49 157 GLY B N 1
ATOM 4187 C CA . GLY B 1 157 ? -6.105 15.016 14.922 1 49 157 GLY B CA 1
ATOM 4188 C C . GLY B 1 157 ? -6.895 15.5 16.125 1 49 157 GLY B C 1
ATOM 4189 O O . GLY B 1 157 ? -7.941 14.938 16.453 1 49 157 GLY B O 1
ATOM 4190 N N . GLU B 1 158 ? -6.391 16.219 17.078 1 42.25 158 GLU B N 1
ATOM 4191 C CA . GLU B 1 158 ? -6.984 16.75 18.312 1 42.25 158 GLU B CA 1
ATOM 4192 C C . GLU B 1 158 ? -8.453 17.125 18.094 1 42.25 158 GLU B C 1
ATOM 4194 O O . GLU B 1 158 ? -9.266 17 19.016 1 42.25 158 GLU B O 1
ATOM 4199 N N . ARG B 1 159 ? -8.867 17.578 16.984 1 42.06 159 ARG B N 1
ATOM 4200 C CA . ARG B 1 159 ? -10.266 17.984 16.922 1 42.06 159 ARG B CA 1
ATOM 4201 C C . ARG B 1 159 ? -11.094 16.984 16.125 1 42.06 159 ARG B C 1
ATOM 4203 O O . ARG B 1 159 ? -12.164 17.328 15.617 1 42.06 159 ARG B O 1
ATOM 4210 N N . GLY B 1 160 ? -10.812 15.602 16.234 1 40.56 160 GLY B N 1
ATOM 4211 C CA . GLY B 1 160 ? -11.656 14.547 15.688 1 40.56 160 GLY B CA 1
ATOM 4212 C C . GLY B 1 160 ? -11.703 14.547 14.172 1 40.56 160 GLY B C 1
ATOM 4213 O O . GLY B 1 160 ? -12.461 13.781 13.57 1 40.56 160 GLY B O 1
ATOM 4214 N N . LYS B 1 161 ? -11.102 15.523 13.492 1 41.69 161 LYS B N 1
ATOM 4215 C CA . LYS B 1 161 ? -11.32 15.531 12.047 1 41.69 161 LYS B CA 1
ATOM 4216 C C . LYS B 1 161 ? -10.281 14.672 11.336 1 41.69 161 LYS B C 1
ATOM 4218 O O . LYS B 1 161 ? -9.078 14.859 11.516 1 41.69 161 LYS B O 1
ATOM 4223 N N . SER B 1 162 ? -10.578 13.469 10.992 1 41.34 162 SER B N 1
ATOM 4224 C CA . SER B 1 162 ? -9.766 12.461 10.328 1 41.34 162 SER B CA 1
ATOM 4225 C C . SER B 1 162 ? -9.344 12.922 8.938 1 41.34 162 SER B C 1
ATOM 4227 O O . SER B 1 162 ? -10.094 13.617 8.25 1 41.34 162 SER B O 1
ATOM 4229 N N . VAL B 1 163 ? -7.957 13.086 8.602 1 42.81 163 VAL B N 1
ATOM 4230 C CA . VAL B 1 163 ? -7.418 13.352 7.273 1 42.81 163 VAL B CA 1
ATOM 4231 C C . VAL B 1 163 ? -7.656 12.148 6.371 1 42.81 163 VAL B C 1
ATOM 4233 O O . VAL B 1 163 ? -7.418 11.008 6.773 1 42.81 163 VAL B O 1
ATOM 4236 N N . TYR B 1 164 ? -8.625 12.172 5.371 1 41.31 164 TYR B N 1
ATOM 4237 C CA . TYR B 1 164 ? -9.125 11.102 4.52 1 41.31 164 TYR B CA 1
ATOM 4238 C C . TYR B 1 164 ? -8.07 10.656 3.518 1 41.31 164 TYR B C 1
ATOM 4240 O O . TYR B 1 164 ? -8.273 9.695 2.771 1 41.31 164 TYR B O 1
ATOM 4248 N N . PRO B 1 165 ? -7.004 11.555 3.027 1 45.53 165 PRO B N 1
ATOM 4249 C CA . PRO B 1 165 ? -6.328 11.008 1.852 1 45.53 165 PRO B CA 1
ATOM 4250 C C . PRO B 1 165 ? -5.895 9.555 2.045 1 45.53 165 PRO B C 1
ATOM 4252 O O . PRO B 1 165 ? -5.621 8.859 1.066 1 45.53 165 PRO B O 1
ATOM 4255 N N . ILE B 1 166 ? -6.02 9.133 3.256 1 49.44 166 ILE B N 1
ATOM 4256 C CA . ILE B 1 166 ? -5.555 7.809 3.666 1 49.44 166 ILE B CA 1
ATOM 4257 C C . ILE B 1 166 ? -6.441 6.734 3.041 1 49.44 166 ILE B C 1
ATOM 4259 O O . ILE B 1 166 ? -6.016 5.59 2.875 1 49.44 166 ILE B O 1
ATOM 4263 N N . ASN B 1 167 ? -7.605 7.312 2.473 1 48.78 167 ASN B N 1
ATOM 4264 C CA . ASN B 1 167 ? -8.57 6.324 2.008 1 48.78 167 ASN B CA 1
ATOM 4265 C C . ASN B 1 167 ? -8.055 5.559 0.795 1 48.78 167 ASN B C 1
ATOM 4267 O O . ASN B 1 167 ? -8.273 4.355 0.675 1 48.78 167 ASN B O 1
ATOM 4271 N N . VAL B 1 168 ? -7.348 6.453 -0.043 1 50.59 168 VAL B N 1
ATOM 4272 C CA . VAL B 1 168 ? -6.898 5.824 -1.28 1 50.59 168 VAL B CA 1
ATOM 4273 C C . VAL B 1 168 ? -5.824 4.785 -0.972 1 50.59 168 VAL B C 1
ATOM 4275 O O . VAL B 1 168 ? -5.832 3.688 -1.533 1 50.59 168 VAL B O 1
ATOM 4278 N N . ILE B 1 169 ? -5.176 5.074 0.04 1 55.25 169 ILE B N 1
ATOM 4279 C CA . ILE B 1 169 ? -4.07 4.18 0.372 1 55.25 169 ILE B CA 1
ATOM 4280 C C . ILE B 1 169 ? -4.613 2.918 1.038 1 55.25 169 ILE B C 1
ATOM 4282 O O . ILE B 1 169 ? -4.152 1.81 0.755 1 55.25 169 ILE B O 1
ATOM 4286 N N . ALA B 1 170 ? -5.77 3.162 1.603 1 58.22 170 ALA B N 1
ATOM 4287 C CA . ALA B 1 170 ? -6.328 2.049 2.367 1 58.22 170 ALA B CA 1
ATOM 4288 C C . ALA B 1 170 ? -6.887 0.974 1.442 1 58.22 170 ALA B C 1
ATOM 4290 O O . ALA B 1 170 ? -6.523 -0.2 1.552 1 58.22 170 ALA B O 1
ATOM 4291 N N . ASP B 1 171 ? -7.691 1.453 0.468 1 59.78 171 ASP B N 1
ATOM 4292 C CA . ASP B 1 171 ? -8.383 0.47 -0.361 1 59.78 171 ASP B CA 1
ATOM 4293 C C . ASP B 1 171 ? -7.414 -0.207 -1.33 1 59.78 171 ASP B C 1
ATOM 4295 O O . ASP B 1 171 ? -7.5 -1.416 -1.556 1 59.78 171 ASP B O 1
ATOM 4299 N N . ILE B 1 172 ? -6.41 0.574 -1.651 1 64.62 172 ILE B N 1
ATOM 4300 C CA . ILE B 1 172 ? -5.523 0.021 -2.67 1 64.62 172 ILE B CA 1
ATOM 4301 C C . ILE B 1 172 ? -4.387 -0.751 -2 1 64.62 172 ILE B C 1
ATOM 4303 O O . ILE B 1 172 ? -4.199 -1.94 -2.264 1 64.62 172 ILE B O 1
ATOM 4307 N N . ALA B 1 173 ? -3.824 -0.112 -1.037 1 73.75 173 ALA B N 1
ATOM 4308 C CA . ALA B 1 173 ? -2.707 -0.768 -0.364 1 73.75 173 ALA B CA 1
ATOM 4309 C C . ALA B 1 173 ? -3.191 -1.927 0.501 1 73.75 173 ALA B C 1
ATOM 4311 O O . ALA B 1 173 ? -2.512 -2.949 0.618 1 73.75 173 ALA B O 1
ATOM 4312 N N . GLY B 1 174 ? -4.426 -1.808 0.959 1 79.44 174 GLY B N 1
ATOM 4313 C CA . GLY B 1 174 ? -4.938 -2.834 1.853 1 79.44 174 GLY B CA 1
ATOM 4314 C C . GLY B 1 174 ? -5.758 -3.893 1.137 1 79.44 174 GLY B C 1
ATOM 4315 O O . GLY B 1 174 ? -6.012 -4.965 1.688 1 79.44 174 GLY B O 1
ATOM 4316 N N . GLY B 1 175 ? -6.156 -3.572 -0.059 1 88.12 175 GLY B N 1
ATOM 4317 C CA . GLY B 1 175 ? -7.027 -4.48 -0.793 1 88.12 175 GLY B CA 1
ATOM 4318 C C . GLY B 1 175 ? -6.379 -5.051 -2.041 1 88.12 175 GLY B C 1
ATOM 4319 O O . GLY B 1 175 ? -6.086 -6.246 -2.102 1 88.12 175 GLY B O 1
ATOM 4320 N N . ALA B 1 176 ? -5.98 -4.199 -2.914 1 89.38 176 ALA B N 1
ATOM 4321 C CA . ALA B 1 176 ? -5.516 -4.609 -4.234 1 89.38 176 ALA B CA 1
ATOM 4322 C C . ALA B 1 176 ? -4.172 -5.328 -4.148 1 89.38 176 ALA B C 1
ATOM 4324 O O . ALA B 1 176 ? -3.994 -6.398 -4.73 1 89.38 176 ALA B O 1
ATOM 4325 N N . PHE B 1 177 ? -3.275 -4.789 -3.404 1 89.56 177 PHE B N 1
ATOM 4326 C CA . PHE B 1 177 ? -1.934 -5.359 -3.377 1 89.56 177 PHE B CA 1
ATOM 4327 C C . PHE B 1 177 ? -1.935 -6.711 -2.672 1 89.56 177 PHE B C 1
ATOM 4329 O O . PHE B 1 177 ? -1.356 -7.68 -3.17 1 89.56 177 PHE B O 1
ATOM 4336 N N . PRO B 1 178 ? -2.629 -6.777 -1.548 1 92.62 178 PRO B N 1
ATOM 4337 C CA . PRO B 1 178 ? -2.746 -8.117 -0.964 1 92.62 178 PRO B CA 1
ATOM 4338 C C . PRO B 1 178 ? -3.404 -9.117 -1.909 1 92.62 178 PRO B C 1
ATOM 4340 O O . PRO B 1 178 ? -3.006 -10.281 -1.955 1 92.62 178 PRO B O 1
ATOM 4343 N N . ALA B 1 179 ? -4.367 -8.656 -2.637 1 96.31 179 ALA B N 1
ATOM 4344 C CA . ALA B 1 179 ? -5.039 -9.539 -3.592 1 96.31 179 ALA B CA 1
ATOM 4345 C C . ALA B 1 179 ? -4.062 -10.031 -4.66 1 96.31 179 ALA B C 1
ATOM 4347 O O . ALA B 1 179 ? -3.996 -11.227 -4.941 1 96.31 179 ALA B O 1
ATOM 4348 N N . VAL B 1 180 ? -3.301 -9.117 -5.207 1 96.94 180 VAL B N 1
ATOM 4349 C CA . VAL B 1 180 ? -2.32 -9.469 -6.23 1 96.94 180 VAL B CA 1
ATOM 4350 C C . VAL B 1 180 ? -1.289 -10.43 -5.648 1 96.94 180 VAL B C 1
ATOM 4352 O O . VAL B 1 180 ? -0.933 -11.422 -6.281 1 96.94 180 VAL B O 1
ATOM 4355 N N . THR B 1 181 ? -0.844 -10.125 -4.469 1 96.62 181 THR B N 1
ATOM 4356 C CA . THR B 1 181 ? 0.114 -10.992 -3.793 1 96.62 181 THR B CA 1
ATOM 4357 C C . THR B 1 181 ? -0.448 -12.406 -3.645 1 96.62 181 THR B C 1
ATOM 4359 O O . THR B 1 181 ? 0.221 -13.383 -3.982 1 96.62 181 THR B O 1
ATOM 4362 N N . GLY B 1 182 ? -1.684 -12.516 -3.152 1 97.94 182 GLY B N 1
ATOM 4363 C CA . GLY B 1 182 ? -2.316 -13.812 -2.986 1 97.94 182 GLY B CA 1
ATOM 4364 C C . GLY B 1 182 ? -2.475 -14.57 -4.293 1 97.94 182 GLY B C 1
ATOM 4365 O O . GLY B 1 182 ? -2.246 -15.781 -4.344 1 97.94 182 GLY B O 1
ATOM 4366 N N . ILE B 1 183 ? -2.824 -13.891 -5.316 1 98.62 183 ILE B N 1
ATOM 4367 C CA . ILE B 1 183 ? -3.016 -14.492 -6.633 1 98.62 183 ILE B CA 1
ATOM 4368 C C . ILE B 1 183 ? -1.688 -15.047 -7.145 1 98.62 183 ILE B C 1
ATOM 4370 O O . ILE B 1 183 ? -1.623 -16.188 -7.605 1 98.62 183 ILE B O 1
ATOM 4374 N N . LEU B 1 184 ? -0.642 -14.242 -7.039 1 98.56 184 LEU B N 1
ATOM 4375 C CA . LEU B 1 184 ? 0.664 -14.648 -7.547 1 98.56 184 LEU B CA 1
ATOM 4376 C C . LEU B 1 184 ? 1.215 -15.828 -6.75 1 98.56 184 LEU B C 1
ATOM 4378 O O . LEU B 1 184 ? 1.838 -16.719 -7.312 1 98.56 184 LEU B O 1
ATOM 4382 N N . LEU B 1 185 ? 0.999 -15.789 -5.438 1 98.38 185 LEU B N 1
ATOM 4383 C CA . LEU B 1 185 ? 1.377 -16.922 -4.605 1 98.38 185 LEU B CA 1
ATOM 4384 C C . LEU B 1 185 ? 0.66 -18.188 -5.059 1 98.38 185 LEU B C 1
ATOM 4386 O O . LEU B 1 185 ? 1.282 -19.25 -5.199 1 98.38 185 LEU B O 1
ATOM 4390 N N . ALA B 1 186 ? -0.65 -18.062 -5.285 1 98.25 186 ALA B N 1
ATOM 4391 C CA . ALA B 1 186 ? -1.47 -19.203 -5.691 1 98.25 186 ALA B CA 1
ATOM 4392 C C . ALA B 1 186 ? -1.044 -19.734 -7.059 1 98.25 186 ALA B C 1
ATOM 4394 O O . ALA B 1 186 ? -0.932 -20.938 -7.262 1 98.25 186 ALA B O 1
ATOM 4395 N N . LEU B 1 187 ? -0.806 -18.812 -8.023 1 98.12 187 LEU B N 1
ATOM 4396 C CA . LEU B 1 187 ? -0.368 -19.188 -9.367 1 98.12 187 LEU B CA 1
ATOM 4397 C C . LEU B 1 187 ? 0.986 -19.891 -9.312 1 98.12 187 LEU B C 1
ATOM 4399 O O . LEU B 1 187 ? 1.202 -20.891 -10 1 98.12 187 LEU B O 1
ATOM 4403 N N . TYR B 1 188 ? 1.893 -19.406 -8.484 1 97.94 188 TYR B N 1
ATOM 4404 C CA . TYR B 1 188 ? 3.215 -20 -8.32 1 97.94 188 TYR B CA 1
ATOM 4405 C C . TYR B 1 188 ? 3.115 -21.406 -7.75 1 97.94 188 TYR B C 1
ATOM 4407 O O . TYR B 1 188 ? 3.695 -22.359 -8.297 1 97.94 188 TYR B O 1
ATOM 4415 N N . GLU B 1 189 ? 2.361 -21.5 -6.688 1 96.44 189 GLU B N 1
ATOM 4416 C CA . GLU B 1 189 ? 2.217 -22.797 -6.047 1 96.44 189 GLU B CA 1
ATOM 4417 C C . GLU B 1 189 ? 1.505 -23.797 -6.965 1 96.44 189 GLU B C 1
ATOM 4419 O O . GLU B 1 189 ? 1.805 -24.984 -6.945 1 96.44 189 GLU B O 1
ATOM 4424 N N . ARG B 1 190 ? 0.6 -23.328 -7.734 1 96.31 190 ARG B N 1
ATOM 4425 C CA . ARG B 1 190 ? -0.177 -24.141 -8.672 1 96.31 190 ARG B CA 1
ATOM 4426 C C . ARG B 1 190 ? 0.729 -24.812 -9.688 1 96.31 190 ARG B C 1
ATOM 4428 O O . ARG B 1 190 ? 0.384 -25.875 -10.227 1 96.31 190 ARG B O 1
ATOM 4435 N N . GLU B 1 191 ? 1.874 -24.188 -9.992 1 95.06 191 GLU B N 1
ATOM 4436 C CA . GLU B 1 191 ? 2.82 -24.797 -10.922 1 95.06 191 GLU B CA 1
ATOM 4437 C C . GLU B 1 191 ? 3.322 -26.141 -10.391 1 95.06 191 GLU B C 1
ATOM 4439 O O . GLU B 1 191 ? 3.658 -27.031 -11.172 1 95.06 191 GLU B O 1
ATOM 4444 N N . LYS B 1 192 ? 3.275 -26.312 -9.156 1 93.19 192 LYS B N 1
ATOM 4445 C CA . LYS B 1 192 ? 3.736 -27.547 -8.531 1 93.19 192 LYS B CA 1
ATOM 4446 C C . LYS B 1 192 ? 2.57 -28.5 -8.258 1 93.19 192 LYS B C 1
ATOM 4448 O O . LYS B 1 192 ? 2.627 -29.672 -8.609 1 93.19 192 LYS B O 1
ATOM 4453 N N . SER B 1 193 ? 1.457 -27.984 -7.727 1 93.5 193 SER B N 1
ATOM 4454 C CA . SER B 1 193 ? 0.363 -28.828 -7.258 1 93.5 193 SER B CA 1
ATOM 4455 C C . SER B 1 193 ? -0.669 -29.047 -8.359 1 93.5 193 SER B C 1
ATOM 4457 O O . SER B 1 193 ? -1.405 -30.031 -8.328 1 93.5 193 SER B O 1
ATOM 4459 N N . GLY B 1 194 ? -0.785 -28.078 -9.266 1 95.81 194 GLY B N 1
ATOM 4460 C CA . GLY B 1 194 ? -1.814 -28.125 -10.289 1 95.81 194 GLY B CA 1
ATOM 4461 C C . GLY B 1 194 ? -3.176 -27.672 -9.789 1 95.81 194 GLY B C 1
ATOM 4462 O O . GLY B 1 194 ? -4.16 -27.719 -10.531 1 95.81 194 GLY B O 1
ATOM 4463 N N . LEU B 1 195 ? -3.223 -27.234 -8.523 1 96.44 195 LEU B N 1
ATOM 4464 C CA . LEU B 1 195 ? -4.496 -26.891 -7.902 1 96.44 195 LEU B CA 1
ATOM 4465 C C . LEU B 1 195 ? -4.562 -25.391 -7.586 1 96.44 195 LEU B C 1
ATOM 4467 O O . LEU B 1 195 ? -3.564 -24.797 -7.176 1 96.44 195 LEU B O 1
ATOM 4471 N N . GLY B 1 196 ? -5.738 -24.828 -7.773 1 96.94 196 GLY B N 1
ATOM 4472 C CA . GLY B 1 196 ? -5.957 -23.453 -7.371 1 96.94 196 GLY B CA 1
ATOM 4473 C C . GLY B 1 196 ? -6.137 -23.297 -5.871 1 96.94 196 GLY B C 1
ATOM 4474 O O . GLY B 1 196 ? -5.965 -24.25 -5.113 1 96.94 196 GLY B O 1
ATOM 4475 N N . LYS B 1 197 ? -6.336 -22.047 -5.453 1 97.56 197 LYS B N 1
ATOM 4476 C CA . LYS B 1 197 ? -6.543 -21.688 -4.059 1 97.56 197 LYS B CA 1
ATOM 4477 C C . LYS B 1 197 ? -7.652 -20.641 -3.922 1 97.56 197 LYS B C 1
ATOM 4479 O O . LYS B 1 197 ? -8.023 -20 -4.902 1 97.56 197 LYS B O 1
ATOM 4484 N N . ILE B 1 198 ? -8.18 -20.609 -2.76 1 96.5 198 ILE B N 1
ATOM 4485 C CA . ILE B 1 198 ? -9.016 -19.469 -2.389 1 96.5 198 ILE B CA 1
ATOM 4486 C C . ILE B 1 198 ? -8.164 -18.406 -1.709 1 96.5 198 ILE B C 1
ATOM 4488 O O . ILE B 1 198 ? -7.434 -18.688 -0.759 1 96.5 198 ILE B O 1
ATOM 4492 N N . VAL B 1 199 ? -8.164 -17.234 -2.268 1 97.19 199 VAL B N 1
ATOM 4493 C CA . VAL B 1 199 ? -7.48 -16.078 -1.695 1 97.19 199 VAL B CA 1
ATOM 4494 C C . VAL B 1 199 ? -8.5 -15.156 -1.016 1 97.19 199 VAL B C 1
ATOM 4496 O O . VAL B 1 199 ? -9.359 -14.578 -1.679 1 97.19 199 VAL B O 1
ATOM 4499 N N . ASP B 1 200 ? -8.414 -15.039 0.258 1 95 200 ASP B N 1
ATOM 4500 C CA . ASP B 1 200 ? -9.336 -14.211 1.031 1 95 200 ASP B CA 1
ATOM 4501 C C . ASP B 1 200 ? -8.656 -12.906 1.468 1 95 200 ASP B C 1
ATOM 4503 O O . ASP B 1 200 ? -7.75 -12.922 2.303 1 95 200 ASP B O 1
ATOM 4507 N N . VAL B 1 201 ? -9.156 -11.82 0.938 1 94.62 201 VAL B N 1
ATOM 4508 C CA . VAL B 1 201 ? -8.609 -10.508 1.244 1 94.62 201 VAL B CA 1
ATOM 4509 C C . VAL B 1 201 ? -9.625 -9.703 2.051 1 94.62 201 VAL B C 1
ATOM 4511 O O . VAL B 1 201 ? -10.68 -9.32 1.536 1 94.62 201 VAL B O 1
ATOM 4514 N N . SER B 1 202 ? -9.32 -9.484 3.299 1 92.56 202 SER B N 1
ATOM 4515 C CA . SER B 1 202 ? -9.992 -8.469 4.102 1 92.56 202 SER B CA 1
ATOM 4516 C C . SER B 1 202 ? -9.312 -7.105 3.949 1 92.56 202 SER B C 1
ATOM 4518 O O . SER B 1 202 ? -8.141 -6.945 4.297 1 92.56 202 SER B O 1
ATOM 4520 N N . ILE B 1 203 ? -10.07 -6.191 3.453 1 89.38 203 ILE B N 1
ATOM 4521 C CA . ILE B 1 203 ? -9.477 -4.867 3.289 1 89.38 203 ILE B CA 1
ATOM 4522 C C . ILE B 1 203 ? -9.016 -4.336 4.645 1 89.38 203 ILE B C 1
ATOM 4524 O O . ILE B 1 203 ? -7.926 -3.773 4.758 1 89.38 203 ILE B O 1
ATOM 4528 N N . THR B 1 204 ? -9.789 -4.535 5.684 1 88.56 204 THR B N 1
ATOM 4529 C CA . THR B 1 204 ? -9.438 -4.098 7.031 1 88.56 204 THR B CA 1
ATOM 4530 C C . THR B 1 204 ? -8.141 -4.762 7.492 1 88.56 204 THR B C 1
ATOM 4532 O O . THR B 1 204 ? -7.238 -4.094 7.996 1 88.56 204 THR B O 1
ATOM 4535 N N . ASP B 1 205 ? -8.055 -6.078 7.266 1 88.12 205 ASP B N 1
ATOM 4536 C CA . ASP B 1 205 ? -6.855 -6.809 7.656 1 88.12 205 ASP B CA 1
ATOM 4537 C C . ASP B 1 205 ? -5.668 -6.422 6.777 1 88.12 205 ASP B C 1
ATOM 4539 O O . ASP B 1 205 ? -4.527 -6.398 7.242 1 88.12 205 ASP B O 1
ATOM 4543 N N . GLY B 1 206 ? -5.984 -6.195 5.535 1 87.88 206 GLY B N 1
ATOM 4544 C CA . GLY B 1 206 ? -4.945 -5.738 4.629 1 87.88 206 GLY B CA 1
ATOM 4545 C C . GLY B 1 206 ? -4.32 -4.422 5.047 1 87.88 206 GLY B C 1
ATOM 4546 O O . GLY B 1 206 ? -3.098 -4.266 4.992 1 87.88 206 GLY B O 1
ATOM 4547 N N . ILE B 1 207 ? -5.145 -3.504 5.453 1 83.69 207 ILE B N 1
ATOM 4548 C CA . ILE B 1 207 ? -4.672 -2.215 5.945 1 83.69 207 ILE B CA 1
ATOM 4549 C C . ILE B 1 207 ? -3.777 -2.426 7.164 1 83.69 207 ILE B C 1
ATOM 4551 O O . ILE B 1 207 ? -2.699 -1.834 7.258 1 83.69 207 ILE B O 1
ATOM 4555 N N . SER B 1 208 ? -4.215 -3.273 8.039 1 82.94 208 SER B N 1
ATOM 4556 C CA . SER B 1 208 ? -3.42 -3.566 9.227 1 82.94 208 SER B CA 1
ATOM 4557 C C . SER B 1 208 ? -2.082 -4.191 8.852 1 82.94 208 SER B C 1
ATOM 4559 O O . SER B 1 208 ? -1.04 -3.811 9.391 1 82.94 208 SER B O 1
ATOM 4561 N N . TYR B 1 209 ? -2.121 -5.09 7.961 1 84.62 209 TYR B N 1
ATOM 4562 C CA . TYR B 1 209 ? -0.917 -5.82 7.578 1 84.62 209 TYR B CA 1
ATOM 4563 C C . TYR B 1 209 ? 0.1 -4.891 6.93 1 84.62 209 TYR B C 1
ATOM 4565 O O . TYR B 1 209 ? 1.298 -4.973 7.211 1 84.62 209 TYR B O 1
ATOM 4573 N N . VAL B 1 210 ? -0.357 -4.031 6.09 1 80.25 210 VAL B N 1
ATOM 4574 C CA . VAL B 1 210 ? 0.532 -3.094 5.41 1 80.25 210 VAL B CA 1
ATOM 4575 C C . VAL B 1 210 ? 1.14 -2.127 6.426 1 80.25 210 VAL B C 1
ATOM 4577 O O . VAL B 1 210 ? 2.229 -1.593 6.207 1 80.25 210 VAL B O 1
ATOM 4580 N N . SER B 1 211 ? 0.473 -2.002 7.512 1 77.25 211 SER B N 1
ATOM 4581 C CA . SER B 1 211 ? 0.915 -1.051 8.531 1 77.25 211 SER B CA 1
ATOM 4582 C C . SER B 1 211 ? 1.779 -1.732 9.586 1 77.25 211 SER B C 1
ATOM 4584 O O . SER B 1 211 ? 2.053 -1.154 10.641 1 77.25 211 SER B O 1
ATOM 4586 N N . THR B 1 212 ? 2.188 -2.941 9.359 1 79.31 212 THR B N 1
ATOM 4587 C CA . THR B 1 212 ? 2.908 -3.76 10.328 1 79.31 212 THR B CA 1
ATOM 4588 C C . THR B 1 212 ? 4.148 -3.029 10.844 1 79.31 212 THR B C 1
ATOM 4590 O O . THR B 1 212 ? 4.383 -2.969 12.047 1 79.31 212 THR B O 1
ATOM 4593 N N . TYR B 1 213 ? 4.934 -2.52 9.93 1 73.38 213 TYR B N 1
ATOM 4594 C CA . TYR B 1 213 ? 6.164 -1.845 10.328 1 73.38 213 TYR B CA 1
ATOM 4595 C C . TYR B 1 213 ? 5.867 -0.678 11.258 1 73.38 213 TYR B C 1
ATOM 4597 O O . TYR B 1 213 ? 6.52 -0.52 12.297 1 73.38 213 TYR B O 1
ATOM 4605 N N . PHE B 1 214 ? 4.922 0.068 10.922 1 69.19 214 PHE B N 1
ATOM 4606 C CA . PHE B 1 214 ? 4.523 1.217 11.719 1 69.19 214 PHE B CA 1
ATOM 4607 C C . PHE B 1 214 ? 4.012 0.771 13.086 1 69.19 214 PHE B C 1
ATOM 4609 O O . PHE B 1 214 ? 4.395 1.334 14.117 1 69.19 214 PHE B O 1
ATOM 4616 N N . MET B 1 215 ? 3.145 -0.198 13.047 1 71.31 215 MET B N 1
ATOM 4617 C CA . MET B 1 215 ? 2.564 -0.708 14.289 1 71.31 215 MET B CA 1
ATOM 4618 C C . MET B 1 215 ? 3.65 -1.242 15.219 1 71.31 215 MET B C 1
ATOM 4620 O O . MET B 1 215 ? 3.602 -1.023 16.422 1 71.31 215 MET B O 1
ATOM 4624 N N . ALA B 1 216 ? 4.582 -1.943 14.609 1 71.94 216 ALA B N 1
ATOM 4625 C CA . ALA B 1 216 ? 5.695 -2.48 15.383 1 71.94 216 ALA B CA 1
ATOM 4626 C C . ALA B 1 216 ? 6.531 -1.357 15.992 1 71.94 216 ALA B C 1
ATOM 4628 O O . ALA B 1 216 ? 6.934 -1.434 17.156 1 71.94 216 ALA B O 1
ATOM 4629 N N . SER B 1 217 ? 6.773 -0.309 15.234 1 67.25 217 SER B N 1
ATOM 4630 C CA . SER B 1 217 ? 7.574 0.824 15.688 1 67.25 217 SER B CA 1
ATOM 4631 C C . SER B 1 217 ? 6.895 1.543 16.859 1 67.25 217 SER B C 1
ATOM 4633 O O . SER B 1 217 ? 7.566 1.986 17.797 1 67.25 217 SER B O 1
ATOM 4635 N N . CYS B 1 218 ? 5.578 1.62 16.75 1 63.94 218 CYS B N 1
ATOM 4636 C CA . CYS B 1 218 ? 4.82 2.309 17.781 1 63.94 218 CYS B CA 1
ATOM 4637 C C . CYS B 1 218 ? 4.875 1.545 19.094 1 63.94 218 CYS B C 1
ATOM 4639 O O . CYS B 1 218 ? 4.777 2.143 20.172 1 63.94 218 CYS B O 1
ATOM 4641 N N . GLN B 1 219 ? 4.992 0.245 19.031 1 64.12 219 GLN B N 1
ATOM 4642 C CA . GLN B 1 219 ? 5.008 -0.589 20.234 1 64.12 219 GLN B CA 1
ATOM 4643 C C . GLN B 1 219 ? 6.363 -0.529 20.922 1 64.12 219 GLN B C 1
ATOM 4645 O O . GLN B 1 219 ? 6.457 -0.76 22.141 1 64.12 219 GLN B O 1
ATOM 4650 N N . LEU B 1 220 ? 7.391 -0.397 20.234 1 58.97 220 LEU B N 1
ATOM 4651 C CA . LEU B 1 220 ? 8.727 -0.327 20.812 1 58.97 220 LEU B CA 1
ATOM 4652 C C . LEU B 1 220 ? 8.953 1.016 21.5 1 58.97 220 LEU B C 1
ATOM 4654 O O . LEU B 1 220 ? 9.68 1.095 22.5 1 58.97 220 LEU B O 1
ATOM 4658 N N . ASP B 1 221 ? 8.508 2.051 20.984 1 48.91 221 ASP B N 1
ATOM 4659 C CA . ASP B 1 221 ? 8.664 3.365 21.594 1 48.91 221 ASP B CA 1
ATOM 4660 C C . ASP B 1 221 ? 7.941 3.434 22.938 1 48.91 221 ASP B C 1
ATOM 4662 O O . ASP B 1 221 ? 8.328 4.203 23.828 1 48.91 221 ASP B O 1
ATOM 4666 N N . GLY B 1 222 ? 6.738 2.807 23.234 1 41.78 222 GLY B N 1
ATOM 4667 C CA . GLY B 1 222 ? 6.035 2.814 24.5 1 41.78 222 GLY B CA 1
ATOM 4668 C C . GLY B 1 222 ? 6.844 2.215 25.641 1 41.78 222 GLY B C 1
ATOM 4669 O O . GLY B 1 222 ? 6.438 2.283 26.797 1 41.78 222 GLY B O 1
ATOM 4670 N N . GLN B 1 223 ? 7.613 1.159 25.656 1 36.41 223 GLN B N 1
ATOM 4671 C CA . GLN B 1 223 ? 8.305 0.724 26.859 1 36.41 223 GLN B CA 1
ATOM 4672 C C . GLN B 1 223 ? 9.18 1.84 27.438 1 36.41 223 GLN B C 1
ATOM 4674 O O . GLN B 1 223 ? 9.484 1.846 28.625 1 36.41 223 GLN B O 1
ATOM 4679 N N . ASN B 1 224 ? 10.047 2.5 27.016 1 30.22 224 ASN B N 1
ATOM 4680 C CA . ASN B 1 224 ? 10.375 3.807 27.562 1 30.22 224 ASN B CA 1
ATOM 4681 C C . ASN B 1 224 ? 9.211 4.781 27.453 1 30.22 224 ASN B C 1
ATOM 4683 O O . ASN B 1 224 ? 8.43 4.703 26.5 1 30.22 224 ASN B O 1
ATOM 4687 N N . GLU B 1 225 ? 8.633 5.426 28.672 1 26.88 225 GLU B N 1
ATOM 4688 C CA . GLU B 1 225 ? 7.496 6.344 28.641 1 26.88 225 GLU B CA 1
ATOM 4689 C C . GLU B 1 225 ? 7.426 7.094 27.312 1 26.88 225 GLU B C 1
ATOM 4691 O O . GLU B 1 225 ? 8.039 8.148 27.156 1 26.88 225 GLU B O 1
ATOM 4696 N N . PHE B 1 226 ? 7.617 6.523 26.453 1 27.17 226 PHE B N 1
ATOM 4697 C CA . PHE B 1 226 ? 7.215 7.242 25.266 1 27.17 226 PHE B CA 1
ATOM 4698 C C . PHE B 1 226 ? 5.793 7.777 25.406 1 27.17 226 PHE B C 1
ATOM 4700 O O . PHE B 1 226 ? 4.836 7.004 25.453 1 27.17 226 PHE B O 1
ATOM 4707 N N . ASN B 1 227 ? 5.547 8.695 26.297 1 24.75 227 ASN B N 1
ATOM 4708 C CA . ASN B 1 227 ? 4.348 9.531 26.312 1 24.75 227 ASN B CA 1
ATOM 4709 C C . ASN B 1 227 ? 3.764 9.695 24.906 1 24.75 227 ASN B C 1
ATOM 4711 O O . ASN B 1 227 ? 4.34 10.383 24.062 1 24.75 227 ASN B O 1
ATOM 4715 N N . PRO B 1 228 ? 3.189 8.711 24.531 1 28.47 228 PRO B N 1
ATOM 4716 C CA . PRO B 1 228 ? 2.445 8.898 23.281 1 28.47 228 PRO B CA 1
ATOM 4717 C C . PRO B 1 228 ? 2.012 10.344 23.062 1 28.47 228 PRO B C 1
ATOM 4719 O O . PRO B 1 228 ? 1.562 10.703 21.969 1 28.47 228 PRO B O 1
ATOM 4722 N N . LEU B 1 229 ? 1.799 11.109 24.156 1 27.39 229 LEU B N 1
ATOM 4723 C CA . LEU B 1 229 ? 1.495 12.531 24.297 1 27.39 229 LEU B CA 1
ATOM 4724 C C . LEU B 1 229 ? 2.604 13.383 23.688 1 27.39 229 LEU B C 1
ATOM 4726 O O . LEU B 1 229 ? 2.332 14.422 23.078 1 27.39 229 LEU B O 1
ATOM 4730 N N . SER B 1 230 ? 3.895 13.172 24.125 1 26.94 230 SER B N 1
ATOM 4731 C CA . SER B 1 230 ? 4.934 14.094 23.656 1 26.94 230 SER B CA 1
ATOM 4732 C C . SER B 1 230 ? 5.234 13.891 22.172 1 26.94 230 SER B C 1
ATOM 4734 O O . SER B 1 230 ? 5.379 14.859 21.438 1 26.94 230 SER B O 1
ATOM 4736 N N . SER B 1 231 ? 5.602 12.695 21.812 1 27.17 231 SER B N 1
ATOM 4737 C CA . SER B 1 231 ? 5.711 12.539 20.359 1 27.17 231 SER B CA 1
ATOM 4738 C C . SER B 1 231 ? 4.34 12.344 19.734 1 27.17 231 SER B C 1
ATOM 4740 O O . SER B 1 231 ? 4.102 12.789 18.609 1 27.17 231 SER B O 1
ATOM 4742 N N . LEU B 1 232 ? 3.428 11.695 20.281 1 28.62 232 LEU B N 1
ATOM 4743 C CA . LEU B 1 232 ? 1.999 11.508 20.062 1 28.62 232 LEU B CA 1
ATOM 4744 C C . LEU B 1 232 ? 1.22 12.75 20.484 1 28.62 232 LEU B C 1
ATOM 4746 O O . LEU B 1 232 ? 0.073 12.938 20.078 1 28.62 232 LEU B O 1
ATOM 4750 N N . VAL B 1 233 ? 1.51 13.406 21.656 1 28.17 233 VAL B N 1
ATOM 4751 C CA . VAL B 1 233 ? 0.9 14.648 22.141 1 28.17 233 VAL B CA 1
ATOM 4752 C C . VAL B 1 233 ? 0.833 15.664 21 1 28.17 233 VAL B C 1
ATOM 4754 O O . VAL B 1 233 ? -0.153 16.391 20.859 1 28.17 233 VAL B O 1
ATOM 4757 N N . HIS B 1 234 ? 1.924 15.75 20.344 1 27.66 234 HIS B N 1
ATOM 4758 C CA . HIS B 1 234 ? 1.981 16.656 19.188 1 27.66 234 HIS B CA 1
ATOM 4759 C C . HIS B 1 234 ? 1.086 16.172 18.062 1 27.66 234 HIS B C 1
ATOM 4761 O O . HIS B 1 234 ? 0.529 16.984 17.312 1 27.66 234 HIS B O 1
ATOM 4767 N N . TRP B 1 235 ? 1.014 14.922 17.984 1 29.02 235 TRP B N 1
ATOM 4768 C CA . TRP B 1 235 ? 0.107 14.383 16.969 1 29.02 235 TRP B CA 1
ATOM 4769 C C . TRP B 1 235 ? -1.347 14.641 17.359 1 29.02 235 TRP B C 1
ATOM 4771 O O . TRP B 1 235 ? -2.189 14.883 16.484 1 29.02 235 TRP B O 1
ATOM 4781 N N . HIS B 1 236 ? -1.608 14.555 18.625 1 28.38 236 HIS B N 1
ATOM 4782 C CA . HIS B 1 236 ? -2.959 14.797 19.125 1 28.38 236 HIS B CA 1
ATOM 4783 C C . HIS B 1 236 ? -3.395 16.234 18.859 1 28.38 236 HIS B C 1
ATOM 4785 O O . HIS B 1 236 ? -4.539 16.484 18.484 1 28.38 236 HIS B O 1
ATOM 4791 N N . SER B 1 237 ? -2.531 17.172 19.312 1 27.62 237 SER B N 1
ATOM 4792 C CA . SER B 1 237 ? -2.912 18.578 19.109 1 27.62 237 SER B CA 1
ATOM 4793 C C . SER B 1 237 ? -3.008 18.906 17.625 1 27.62 237 SER B C 1
ATOM 4795 O O . SER B 1 237 ? -3.846 19.703 17.203 1 27.62 237 SER B O 1
ATOM 4797 N N . LEU B 1 238 ? -2.145 18.406 16.891 1 29.08 238 LEU B N 1
ATOM 4798 C CA . LEU B 1 238 ? -2.037 18.656 15.453 1 29.08 238 LEU B CA 1
ATOM 4799 C C . LEU B 1 238 ? -3.166 17.953 14.695 1 29.08 238 LEU B C 1
ATOM 4801 O O . LEU B 1 238 ? -3.734 18.516 13.758 1 29.08 238 LEU B O 1
ATOM 4805 N N . ALA B 1 239 ? -3.459 16.812 15.062 1 30.48 239 ALA B N 1
ATOM 4806 C CA . ALA B 1 239 ? -4.629 16.0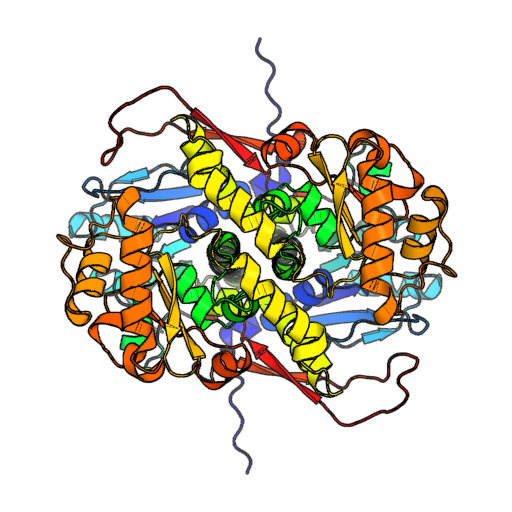94 14.586 1 30.48 239 ALA B CA 1
ATOM 4807 C C . ALA B 1 239 ? -5.898 16.922 14.742 1 30.48 239 ALA B C 1
ATOM 4809 O O . ALA B 1 239 ? -6.781 16.906 13.883 1 30.48 239 ALA B O 1
ATOM 4810 N N . ARG B 1 240 ? -5.934 17.703 15.75 1 32.38 240 ARG B N 1
ATOM 4811 C CA . ARG B 1 240 ? -7.059 18.594 16.031 1 32.38 240 ARG B CA 1
ATOM 4812 C C . ARG B 1 240 ? -7.25 19.609 14.906 1 32.38 240 ARG B C 1
ATOM 4814 O O . ARG B 1 240 ? -8.383 19.906 14.523 1 32.38 240 ARG B O 1
ATOM 4821 N N . GLN B 1 241 ? -6.223 20.047 14.422 1 28.81 241 GLN B N 1
ATOM 4822 C CA . GLN B 1 241 ? -6.336 21.141 13.453 1 28.81 241 GLN B CA 1
ATOM 4823 C C . GLN B 1 241 ? -6.605 20.609 12.047 1 28.81 241 GLN B C 1
ATOM 4825 O O . GLN B 1 241 ? -7.168 21.312 11.211 1 28.81 241 GLN B O 1
ATOM 4830 N N . CYS B 1 242 ? -6.211 19.359 11.672 1 29.98 242 CYS B N 1
ATOM 4831 C CA . CYS B 1 242 ? -6.336 18.812 10.328 1 29.98 242 CYS B CA 1
ATOM 4832 C C . CYS B 1 242 ? -7.688 18.141 10.133 1 29.98 242 CYS B C 1
ATOM 4834 O O . CYS B 1 242 ? -8 17.672 9.039 1 29.98 242 CYS B O 1
ATOM 4836 N N . ALA B 1 243 ? -8.5 17.891 11.031 1 32.19 243 ALA B N 1
ATOM 4837 C CA . ALA B 1 243 ? -9.727 17.109 11.039 1 32.19 243 ALA B CA 1
ATOM 4838 C C . ALA B 1 243 ? -10.656 17.516 9.898 1 32.19 243 ALA B C 1
ATOM 4840 O O . ALA B 1 243 ? -11.375 16.688 9.344 1 32.19 243 ALA B O 1
ATOM 4841 N N . ASN B 1 244 ? -10.758 18.672 9.523 1 30.34 244 ASN B N 1
ATOM 4842 C CA . ASN B 1 244 ? -11.914 19.078 8.734 1 30.34 244 ASN B CA 1
ATOM 4843 C C . ASN B 1 244 ? -11.68 18.859 7.242 1 30.34 244 ASN B C 1
ATOM 4845 O O . ASN B 1 244 ? -12.508 19.25 6.414 1 30.34 244 ASN B O 1
ATOM 4849 N N . LEU B 1 245 ? -10.531 18.391 6.832 1 30.47 245 LEU B N 1
ATOM 4850 C CA . LEU B 1 245 ? -10.219 18.766 5.457 1 30.47 245 LEU B CA 1
ATOM 4851 C C . LEU B 1 245 ? -10.844 17.766 4.477 1 30.47 245 LEU B C 1
ATOM 4853 O O . LEU B 1 245 ? -11.383 18.172 3.445 1 30.47 245 LEU B O 1
ATOM 4857 N N . LEU B 1 246 ? -10.273 16.469 4.422 1 34.53 246 LEU B N 1
ATOM 4858 C CA . LEU B 1 246 ? -10.719 15.664 3.291 1 34.53 246 LEU B CA 1
ATOM 4859 C C . LEU B 1 246 ? -12.242 15.547 3.277 1 34.53 246 LEU B C 1
ATOM 4861 O O . LEU B 1 246 ? -12.805 14.883 2.404 1 34.53 246 LEU B O 1
ATOM 4865 N N . ASP B 1 247 ? -12.859 15.312 4.27 1 38.44 247 ASP B N 1
ATOM 4866 C CA . ASP B 1 247 ? -14.305 15.195 4.102 1 38.44 247 ASP B CA 1
ATOM 4867 C C . ASP B 1 247 ? -14.883 16.422 3.416 1 38.44 247 ASP B C 1
ATOM 4869 O O . ASP B 1 247 ? -14.68 17.547 3.875 1 38.44 247 ASP B O 1
ATOM 4873 N N . GLY B 1 248 ? -14.727 16.562 1.954 1 43.75 248 GLY B N 1
ATOM 4874 C CA . GLY B 1 248 ? -15.562 17.578 1.316 1 43.75 248 GLY B CA 1
ATOM 4875 C C . GLY B 1 248 ? -16.625 18.141 2.24 1 43.75 248 GLY B C 1
ATOM 4876 O O . GLY B 1 248 ? -17.469 18.922 1.811 1 43.75 248 GLY B O 1
ATOM 4877 N N . GLY B 1 249 ? -16.297 17.734 3.404 1 58.03 249 GLY B N 1
ATOM 4878 C CA . GLY B 1 249 ? -17.25 18.312 4.332 1 58.03 249 GLY B CA 1
ATOM 4879 C C . GLY B 1 249 ? -18.578 17.578 4.367 1 58.03 249 GLY B C 1
ATOM 4880 O O . GLY B 1 249 ? -19.578 18.109 4.859 1 58.03 249 GLY B O 1
ATOM 4881 N N . ALA B 1 250 ? -18.406 16.234 3.625 1 73.94 250 ALA B N 1
ATOM 4882 C CA . ALA B 1 250 ? -19.719 15.594 3.566 1 73.94 250 ALA B CA 1
ATOM 4883 C C . ALA B 1 250 ? -20.109 15.008 4.922 1 73.94 250 ALA B C 1
ATOM 4885 O O . ALA B 1 250 ? -19.344 14.227 5.508 1 73.94 250 ALA B O 1
ATOM 4886 N N . PRO B 1 251 ? -21.141 15.32 5.367 1 87.88 251 PRO B N 1
ATOM 4887 C CA . PRO B 1 251 ? -21.578 14.867 6.688 1 87.88 251 PRO B CA 1
ATOM 4888 C C . PRO B 1 251 ? -21.766 13.352 6.754 1 87.88 251 PRO B C 1
ATOM 4890 O O . PRO B 1 251 ? -21.844 12.781 7.844 1 87.88 251 PRO B O 1
ATOM 4893 N N . PHE B 1 252 ? -21.828 12.703 5.574 1 88.12 252 PHE B N 1
ATOM 4894 C CA . PHE B 1 252 ? -22.094 11.266 5.535 1 88.12 252 PHE B CA 1
ATOM 4895 C C . PHE B 1 252 ? -20.828 10.484 5.223 1 88.12 252 PHE B C 1
ATOM 4897 O O . PHE B 1 252 ? -20.875 9.289 4.93 1 88.12 252 PHE B O 1
ATOM 4904 N N . TYR B 1 253 ? -19.672 11.148 5.262 1 82.69 253 TYR B N 1
ATOM 4905 C CA . TYR B 1 253 ? -18.344 10.547 5.094 1 82.69 253 TYR B CA 1
ATOM 4906 C C . TYR B 1 253 ? -17.312 11.258 5.961 1 82.69 253 TYR B C 1
ATOM 4908 O O . TYR B 1 253 ? -16.5 12.031 5.457 1 82.69 253 TYR B O 1
ATOM 4916 N N . ARG B 1 254 ? -17.344 10.852 7.195 1 83.5 254 ARG B N 1
ATOM 4917 C CA . ARG B 1 254 ? -16.453 11.5 8.164 1 83.5 254 ARG B CA 1
ATOM 4918 C C . ARG B 1 254 ? -16.531 10.805 9.516 1 83.5 254 ARG B C 1
ATOM 4920 O O . ARG B 1 254 ? -17.297 9.852 9.695 1 83.5 254 ARG B O 1
ATOM 4927 N N . ILE B 1 255 ? -15.719 11.328 10.453 1 87.56 255 ILE B N 1
ATOM 4928 C CA . ILE B 1 255 ? -15.719 10.805 11.812 1 87.56 255 ILE B CA 1
ATOM 4929 C C . ILE B 1 255 ? -16.453 11.773 12.742 1 87.56 255 ILE B C 1
ATOM 4931 O O . ILE B 1 255 ? -16.422 12.984 12.531 1 87.56 255 ILE B O 1
ATOM 4935 N N . TYR B 1 256 ? -17.125 11.258 13.719 1 89.19 256 TYR B N 1
ATOM 4936 C CA . TYR B 1 256 ? -17.812 12.039 14.742 1 89.19 256 TYR B CA 1
ATOM 4937 C C . TYR B 1 256 ? -17.359 11.625 16.141 1 89.19 256 TYR B C 1
ATOM 4939 O O . TYR B 1 256 ? -17.203 10.43 16.422 1 89.19 256 TYR B O 1
ATOM 4947 N N . GLU B 1 257 ? -17.125 12.633 16.953 1 90.69 257 GLU B N 1
ATOM 4948 C CA . GLU B 1 257 ? -16.781 12.367 18.344 1 90.69 257 GLU B CA 1
ATOM 4949 C C . GLU B 1 257 ? -18.016 11.953 19.141 1 90.69 257 GLU B C 1
ATOM 4951 O O . GLU B 1 257 ? -19.109 12.445 18.891 1 90.69 257 GLU B O 1
ATOM 4956 N N . THR B 1 258 ? -17.812 11.086 20.094 1 95.75 258 THR B N 1
ATOM 4957 C CA . THR B 1 258 ? -18.891 10.586 20.938 1 95.75 258 THR B CA 1
ATOM 4958 C C . THR B 1 258 ? -18.734 11.094 22.375 1 95.75 258 THR B C 1
ATOM 4960 O O . THR B 1 258 ? -17.766 11.789 22.688 1 95.75 258 THR B O 1
ATOM 4963 N N . LYS B 1 259 ? -19.641 10.672 23.203 1 96.25 259 LYS B N 1
ATOM 4964 C CA . LYS B 1 259 ? -19.734 11.156 24.578 1 96.25 259 LYS B CA 1
ATOM 4965 C C . LYS B 1 259 ? -18.469 10.82 25.359 1 96.25 259 LYS B C 1
ATOM 4967 O O . LYS B 1 259 ? -18.031 11.602 26.219 1 96.25 259 LYS B O 1
ATOM 4972 N N . ASP B 1 260 ? -17.938 9.711 25.172 1 95.75 260 ASP B N 1
ATOM 4973 C CA . ASP B 1 260 ? -16.781 9.219 25.922 1 95.75 260 ASP B CA 1
ATOM 4974 C C . ASP B 1 260 ? -15.469 9.625 25.25 1 95.75 260 ASP B C 1
ATOM 4976 O O . ASP B 1 260 ? -14.438 8.977 25.438 1 95.75 260 ASP B O 1
ATOM 4980 N N . LYS B 1 261 ? -15.531 10.562 24.359 1 90 261 LYS B N 1
ATOM 4981 C CA . LYS B 1 261 ? -14.375 11.133 23.688 1 90 261 LYS B CA 1
ATOM 4982 C C . LYS B 1 261 ? -13.711 10.102 22.766 1 90 261 LYS B C 1
ATOM 4984 O O . LYS B 1 261 ? -12.492 10.086 22.625 1 90 261 LYS B O 1
ATOM 4989 N N . LYS B 1 262 ? -14.5 9.258 22.344 1 91.5 262 LYS B N 1
ATOM 4990 C CA . LYS B 1 262 ? -14.133 8.359 21.266 1 91.5 262 LYS B CA 1
ATOM 4991 C C . LYS B 1 262 ? -14.812 8.766 19.953 1 91.5 262 LYS B C 1
ATOM 4993 O O . LYS B 1 262 ? -15.312 9.891 19.828 1 91.5 262 LYS B O 1
ATOM 4998 N N . PHE B 1 263 ? -14.703 7.879 18.938 1 91.12 263 PHE B N 1
ATOM 4999 C CA . PHE B 1 263 ? -15.203 8.312 17.625 1 91.12 263 PHE B CA 1
ATOM 5000 C C . PHE B 1 263 ? -15.945 7.184 16.922 1 91.12 263 PHE B C 1
ATOM 5002 O O . PHE B 1 263 ? -15.656 6.008 17.172 1 91.12 263 PHE B O 1
ATOM 5009 N N . VAL B 1 264 ? -16.828 7.598 16.125 1 93.88 264 VAL B N 1
ATOM 5010 C CA . VAL B 1 264 ? -17.438 6.703 15.133 1 93.88 264 VAL B CA 1
ATOM 5011 C C . VAL B 1 264 ? -17.156 7.227 13.727 1 93.88 264 VAL B C 1
ATOM 5013 O O . VAL B 1 264 ? -17.016 8.438 13.516 1 93.88 264 VAL B O 1
ATOM 5016 N N . ALA B 1 265 ? -16.938 6.324 12.805 1 91.06 265 ALA B N 1
ATOM 5017 C CA . ALA B 1 265 ? -16.766 6.664 11.398 1 91.06 265 ALA B CA 1
ATOM 5018 C C . ALA B 1 265 ? -18.031 6.402 10.609 1 91.06 265 ALA B C 1
ATOM 5020 O O . ALA B 1 265 ? -18.641 5.328 10.719 1 91.06 265 ALA B O 1
ATOM 5021 N N . VAL B 1 266 ? -18.422 7.383 9.852 1 91.12 266 VAL B N 1
ATOM 5022 C CA . VAL B 1 266 ? -19.594 7.281 8.992 1 91.12 266 VAL B CA 1
ATOM 5023 C C . VAL B 1 266 ? -19.156 7.32 7.527 1 91.12 266 VAL B C 1
ATOM 5025 O O . VAL B 1 266 ? -18.484 8.25 7.098 1 91.12 266 VAL B O 1
ATOM 5028 N N . GLY B 1 267 ? -19.5 6.227 6.809 1 88.25 267 GLY B N 1
ATOM 5029 C CA . GLY B 1 267 ? -19.25 6.16 5.379 1 88.25 267 GLY B CA 1
ATOM 5030 C C . GLY B 1 267 ? -20.5 5.879 4.562 1 88.25 267 GLY B C 1
ATOM 5031 O O . GLY B 1 267 ? -20.484 5 3.697 1 88.25 267 GLY B O 1
ATOM 5032 N N . ALA B 1 268 ? -21.562 6.605 4.879 1 89.75 268 ALA B N 1
ATOM 5033 C CA . ALA B 1 268 ? -22.859 6.359 4.242 1 89.75 268 ALA B CA 1
ATOM 5034 C C . ALA B 1 268 ? -22.969 7.098 2.912 1 89.75 268 ALA B C 1
ATOM 5036 O O . ALA B 1 268 ? -23.812 7.988 2.756 1 89.75 268 ALA B O 1
ATOM 5037 N N . LEU B 1 269 ? -22.25 6.645 1.909 1 81.25 269 LEU B N 1
ATOM 5038 C CA . LEU B 1 269 ? -22.094 7.34 0.638 1 81.25 269 LEU B CA 1
ATOM 5039 C C . LEU B 1 269 ? -23.312 7.156 -0.247 1 81.25 269 LEU B C 1
ATOM 5041 O O . LEU B 1 269 ? -23.828 8.125 -0.81 1 81.25 269 LEU B O 1
ATOM 5045 N N . GLU B 1 270 ? -23.844 5.926 -0.338 1 80.06 270 GLU B N 1
ATOM 5046 C CA . GLU B 1 270 ? -24.984 5.633 -1.199 1 80.06 270 GLU B CA 1
ATOM 5047 C C . GLU B 1 270 ? -26.281 6.098 -0.562 1 80.06 270 GLU B C 1
ATOM 5049 O O . GLU B 1 270 ? -26.453 6.031 0.658 1 80.06 270 GLU B O 1
ATOM 5054 N N . PRO B 1 271 ? -27.266 6.43 -1.397 1 84.19 271 PRO B N 1
ATOM 5055 C CA . PRO B 1 271 ? -28.531 6.965 -0.879 1 84.19 271 PRO B CA 1
ATOM 5056 C C . PRO B 1 271 ? -29.203 6.031 0.127 1 84.19 271 PRO B C 1
ATOM 5058 O O . PRO B 1 271 ? -29.719 6.488 1.147 1 84.19 271 PRO B O 1
ATOM 5061 N N . HIS B 1 272 ? -29.172 4.742 -0.131 1 89.06 272 HIS B N 1
ATOM 5062 C CA . HIS B 1 272 ? -29.859 3.832 0.779 1 89.06 272 HIS B CA 1
ATOM 5063 C C . HIS B 1 272 ? -29.125 3.73 2.113 1 89.06 272 HIS B C 1
ATOM 5065 O O . HIS B 1 272 ? -29.766 3.631 3.168 1 89.06 272 HIS B O 1
ATOM 5071 N N . PHE B 1 273 ? -27.812 3.832 2.123 1 91.56 273 PHE B N 1
ATOM 5072 C CA . PHE B 1 273 ? -27.047 3.834 3.369 1 91.56 273 PHE B CA 1
ATOM 5073 C C . PHE B 1 273 ? -27.266 5.129 4.137 1 91.56 273 PHE B C 1
ATOM 5075 O O . PHE B 1 273 ? -27.344 5.125 5.367 1 91.56 273 PHE B O 1
ATOM 5082 N N . TYR B 1 274 ? -27.391 6.238 3.391 1 92.75 274 TYR B N 1
ATOM 5083 C CA . TYR B 1 274 ? -27.641 7.527 4.027 1 92.75 274 TYR B CA 1
ATOM 5084 C C . TYR B 1 274 ? -29 7.547 4.695 1 92.75 274 TYR B C 1
ATOM 5086 O O . TYR B 1 274 ? -29.141 8.008 5.832 1 92.75 274 TYR B O 1
ATOM 5094 N N . ALA B 1 275 ? -30 7.035 4.02 1 94.88 275 ALA B N 1
ATOM 5095 C CA . ALA B 1 275 ? -31.344 6.922 4.598 1 94.88 275 ALA B CA 1
ATOM 5096 C C . ALA B 1 275 ? -31.312 6.07 5.863 1 94.88 275 ALA B C 1
ATOM 5098 O O . ALA B 1 275 ? -31.953 6.414 6.863 1 94.88 275 ALA B O 1
ATOM 5099 N N . ASN B 1 276 ? -30.562 4.98 5.848 1 96.19 276 ASN B N 1
ATOM 5100 C CA . ASN B 1 276 ? -30.438 4.09 6.996 1 96.19 276 ASN B CA 1
ATOM 5101 C C . ASN B 1 276 ? -29.719 4.77 8.156 1 96.19 276 ASN B C 1
ATOM 5103 O O . ASN B 1 276 ? -29.922 4.418 9.32 1 96.19 276 ASN B O 1
ATOM 5107 N N . LEU B 1 277 ? -28.828 5.691 7.812 1 97.06 277 LEU B N 1
ATOM 5108 C CA . LEU B 1 277 ? -28.125 6.465 8.828 1 97.06 277 LEU B CA 1
ATOM 5109 C C . LEU B 1 277 ? -29.078 7.43 9.531 1 97.06 277 LEU B C 1
ATOM 5111 O O . LEU B 1 277 ? -29.062 7.539 10.758 1 97.06 277 LEU B O 1
ATOM 5115 N N . LEU B 1 278 ? -29.969 8.086 8.805 1 97.19 278 LEU B N 1
ATOM 5116 C CA . LEU B 1 278 ? -30.828 9.148 9.32 1 97.19 278 LEU B CA 1
ATOM 5117 C C . LEU B 1 278 ? -31.922 8.578 10.203 1 97.19 278 LEU B C 1
ATOM 5119 O O . LEU B 1 278 ? -32.25 9.148 11.25 1 97.19 278 LEU B O 1
ATOM 5123 N N . ARG B 1 279 ? -32.406 7.492 9.93 1 95.56 279 ARG B N 1
ATOM 5124 C CA . ARG B 1 279 ? -33.625 6.941 10.547 1 95.56 279 ARG B CA 1
ATOM 5125 C C . ARG B 1 279 ? -33.438 6.75 12.047 1 95.56 279 ARG B C 1
ATOM 5127 O O . ARG B 1 279 ? -34.188 7.309 12.852 1 95.56 279 ARG B O 1
ATOM 5134 N N . PRO B 1 280 ? -32.406 6.027 12.414 1 95.19 280 PRO B N 1
ATOM 5135 C CA . PRO B 1 280 ? -32.25 5.82 13.852 1 95.19 280 PRO B CA 1
ATOM 5136 C C . PRO B 1 280 ? -31.859 7.098 14.594 1 95.19 280 PRO B C 1
ATOM 5138 O O . PRO B 1 280 ? -31.938 7.156 15.82 1 95.19 280 PRO B O 1
ATOM 5141 N N . LEU B 1 281 ? -31.422 8.094 13.93 1 96.12 281 LEU B N 1
ATOM 5142 C CA . LEU B 1 281 ? -30.984 9.344 14.547 1 96.12 281 LEU B CA 1
ATOM 5143 C C . LEU B 1 281 ? -32.125 10.336 14.648 1 96.12 281 LEU B C 1
ATOM 5145 O O . LEU B 1 281 ? -31.969 11.438 15.164 1 96.12 281 LEU B O 1
ATOM 5149 N N . GLY B 1 282 ? -33.281 9.953 14.094 1 94.12 282 GLY B N 1
ATOM 5150 C CA . GLY B 1 282 ? -34.469 10.797 14.148 1 94.12 282 GLY B CA 1
ATOM 5151 C C . GLY B 1 282 ? -34.438 11.922 13.133 1 94.12 282 GLY B C 1
ATOM 5152 O O . GLY B 1 282 ? -35.031 12.984 13.359 1 94.12 282 GLY B O 1
ATOM 5153 N N . LEU B 1 283 ? -33.688 11.719 12.125 1 95.44 283 LEU B N 1
ATOM 5154 C CA . LEU B 1 283 ? -33.562 12.719 11.07 1 95.44 283 LEU B CA 1
ATOM 5155 C C . LEU B 1 283 ? -34.219 12.227 9.781 1 95.44 283 LEU B C 1
ATOM 5157 O O . LEU B 1 283 ? -34.469 11.031 9.625 1 95.44 283 LEU B O 1
ATOM 5161 N N . THR B 1 284 ? -34.625 13.195 8.938 1 93.81 284 THR B N 1
ATOM 5162 C CA . THR B 1 284 ? -35.125 12.891 7.594 1 93.81 284 THR B CA 1
ATOM 5163 C C . THR B 1 284 ? -34.344 13.68 6.543 1 93.81 284 THR B C 1
ATOM 5165 O O . THR B 1 284 ? -33.656 14.664 6.867 1 93.81 284 THR B O 1
ATOM 5168 N N . GLU B 1 285 ? -34.438 13.172 5.332 1 92.69 285 GLU B N 1
ATOM 5169 C CA . GLU B 1 285 ? -33.719 13.82 4.234 1 92.69 285 GLU B CA 1
ATOM 5170 C C . GLU B 1 285 ? -34.219 15.242 4.008 1 92.69 285 GLU B C 1
ATOM 5172 O O . GLU B 1 285 ? -33.531 16.078 3.434 1 92.69 285 GLU B O 1
ATOM 5177 N N . LYS B 1 286 ? -35.406 15.508 4.469 1 91.56 286 LYS B N 1
ATOM 5178 C CA . LYS B 1 286 ? -35.938 16.859 4.391 1 91.56 286 LYS B CA 1
ATOM 5179 C C . LYS B 1 286 ? -35.062 17.859 5.145 1 91.56 286 LYS B C 1
ATOM 5181 O O . LYS B 1 286 ? -34.844 18.984 4.684 1 91.56 286 LYS B O 1
ATOM 5186 N N . TYR B 1 287 ? -34.594 17.469 6.227 1 91.44 287 TYR B N 1
ATOM 5187 C CA . TYR B 1 287 ? -33.781 18.344 7.086 1 91.44 287 TYR B CA 1
ATOM 5188 C C . TYR B 1 287 ? -32.312 18.125 6.871 1 91.44 287 TYR B C 1
ATOM 5190 O O . TYR B 1 287 ? -31.484 18.922 7.316 1 91.44 287 TYR B O 1
ATOM 5198 N N . ALA B 1 288 ? -32 17.047 6.199 1 94.44 288 ALA B N 1
ATOM 5199 C CA . ALA B 1 288 ? -30.609 16.703 5.949 1 94.44 288 ALA B CA 1
ATOM 5200 C C . ALA B 1 288 ? -30.422 16.172 4.531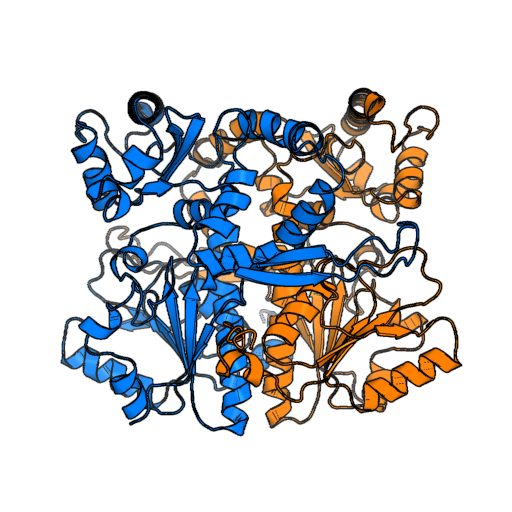 1 94.44 288 ALA B C 1
ATOM 5202 O O . ALA B 1 288 ? -30.016 15.016 4.352 1 94.44 288 ALA B O 1
ATOM 5203 N N . PRO B 1 289 ? -30.688 17.047 3.621 1 92.44 289 PRO B N 1
ATOM 5204 C CA . PRO B 1 289 ? -30.516 16.578 2.242 1 92.44 289 PRO B CA 1
ATOM 5205 C C . PRO B 1 289 ? -29.062 16.203 1.927 1 92.44 289 PRO B C 1
ATOM 5207 O O . PRO B 1 289 ? -28.156 17.031 2.107 1 92.44 289 PRO B O 1
ATOM 5210 N N . GLN B 1 290 ? -28.844 15.055 1.395 1 86.5 290 GLN B N 1
ATOM 5211 C CA . GLN B 1 290 ? -27.516 14.469 1.27 1 86.5 290 GLN B CA 1
ATOM 5212 C C . GLN B 1 290 ? -26.641 15.273 0.311 1 86.5 290 GLN B C 1
ATOM 5214 O O . GLN B 1 290 ? -25.469 15.5 0.579 1 86.5 290 GLN B O 1
ATOM 5219 N N . LEU B 1 291 ? -27.281 15.727 -0.767 1 82.5 291 LEU B N 1
ATOM 5220 C CA . LEU B 1 291 ? -26.453 16.266 -1.842 1 82.5 291 LEU B CA 1
ATOM 5221 C C . LEU B 1 291 ? -26.484 17.781 -1.837 1 82.5 291 LEU B C 1
ATOM 5223 O O . LEU B 1 291 ? -25.938 18.422 -2.736 1 82.5 291 LEU B O 1
ATOM 5227 N N . ASP B 1 292 ? -27.141 18.391 -0.804 1 81.31 292 ASP B N 1
ATOM 5228 C CA . ASP B 1 292 ? -27.125 19.844 -0.64 1 81.31 292 ASP B CA 1
ATOM 5229 C C . ASP B 1 292 ? -25.859 20.297 0.075 1 81.31 292 ASP B C 1
ATOM 5231 O O . ASP B 1 292 ? -25.812 20.375 1.306 1 81.31 292 ASP B O 1
ATOM 5235 N N . ARG B 1 293 ? -24.922 20.719 -0.664 1 78.88 293 ARG B N 1
ATOM 5236 C CA . ARG B 1 293 ? -23.609 21.062 -0.138 1 78.88 293 ARG B CA 1
ATOM 5237 C C . ARG B 1 293 ? -23.688 22.281 0.769 1 78.88 293 ARG B C 1
ATOM 5239 O O . ARG B 1 293 ? -22.906 22.422 1.71 1 78.88 293 ARG B O 1
ATOM 5246 N N . HIS B 1 294 ? -24.594 23.109 0.435 1 79.88 294 HIS B N 1
ATOM 5247 C CA . HIS B 1 294 ? -24.75 24.297 1.267 1 79.88 294 HIS B CA 1
ATOM 5248 C C . HIS B 1 294 ? -25.234 23.938 2.668 1 79.88 294 HIS B C 1
ATOM 5250 O O . HIS B 1 294 ? -24.922 24.641 3.637 1 79.88 294 HIS B O 1
ATOM 5256 N N . ALA B 1 295 ? -25.938 22.875 2.689 1 87.06 295 ALA B N 1
ATOM 5257 C CA . ALA B 1 295 ? -26.5 22.438 3.965 1 87.06 295 ALA B CA 1
ATOM 5258 C C . ALA B 1 295 ? -25.516 21.578 4.734 1 87.06 295 ALA B C 1
ATOM 5260 O O . ALA B 1 295 ? -25.734 21.266 5.906 1 87.06 295 ALA B O 1
ATOM 5261 N N . TRP B 1 296 ? -24.391 21.188 4.176 1 85.25 296 TRP B N 1
ATOM 5262 C CA . TRP B 1 296 ? -23.5 20.188 4.73 1 85.25 296 TRP B CA 1
ATOM 5263 C C . TRP B 1 296 ? -22.953 20.641 6.082 1 85.25 296 TRP B C 1
ATOM 5265 O O . TRP B 1 296 ? -22.938 19.859 7.039 1 85.25 296 TRP B O 1
ATOM 5275 N N . PRO B 1 297 ? -22.516 21.906 6.184 1 84.19 297 PRO B N 1
ATOM 5276 C CA . PRO B 1 297 ? -22.016 22.312 7.496 1 84.19 297 PRO B CA 1
ATOM 5277 C C . PRO B 1 297 ? -23.078 22.188 8.594 1 84.19 297 PRO B C 1
ATOM 5279 O O . PRO B 1 297 ? -22.766 21.75 9.703 1 84.19 297 PRO B O 1
ATOM 5282 N N . ARG B 1 298 ? -24.266 22.609 8.25 1 90.69 298 ARG B N 1
ATOM 5283 C CA . ARG B 1 298 ? -25.359 22.5 9.211 1 90.69 298 ARG B CA 1
ATOM 5284 C C . ARG B 1 298 ? -25.656 21.031 9.539 1 90.69 298 ARG B C 1
ATOM 5286 O O . ARG B 1 298 ? -25.859 20.688 10.703 1 90.69 298 ARG B O 1
ATOM 5293 N N . ILE B 1 299 ? -25.734 20.172 8.555 1 92.69 299 ILE B N 1
ATOM 5294 C CA . ILE B 1 299 ? -26.016 18.766 8.742 1 92.69 299 ILE B CA 1
ATOM 5295 C C . ILE B 1 299 ? -24.906 18.125 9.594 1 92.69 299 ILE B C 1
ATOM 5297 O O . ILE B 1 299 ? -25.188 17.344 10.492 1 92.69 299 ILE B O 1
ATOM 5301 N N . ALA B 1 300 ? -23.688 18.516 9.312 1 88.81 300 ALA B N 1
ATOM 5302 C CA . ALA B 1 300 ? -22.547 18 10.086 1 88.81 300 ALA B CA 1
ATOM 5303 C C . ALA B 1 300 ? -22.672 18.391 11.555 1 88.81 300 ALA B C 1
ATOM 5305 O O . ALA B 1 300 ? -22.375 17.594 12.438 1 88.81 300 ALA B O 1
ATOM 5306 N N . ALA B 1 301 ? -23.062 19.594 11.766 1 91 301 ALA B N 1
ATOM 5307 C CA . ALA B 1 301 ? -23.234 20.062 13.133 1 91 301 ALA B CA 1
ATOM 5308 C C . ALA B 1 301 ? -24.344 19.281 13.852 1 91 301 ALA B C 1
ATOM 5310 O O . ALA B 1 301 ? -24.203 18.938 15.023 1 91 301 ALA B O 1
ATOM 5311 N N . ILE B 1 302 ? -25.391 19.062 13.133 1 94.81 302 ILE B N 1
ATOM 5312 C CA . ILE B 1 302 ? -26.5 18.312 13.688 1 94.81 302 ILE B CA 1
ATOM 5313 C C . ILE B 1 302 ? -26.031 16.906 14.055 1 94.81 302 ILE B C 1
ATOM 5315 O O . ILE B 1 302 ? -26.281 16.438 15.172 1 94.81 302 ILE B O 1
ATOM 5319 N N . LEU B 1 303 ? -25.359 16.219 13.18 1 95.12 303 LEU B N 1
ATOM 5320 C CA . LEU B 1 303 ? -24.875 14.867 13.43 1 95.12 303 LEU B CA 1
ATOM 5321 C C . LEU B 1 303 ? -23.875 14.852 14.578 1 95.12 303 LEU B C 1
ATOM 5323 O O . LEU B 1 303 ? -23.906 13.945 15.422 1 95.12 303 LEU B O 1
ATOM 5327 N N . SER B 1 304 ? -23.047 15.836 14.555 1 93.56 304 SER B N 1
ATOM 5328 C CA . SER B 1 304 ? -22.094 15.953 15.648 1 93.56 304 SER B CA 1
ATOM 5329 C C . SER B 1 304 ? -22.812 16.047 17 1 93.56 304 SER B C 1
ATOM 5331 O O . SER B 1 304 ? -22.406 15.406 17.969 1 93.56 304 SER B O 1
ATOM 5333 N N . GLY B 1 305 ? -23.797 16.906 17.031 1 95.06 305 GLY B N 1
ATOM 5334 C CA . GLY B 1 305 ? -24.594 17.047 18.25 1 95.06 305 GLY B CA 1
ATOM 5335 C C . GLY B 1 305 ? -25.281 15.773 18.672 1 95.06 305 GLY B C 1
ATOM 5336 O O . GLY B 1 305 ? -25.406 15.5 19.875 1 95.06 305 GLY B O 1
ATOM 5337 N N . ILE B 1 306 ? -25.656 15.008 17.734 1 97 306 ILE B N 1
ATOM 5338 C CA . ILE B 1 306 ? -26.344 13.75 18.031 1 97 306 ILE B CA 1
ATOM 5339 C C . ILE B 1 306 ? -25.328 12.734 18.547 1 97 306 ILE B C 1
ATOM 5341 O O . ILE B 1 306 ? -25.547 12.125 19.609 1 97 306 ILE B O 1
ATOM 5345 N N . PHE B 1 307 ? -24.219 12.523 17.938 1 96.38 307 PHE B N 1
ATOM 5346 C CA . PHE B 1 307 ? -23.281 11.445 18.25 1 96.38 307 PHE B CA 1
ATOM 5347 C C . PHE B 1 307 ? -22.594 11.711 19.578 1 96.38 307 PHE B C 1
ATOM 5349 O O . PHE B 1 307 ? -22.219 10.766 20.281 1 96.38 307 PHE B O 1
ATOM 5356 N N . VAL B 1 308 ? -22.453 12.984 19.922 1 96.31 308 VAL B N 1
ATOM 5357 C CA . VAL B 1 308 ? -21.766 13.305 21.156 1 96.31 308 VAL B CA 1
ATOM 5358 C C . VAL B 1 308 ? -22.672 13 22.359 1 96.31 308 VAL B C 1
ATOM 5360 O O . VAL B 1 308 ? -22.219 12.945 23.5 1 96.31 308 VAL B O 1
ATOM 5363 N N . SER B 1 309 ? -23.906 12.711 22.109 1 97.25 309 SER B N 1
ATOM 5364 C CA . SER B 1 309 ? -24.875 12.516 23.188 1 97.25 309 SER B CA 1
ATOM 5365 C C . SER B 1 309 ? -24.75 11.125 23.812 1 97.25 309 SER B C 1
ATOM 5367 O O . SER B 1 309 ? -25.266 10.875 24.891 1 97.25 309 SER B O 1
ATOM 5369 N N . GLU B 1 310 ? -24.172 10.164 23.141 1 97.62 310 GLU B N 1
ATOM 5370 C CA . GLU B 1 310 ? -24 8.797 23.641 1 97.62 310 GLU B CA 1
ATOM 5371 C C . GLU B 1 310 ? -22.578 8.297 23.391 1 97.62 310 GLU B C 1
ATOM 5373 O O . GLU B 1 310 ? -21.812 8.938 22.672 1 97.62 310 GLU B O 1
ATOM 5378 N N . THR B 1 311 ? -22.281 7.168 24.016 1 97.94 311 THR B N 1
ATOM 5379 C CA . THR B 1 311 ? -20.953 6.602 23.906 1 97.94 311 THR B CA 1
ATOM 5380 C C . THR B 1 311 ? -20.766 5.902 22.562 1 97.94 311 THR B C 1
ATOM 5382 O O . THR B 1 311 ? -21.75 5.586 21.891 1 97.94 311 THR B O 1
ATOM 5385 N N . ARG B 1 312 ? -19.484 5.691 22.172 1 96.94 312 ARG B N 1
ATOM 5386 C CA . ARG B 1 312 ? -19.188 4.941 20.953 1 96.94 312 ARG B CA 1
ATOM 5387 C C . ARG B 1 312 ? -19.828 3.562 20.984 1 96.94 312 ARG B C 1
ATOM 5389 O O . ARG B 1 312 ? -20.422 3.125 19.984 1 96.94 312 ARG B O 1
ATOM 5396 N N . ASP B 1 313 ? -19.734 2.871 22.156 1 95.81 313 ASP B N 1
ATOM 5397 C CA . ASP B 1 313 ? -20.297 1.532 22.297 1 95.81 313 ASP B CA 1
ATOM 5398 C C . ASP B 1 313 ? -21.812 1.555 22.078 1 95.81 313 ASP B C 1
ATOM 5400 O O . ASP B 1 313 ? -22.375 0.632 21.484 1 95.81 313 ASP B O 1
ATOM 5404 N N . TYR B 1 314 ? -22.422 2.553 22.594 1 96.81 314 TYR B N 1
ATOM 5405 C CA . TYR B 1 314 ? -23.859 2.703 22.391 1 96.81 314 TYR B CA 1
ATOM 5406 C C . TYR B 1 314 ? -24.203 2.73 20.906 1 96.81 314 TYR B C 1
ATOM 5408 O O . TYR B 1 314 ? -25.047 1.962 20.438 1 96.81 314 TYR B O 1
ATOM 5416 N N . TRP B 1 315 ? -23.562 3.582 20.156 1 97.06 315 TRP B N 1
ATOM 5417 C CA . TRP B 1 315 ? -23.844 3.748 18.734 1 97.06 315 TRP B CA 1
ATOM 5418 C C . TRP B 1 315 ? -23.484 2.484 17.953 1 97.06 315 TRP B C 1
ATOM 5420 O O . TRP B 1 315 ? -24.156 2.141 16.969 1 97.06 315 TRP B O 1
ATOM 5430 N N . CYS B 1 316 ? -22.484 1.78 18.391 1 94.62 316 CYS B N 1
ATOM 5431 C CA . CYS B 1 316 ? -22.031 0.588 17.672 1 94.62 316 CYS B CA 1
ATOM 5432 C C . CYS B 1 316 ? -22.891 -0.62 18.047 1 94.62 316 CYS B C 1
ATOM 5434 O O . CYS B 1 316 ? -22.797 -1.668 17.406 1 94.62 316 CYS B O 1
ATOM 5436 N N . GLN B 1 317 ? -23.672 -0.49 19.031 1 93.69 317 GLN B N 1
ATOM 5437 C CA . GLN B 1 317 ? -24.625 -1.543 19.375 1 93.69 317 GLN B CA 1
ATOM 5438 C C . GLN B 1 317 ? -25.953 -1.358 18.641 1 93.69 317 GLN B C 1
ATOM 5440 O O . GLN B 1 317 ? -26.766 -2.275 18.594 1 93.69 317 GLN B O 1
ATOM 5445 N N . GLU B 1 318 ? -26.078 -0.162 18.141 1 93.5 318 GLU B N 1
ATOM 5446 C CA . GLU B 1 318 ? -27.25 0.053 17.281 1 93.5 318 GLU B CA 1
ATOM 5447 C C . GLU B 1 318 ? -27.125 -0.718 15.977 1 93.5 318 GLU B C 1
ATOM 5449 O O . GLU B 1 318 ? -26.438 -0.279 15.055 1 93.5 318 GLU B O 1
ATOM 5454 N N . THR B 1 319 ? -27.859 -1.759 15.844 1 90.19 319 THR B N 1
ATOM 5455 C CA . THR B 1 319 ? -27.703 -2.738 14.773 1 90.19 319 THR B CA 1
ATOM 5456 C C . THR B 1 319 ? -27.938 -2.094 13.414 1 90.19 319 THR B C 1
ATOM 5458 O O . THR B 1 319 ? -27.25 -2.408 12.445 1 90.19 319 THR B O 1
ATOM 5461 N N . ASP B 1 320 ? -28.875 -1.21 13.344 1 92.06 320 ASP B N 1
ATOM 5462 C CA . ASP B 1 320 ? -29.203 -0.593 12.062 1 92.06 320 ASP B CA 1
ATOM 5463 C C . ASP B 1 320 ? -28.047 0.28 11.562 1 92.06 320 ASP B C 1
ATOM 5465 O O . ASP B 1 320 ? -27.781 0.336 10.359 1 92.06 320 ASP B O 1
ATOM 5469 N N . LEU B 1 321 ? -27.406 0.931 12.469 1 95.94 321 LEU B N 1
ATOM 5470 C CA . LEU B 1 321 ? -26.297 1.808 12.094 1 95.94 321 LEU B CA 1
ATOM 5471 C C . LEU B 1 321 ? -25.094 0.997 11.625 1 95.94 321 LEU B C 1
ATOM 5473 O O . LEU B 1 321 ? -24.5 1.302 10.586 1 95.94 321 LEU B O 1
ATOM 5477 N N . VAL B 1 322 ? -24.797 -0.073 12.312 1 94.31 322 VAL B N 1
ATOM 5478 C CA . VAL B 1 322 ? -23.578 -0.839 12.047 1 94.31 322 VAL B CA 1
ATOM 5479 C C . VAL B 1 322 ? -23.828 -1.809 10.891 1 94.31 322 VAL B C 1
ATOM 5481 O O . VAL B 1 322 ? -22.938 -2.027 10.062 1 94.31 322 VAL B O 1
ATOM 5484 N N . ARG B 1 323 ? -25.016 -2.32 10.766 1 93.75 323 ARG B N 1
ATOM 5485 C CA . ARG B 1 323 ? -25.25 -3.391 9.805 1 93.75 323 ARG B CA 1
ATOM 5486 C C . ARG B 1 323 ? -25.797 -2.836 8.492 1 93.75 323 ARG B C 1
ATOM 5488 O O . ARG B 1 323 ? -25.828 -3.537 7.48 1 93.75 323 ARG B O 1
ATOM 5495 N N . SER B 1 324 ? -26.188 -1.491 8.523 1 94.69 324 SER B N 1
ATOM 5496 C CA . SER B 1 324 ? -26.875 -1.069 7.301 1 94.69 324 SER B CA 1
ATOM 5497 C C . SER B 1 324 ? -26.531 0.375 6.949 1 94.69 324 SER B C 1
ATOM 5499 O O . SER B 1 324 ? -27.047 0.919 5.969 1 94.69 324 SER B O 1
ATOM 5501 N N . ALA B 1 325 ? -25.719 1.062 7.688 1 96.38 325 ALA B N 1
ATOM 5502 C CA . ALA B 1 325 ? -25.547 2.49 7.434 1 96.38 325 ALA B CA 1
ATOM 5503 C C . ALA B 1 325 ? -24.062 2.846 7.336 1 96.38 325 ALA B C 1
ATOM 5505 O O . ALA B 1 325 ? -23.688 4.023 7.395 1 96.38 325 ALA B O 1
ATOM 5506 N N . CYS B 1 326 ? -23.203 1.843 7.289 1 94 326 CYS B N 1
ATOM 5507 C CA . CYS B 1 326 ? -21.766 2.055 7.156 1 94 326 CYS B CA 1
ATOM 5508 C C . CYS B 1 326 ? -21.234 2.877 8.32 1 94 326 CYS B C 1
ATOM 5510 O O . CYS B 1 326 ? -20.5 3.842 8.117 1 94 326 CYS B O 1
ATOM 5512 N N . LEU B 1 327 ? -21.75 2.604 9.477 1 96.69 327 LEU B N 1
ATOM 5513 C CA . LEU B 1 327 ? -21.172 3.154 10.703 1 96.69 327 LEU B CA 1
ATOM 5514 C C . LEU B 1 327 ? -20.25 2.145 11.375 1 96.69 327 LEU B C 1
ATOM 5516 O O . LEU B 1 327 ? -20.578 0.959 11.461 1 96.69 327 LEU B O 1
ATOM 5520 N N . SER B 1 328 ? -19.109 2.568 11.766 1 94.69 328 SER B N 1
ATOM 5521 C CA . SER B 1 328 ? -18.156 1.702 12.461 1 94.69 328 SER B CA 1
ATOM 5522 C C . SER B 1 328 ? -17.438 2.455 13.578 1 94.69 328 SER B C 1
ATOM 5524 O O . SER B 1 328 ? -17.375 3.686 13.555 1 94.69 328 SER B O 1
ATOM 5526 N N . PRO B 1 329 ? -17 1.721 14.586 1 94.62 329 PRO B N 1
ATOM 5527 C CA . PRO B 1 329 ? -16.156 2.379 15.586 1 94.62 329 PRO B CA 1
ATOM 5528 C C . PRO B 1 329 ? -14.773 2.762 15.047 1 94.62 329 PRO B C 1
ATOM 5530 O O . PRO B 1 329 ? -14.234 2.072 14.18 1 94.62 329 PRO B O 1
ATOM 5533 N N . VAL B 1 330 ? -14.297 3.861 15.492 1 90.88 330 VAL B N 1
ATOM 5534 C CA . VAL B 1 330 ? -12.891 4.172 15.266 1 90.88 330 VAL B CA 1
ATOM 5535 C C . VAL B 1 330 ? -12.047 3.625 16.422 1 90.88 330 VAL B C 1
ATOM 5537 O O . VAL B 1 330 ? -12.141 4.113 17.547 1 90.88 330 VAL B O 1
ATOM 5540 N N . TYR B 1 331 ? -11.266 2.635 16.109 1 89.5 331 TYR B N 1
ATOM 5541 C CA . TYR B 1 331 ? -10.422 2.016 17.125 1 89.5 331 TYR B CA 1
ATOM 5542 C C . TYR B 1 331 ? -9.047 2.668 17.172 1 89.5 331 TYR B C 1
ATOM 5544 O O . TYR B 1 331 ? -8.492 3.021 16.125 1 89.5 331 TYR B O 1
ATOM 5552 N N . SER B 1 332 ? -8.562 2.805 18.391 1 82.56 332 SER B N 1
ATOM 5553 C CA . SER B 1 332 ? -7.121 3.002 18.531 1 82.56 332 SER B CA 1
ATOM 5554 C C . SER B 1 332 ? -6.352 1.741 18.141 1 82.56 332 SER B C 1
ATOM 5556 O O . SER B 1 332 ? -6.945 0.672 17.969 1 82.56 332 SER B O 1
ATOM 5558 N N . LEU B 1 333 ? -5.066 1.895 17.984 1 77.25 333 LEU B N 1
ATOM 5559 C CA . LEU B 1 333 ? -4.246 0.737 17.656 1 77.25 333 LEU B CA 1
ATOM 5560 C C . LEU B 1 333 ? -4.41 -0.365 18.703 1 77.25 333 LEU B C 1
ATOM 5562 O O . LEU B 1 333 ? -4.566 -1.537 18.344 1 77.25 333 LEU B O 1
ATOM 5566 N N . LYS B 1 334 ? -4.363 -0.015 19.922 1 79.44 334 LYS B N 1
ATOM 5567 C CA . LYS B 1 334 ? -4.516 -0.97 21.016 1 79.44 334 LYS B CA 1
ATOM 5568 C C . LYS B 1 334 ? -5.895 -1.625 21 1 79.44 334 LYS B C 1
ATOM 5570 O O . LYS B 1 334 ? -6.012 -2.842 21.141 1 79.44 334 LYS B O 1
ATOM 5575 N N . GLU B 1 335 ? -6.926 -0.834 20.766 1 86.38 335 GLU B N 1
ATOM 5576 C CA . GLU B 1 335 ? -8.289 -1.363 20.703 1 86.38 335 GLU B CA 1
ATOM 5577 C C . GLU B 1 335 ? -8.445 -2.34 19.531 1 86.38 335 GLU B C 1
ATOM 5579 O O . GLU B 1 335 ? -9.125 -3.357 19.656 1 86.38 335 GLU B O 1
ATOM 5584 N N . ALA B 1 336 ? -7.863 -1.928 18.391 1 85.44 336 ALA B N 1
ATOM 5585 C CA . ALA B 1 336 ? -7.934 -2.799 17.219 1 85.44 336 ALA B CA 1
ATOM 5586 C C . ALA B 1 336 ? -7.293 -4.152 17.516 1 85.44 336 ALA B C 1
ATOM 5588 O O . ALA B 1 336 ? -7.824 -5.195 17.109 1 85.44 336 ALA B O 1
ATOM 5589 N N . MET B 1 337 ? -6.219 -4.188 18.188 1 78.75 337 MET B N 1
ATOM 5590 C CA . MET B 1 337 ? -5.512 -5.422 18.516 1 78.75 337 MET B CA 1
ATOM 5591 C C . MET B 1 337 ? -6.309 -6.262 19.5 1 78.75 337 MET B C 1
ATOM 5593 O O . MET B 1 337 ? -6.27 -7.492 19.453 1 78.75 337 MET B O 1
ATOM 5597 N N . ASP B 1 338 ? -7.02 -5.605 20.328 1 79.44 338 ASP B N 1
ATOM 5598 C CA . ASP B 1 338 ? -7.73 -6.293 21.391 1 79.44 338 ASP B CA 1
ATOM 5599 C C . ASP B 1 338 ? -9.109 -6.75 20.938 1 79.44 338 ASP B C 1
ATOM 5601 O O . ASP B 1 338 ? -9.633 -7.758 21.422 1 79.44 338 ASP B O 1
ATOM 5605 N N . ARG B 1 339 ? -9.719 -5.992 20.109 1 75.31 339 ARG B N 1
ATOM 5606 C CA . ARG B 1 339 ? -11.141 -6.188 19.828 1 75.31 339 ARG B CA 1
ATOM 5607 C C . ARG B 1 339 ? -11.344 -6.984 18.547 1 75.31 339 ARG B C 1
ATOM 5609 O O . ARG B 1 339 ? -12.391 -7.609 18.359 1 75.31 339 ARG B O 1
ATOM 5616 N N . ARG B 1 340 ? -10.383 -6.875 17.703 1 72.62 340 ARG B N 1
ATOM 5617 C CA . ARG B 1 340 ? -10.547 -7.668 16.484 1 72.62 340 ARG B CA 1
ATOM 5618 C C . ARG B 1 340 ? -10.32 -9.148 16.766 1 72.62 340 ARG B C 1
ATOM 5620 O O . ARG B 1 340 ? -9.633 -9.508 17.734 1 72.62 340 ARG B O 1
ATOM 5627 N N . PRO B 1 341 ? -11.133 -9.883 16.016 1 65.81 341 PRO B N 1
ATOM 5628 C CA . PRO B 1 341 ? -10.945 -11.305 16.312 1 65.81 341 PRO B CA 1
ATOM 5629 C C . PRO B 1 341 ? -9.477 -11.688 16.469 1 65.81 341 PRO B C 1
ATOM 5631 O O . PRO B 1 341 ? -8.633 -11.234 15.695 1 65.81 341 PRO B O 1
ATOM 5634 N N . LYS B 1 342 ? -9.211 -12.289 17.578 1 51.28 342 LYS B N 1
ATOM 5635 C CA . LYS B 1 342 ? -7.859 -12.586 18.047 1 51.28 342 LYS B CA 1
ATOM 5636 C C . LYS B 1 342 ? -7.039 -13.242 16.938 1 51.28 342 LYS B C 1
ATOM 5638 O O . LYS B 1 342 ? -5.812 -13.109 16.906 1 51.28 342 LYS B O 1
ATOM 5643 N N . HIS B 1 343 ? -7.738 -13.852 16.172 1 51.97 343 HIS B N 1
ATOM 5644 C CA . HIS B 1 343 ? -6.977 -14.602 15.172 1 51.97 343 HIS B CA 1
ATOM 5645 C C . HIS B 1 343 ? -6.414 -13.688 14.102 1 51.97 343 HIS B C 1
ATOM 5647 O O . HIS B 1 343 ? -5.648 -14.125 13.234 1 51.97 343 HIS B O 1
ATOM 5653 N N . LEU B 1 344 ? -6.594 -12.359 14.383 1 65.25 344 LEU B N 1
ATOM 5654 C CA . LEU B 1 344 ? -6.129 -11.43 13.359 1 65.25 344 LEU B CA 1
ATOM 5655 C C . LEU B 1 344 ? -4.75 -10.883 13.711 1 65.25 344 LEU B C 1
ATOM 5657 O O . LEU B 1 344 ? -4.074 -10.297 12.859 1 65.25 344 LEU B O 1
ATOM 5661 N N . TYR B 1 345 ? -4.305 -11.203 15 1 69.5 345 TYR B N 1
ATOM 5662 C CA . TYR B 1 345 ? -2.992 -10.695 15.383 1 69.5 345 TYR B CA 1
ATOM 5663 C C . TYR B 1 345 ? -2.123 -11.812 15.961 1 69.5 345 TYR B C 1
ATOM 5665 O O . TYR B 1 345 ? -2.639 -12.828 16.438 1 69.5 345 TYR B O 1
ATOM 5673 N N . ARG B 1 346 ? -0.817 -11.68 15.758 1 67.19 346 ARG B N 1
ATOM 5674 C CA . ARG B 1 346 ? 0.16 -12.641 16.25 1 67.19 346 ARG B CA 1
ATOM 5675 C C . ARG B 1 346 ? 1.32 -11.93 16.953 1 67.19 346 ARG B C 1
ATOM 5677 O O . ARG B 1 346 ? 1.567 -10.75 16.703 1 67.19 346 ARG B O 1
ATOM 5684 N N . ASP B 1 347 ? 1.984 -12.711 17.844 1 66.19 347 ASP B N 1
ATOM 5685 C CA . ASP B 1 347 ? 3.125 -12.164 18.578 1 66.19 347 ASP B CA 1
ATOM 5686 C C . ASP B 1 347 ? 4.426 -12.391 17.797 1 66.19 347 ASP B C 1
ATOM 5688 O O . ASP B 1 347 ? 4.648 -13.477 17.266 1 66.19 347 ASP B O 1
ATOM 5692 N N . LEU B 1 348 ? 5.074 -11.328 17.516 1 58.69 348 LEU B N 1
ATOM 5693 C CA . LEU B 1 348 ? 6.445 -11.398 17.031 1 58.69 348 LEU B CA 1
ATOM 5694 C C . LEU B 1 348 ? 7.438 -11.211 18.172 1 58.69 348 LEU B C 1
ATOM 5696 O O . LEU B 1 348 ? 7.473 -10.148 18.797 1 58.69 348 LEU B O 1
ATOM 5700 N N . ASN B 1 349 ? 8.07 -12.25 18.594 1 54.78 349 ASN B N 1
ATOM 5701 C CA . ASN B 1 349 ? 8.992 -12.211 19.719 1 54.78 349 ASN B CA 1
ATOM 5702 C C . ASN B 1 349 ? 10.352 -11.656 19.312 1 54.78 349 ASN B C 1
ATOM 5704 O O . ASN B 1 349 ? 10.961 -12.125 18.344 1 54.78 349 ASN B O 1
ATOM 5708 N N . PHE B 1 350 ? 10.547 -10.438 19.781 1 51.88 350 PHE B N 1
ATOM 5709 C CA . PHE B 1 350 ? 11.812 -9.781 19.484 1 51.88 350 PHE B CA 1
ATOM 5710 C C . PHE B 1 350 ? 12.844 -10.078 20.578 1 51.88 350 PHE B C 1
ATOM 5712 O O . PHE B 1 350 ? 12.492 -10.266 21.734 1 51.88 350 PHE B O 1
ATOM 5719 N N . SER B 1 351 ? 13.891 -10.812 20.297 1 43.69 351 SER B N 1
ATOM 5720 C CA . SER B 1 351 ? 15.062 -10.688 21.172 1 43.69 351 SER B CA 1
ATOM 5721 C C . SER B 1 351 ? 15.938 -9.516 20.75 1 43.69 351 SER B C 1
ATOM 5723 O O . SER B 1 351 ? 16.281 -9.383 19.562 1 43.69 351 SER B O 1
ATOM 5725 N N . PHE B 1 352 ? 15.516 -8.344 21.125 1 39.22 352 PHE B N 1
ATOM 5726 C CA . PHE B 1 352 ? 16.391 -7.238 20.734 1 39.22 352 PHE B CA 1
ATOM 5727 C C . PHE B 1 352 ? 17.844 -7.566 21.047 1 39.22 352 PHE B C 1
ATOM 5729 O O . PHE B 1 352 ? 18.172 -7.973 22.172 1 39.22 352 PHE B O 1
ATOM 5736 N N . SER B 1 353 ? 18.469 -8.25 20.188 1 36.5 353 SER B N 1
ATOM 5737 C CA . SER B 1 353 ? 19.906 -8.117 20.453 1 36.5 353 SER B CA 1
ATOM 5738 C C . SER B 1 353 ? 20.281 -6.652 20.656 1 36.5 353 SER B C 1
ATOM 5740 O O . SER B 1 353 ? 19.625 -5.75 20.141 1 36.5 353 SER B O 1
ATOM 5742 N N . PRO B 1 354 ? 21.141 -6.398 21.781 1 33.38 354 PRO B N 1
ATOM 5743 C CA . PRO B 1 354 ? 21.734 -5.082 22.016 1 33.38 354 PRO B CA 1
ATOM 5744 C C . PRO B 1 354 ? 22.219 -4.41 20.734 1 33.38 354 PRO B C 1
ATOM 5746 O O . PRO B 1 354 ? 23.125 -4.91 20.078 1 33.38 354 PRO B O 1
ATOM 5749 N N . LEU B 1 355 ? 21.766 -4.195 19.766 1 31.73 355 LEU B N 1
ATOM 5750 C CA . LEU B 1 355 ? 22.625 -3.447 18.859 1 31.73 355 LEU B CA 1
ATOM 5751 C C . LEU B 1 355 ? 23.438 -2.406 19.609 1 31.73 355 LEU B C 1
ATOM 5753 O O . LEU B 1 355 ? 23.078 -1.988 20.703 1 31.73 355 LEU B O 1
ATOM 5757 N N . ALA B 1 356 ? 24.531 -1.432 18.984 1 32.88 356 ALA B N 1
ATOM 5758 C CA . ALA B 1 356 ? 25.672 -0.975 19.781 1 32.88 356 ALA B CA 1
ATOM 5759 C C . ALA B 1 356 ? 25.219 -0.649 21.203 1 32.88 356 ALA B C 1
ATOM 5761 O O . ALA B 1 356 ? 25.812 -1.126 22.172 1 32.88 356 ALA B O 1
ATOM 5762 N N . GLY B 1 357 ? 24.859 0.786 21.453 1 29.23 357 GLY B N 1
ATOM 5763 C CA . GLY B 1 357 ? 24.906 1.312 22.812 1 29.23 357 GLY B CA 1
ATOM 5764 C C . GLY B 1 357 ? 23.828 0.73 23.719 1 29.23 357 GLY B C 1
ATOM 5765 O O . GLY B 1 357 ? 23.672 1.153 24.859 1 29.23 357 GLY B O 1
ATOM 5766 N N . ALA B 1 358 ? 22.625 0.418 23.156 1 31.19 358 ALA B N 1
ATOM 5767 C CA . ALA B 1 358 ? 21.938 -0.023 24.375 1 31.19 358 ALA B CA 1
ATOM 5768 C C . ALA B 1 358 ? 22.406 -1.409 24.797 1 31.19 358 ALA B C 1
ATOM 5770 O O . ALA B 1 358 ? 22.5 -2.322 23.969 1 31.19 358 ALA B O 1
ATOM 5771 N N . THR B 1 359 ? 23.375 -1.461 25.594 1 30.77 359 THR B N 1
ATOM 5772 C CA . THR B 1 359 ? 23.984 -2.523 26.391 1 30.77 359 THR B CA 1
ATOM 5773 C C . THR B 1 359 ? 22.969 -3.623 26.688 1 30.77 359 THR B C 1
ATOM 5775 O O . THR B 1 359 ? 23.344 -4.707 27.141 1 30.77 359 THR B O 1
ATOM 5778 N N . ARG B 1 360 ? 21.781 -3.287 27.422 1 31.3 360 ARG B N 1
ATOM 5779 C CA . ARG B 1 360 ? 21.203 -4.27 28.328 1 31.3 360 ARG B CA 1
ATOM 5780 C C . ARG B 1 360 ? 20.422 -5.336 27.578 1 31.3 360 ARG B C 1
ATOM 5782 O O . ARG B 1 360 ? 19.672 -5.02 26.656 1 31.3 360 ARG B O 1
ATOM 5789 N N . ASP B 1 361 ? 20.812 -6.539 27.297 1 35.41 361 ASP B N 1
ATOM 5790 C CA . ASP B 1 361 ? 20.188 -7.848 27.156 1 35.41 361 ASP B CA 1
ATOM 5791 C C . ASP B 1 361 ? 18.734 -7.812 27.641 1 35.41 361 ASP B C 1
ATOM 5793 O O . ASP B 1 361 ? 18.297 -8.719 28.344 1 35.41 361 ASP B O 1
ATOM 5797 N N . GLU B 1 362 ? 18.109 -6.609 27.906 1 39.91 362 GLU B N 1
ATOM 5798 C CA . GLU B 1 362 ? 16.953 -6.754 28.797 1 39.91 362 GLU B CA 1
ATOM 5799 C C . GLU B 1 362 ? 15.859 -7.59 28.141 1 39.91 362 GLU B C 1
ATOM 5801 O O . GLU B 1 362 ? 15.695 -7.562 26.922 1 39.91 362 GLU B O 1
ATOM 5806 N N . GLY B 1 363 ? 15.172 -8.484 28.656 1 45.06 363 GLY B N 1
ATOM 5807 C CA . GLY B 1 363 ? 14.117 -9.484 28.578 1 45.06 363 GLY B CA 1
ATOM 5808 C C . GLY B 1 363 ? 13.383 -9.469 27.25 1 45.06 363 GLY B C 1
ATOM 5809 O O . GLY B 1 363 ? 13.516 -8.523 26.469 1 45.06 363 GLY B O 1
ATOM 5810 N N . GLY B 1 364 ? 13.117 -10.656 26.609 1 52.56 364 GLY B N 1
ATOM 5811 C CA . GLY B 1 364 ? 12.289 -10.969 25.453 1 52.56 364 GLY B CA 1
ATOM 5812 C C . GLY B 1 364 ? 11.062 -10.086 25.344 1 52.56 364 GLY B C 1
ATOM 5813 O O . GLY B 1 364 ? 10.43 -9.766 26.359 1 52.56 364 GLY B O 1
ATOM 5814 N N . PHE B 1 365 ? 11.133 -9.055 24.5 1 60.38 365 PHE B N 1
ATOM 5815 C CA . PHE B 1 365 ? 9.875 -8.344 24.297 1 60.38 365 PHE B CA 1
ATOM 5816 C C . PHE B 1 365 ? 9.164 -8.852 23.047 1 60.38 365 PHE B C 1
ATOM 5818 O O . PHE B 1 365 ? 9.789 -9.461 22.172 1 60.38 365 PHE B O 1
ATOM 5825 N N . SER B 1 366 ? 7.863 -8.961 23.266 1 70.06 366 SER B N 1
ATOM 5826 C CA . SER B 1 366 ? 7.023 -9.391 22.156 1 70.06 366 SER B CA 1
ATOM 5827 C C . SER B 1 366 ? 6.172 -8.242 21.625 1 70.06 366 SER B C 1
ATOM 5829 O O . SER B 1 366 ? 5.723 -7.391 22.406 1 70.06 366 SER B O 1
ATOM 5831 N N . ILE B 1 367 ? 6.328 -8.055 20.297 1 73.44 367 ILE B N 1
ATOM 5832 C CA . ILE B 1 367 ? 5.422 -7.102 19.672 1 73.44 367 ILE B CA 1
ATOM 5833 C C . ILE B 1 367 ? 4.301 -7.855 18.953 1 73.44 367 ILE B C 1
ATOM 5835 O O . ILE B 1 367 ? 4.512 -8.961 18.453 1 73.44 367 ILE B O 1
ATOM 5839 N N . ARG B 1 368 ? 3.158 -7.293 19.109 1 79.44 368 ARG B N 1
ATOM 5840 C CA . ARG B 1 368 ? 2.014 -7.875 18.422 1 79.44 368 ARG B CA 1
ATOM 5841 C C . ARG B 1 368 ? 1.848 -7.273 17.031 1 79.44 368 ARG B C 1
ATOM 5843 O O . ARG B 1 368 ? 1.869 -6.051 16.859 1 79.44 368 ARG B O 1
ATOM 5850 N N . ILE B 1 369 ? 1.905 -8.102 16.016 1 81.75 369 ILE B N 1
ATOM 5851 C CA . ILE B 1 369 ? 1.716 -7.629 14.648 1 81.75 369 ILE B CA 1
ATOM 5852 C C . ILE B 1 369 ? 0.549 -8.375 14.008 1 81.75 369 ILE B C 1
ATOM 5854 O O . ILE B 1 369 ? 0.157 -9.445 14.469 1 81.75 369 ILE B O 1
ATOM 5858 N N . PRO B 1 370 ? -0.034 -7.84 12.977 1 83.44 370 PRO B N 1
ATOM 5859 C CA . PRO B 1 370 ? -1.156 -8.492 12.297 1 83.44 370 PRO B CA 1
ATOM 5860 C C . PRO B 1 370 ? -0.757 -9.805 11.617 1 83.44 370 PRO B C 1
ATOM 5862 O O . PRO B 1 370 ? 0.405 -9.977 11.242 1 83.44 370 PRO B O 1
ATOM 5865 N N . ARG B 1 371 ? -1.746 -10.633 11.492 1 84.19 371 ARG B N 1
ATOM 5866 C CA . ARG B 1 371 ? -1.558 -11.82 10.664 1 84.19 371 ARG B CA 1
ATOM 5867 C C . ARG B 1 371 ? -1.401 -11.453 9.195 1 84.19 371 ARG B C 1
ATOM 5869 O O . ARG B 1 371 ? -1.833 -10.375 8.773 1 84.19 371 ARG B O 1
ATOM 5876 N N . PRO B 1 372 ? -0.811 -12.406 8.531 1 89.25 372 PRO B N 1
ATOM 5877 C CA . PRO B 1 372 ? -0.626 -12.109 7.109 1 89.25 372 PRO B CA 1
ATOM 5878 C C . PRO B 1 372 ? -1.948 -11.914 6.375 1 89.25 372 PRO B C 1
ATOM 5880 O O . PRO B 1 372 ? -2.949 -12.555 6.707 1 89.25 372 PRO B O 1
ATOM 5883 N N . CYS B 1 373 ? -1.948 -11.055 5.559 1 90.62 373 CYS B N 1
ATOM 5884 C CA . CYS B 1 373 ? -3.014 -10.828 4.59 1 90.62 373 CYS B CA 1
ATOM 5885 C C . CYS B 1 373 ? -2.461 -10.789 3.17 1 90.62 373 CYS B C 1
ATOM 5887 O O . CYS B 1 373 ? -1.488 -10.086 2.893 1 90.62 373 CYS B O 1
ATOM 5889 N N . PRO B 1 374 ? -3.035 -11.602 2.189 1 93.75 374 PRO B N 1
ATOM 5890 C CA . PRO B 1 374 ? -4.289 -12.352 2.283 1 93.75 374 PRO B CA 1
ATOM 5891 C C . PRO B 1 374 ? -4.113 -13.711 2.955 1 93.75 374 PRO B C 1
ATOM 5893 O O . PRO B 1 374 ? -2.984 -14.148 3.186 1 93.75 374 PRO B O 1
ATOM 5896 N N . LEU B 1 375 ? -5.273 -14.258 3.324 1 92.56 375 LEU B N 1
ATOM 5897 C CA . LEU B 1 375 ? -5.285 -15.656 3.742 1 92.56 375 LEU B CA 1
ATOM 5898 C C . LEU B 1 375 ? -5.543 -16.578 2.553 1 92.56 375 LEU B C 1
ATOM 5900 O O . LEU B 1 375 ? -6.43 -16.312 1.739 1 92.56 375 LEU B O 1
ATOM 5904 N N . LEU B 1 376 ? -4.695 -17.547 2.436 1 95.5 376 LEU B N 1
ATOM 5905 C CA . LEU B 1 376 ? -4.871 -18.531 1.378 1 95.5 376 LEU B CA 1
ATOM 5906 C C . LEU B 1 376 ? -5.348 -19.859 1.952 1 95.5 376 LEU B C 1
ATOM 5908 O O . LEU B 1 376 ? -4.879 -20.281 3.01 1 95.5 376 LEU B O 1
ATOM 5912 N N . SER B 1 377 ? -6.289 -20.469 1.312 1 93.94 377 SER B N 1
ATOM 5913 C CA . SER B 1 377 ? -6.785 -21.781 1.73 1 93.94 377 SER B CA 1
ATOM 5914 C C . SER B 1 377 ? -7.078 -22.672 0.527 1 93.94 377 SER B C 1
ATOM 5916 O O . SER B 1 377 ? -7.23 -22.172 -0.593 1 93.94 377 SER B O 1
ATOM 5918 N N . ASP B 1 378 ? -7.117 -23.953 0.77 1 94 378 ASP B N 1
ATOM 5919 C CA . ASP B 1 378 ? -7.523 -24.922 -0.252 1 94 378 ASP B CA 1
ATOM 5920 C C . ASP B 1 378 ? -9.039 -24.922 -0.431 1 94 378 ASP B C 1
ATOM 5922 O O . ASP B 1 378 ? -9.781 -24.516 0.47 1 94 378 ASP B O 1
ATOM 5926 N N . PHE B 1 379 ? -9.406 -25.297 -1.674 1 91.69 379 PHE B N 1
ATOM 5927 C CA . PHE B 1 379 ? -10.828 -25.562 -1.862 1 91.69 379 PHE B CA 1
ATOM 5928 C C . PHE B 1 379 ? -11.281 -26.734 -1.017 1 91.69 379 PHE B C 1
ATOM 5930 O O . PHE B 1 379 ? -10.484 -27.641 -0.717 1 91.69 379 PHE B O 1
ATOM 5937 N N . PRO B 1 380 ? -12.523 -26.641 -0.558 1 80 380 PRO B N 1
ATOM 5938 C CA . PRO B 1 380 ? -13.031 -27.781 0.211 1 80 380 PRO B CA 1
ATOM 5939 C C . PRO B 1 380 ? -12.969 -29.094 -0.57 1 80 380 PRO B C 1
ATOM 5941 O O . PRO B 1 380 ? -13.117 -29.094 -1.794 1 80 380 PRO B O 1
ATOM 5944 N N . ALA B 1 381 ? -12.453 -30.172 0.099 1 69.81 381 ALA B N 1
ATOM 5945 C CA . ALA B 1 381 ? -12.328 -31.5 -0.496 1 69.81 381 ALA B CA 1
ATOM 5946 C C . ALA B 1 381 ? -13.656 -31.969 -1.078 1 69.81 381 ALA B C 1
ATOM 5948 O O . ALA B 1 381 ? -14.719 -31.594 -0.582 1 69.81 381 ALA B O 1
ATOM 5949 N N . ASP B 1 382 ? -13.602 -32.562 -2.334 1 61.19 382 ASP B N 1
ATOM 5950 C CA . ASP B 1 382 ? -14.766 -33.219 -2.941 1 61.19 382 ASP B CA 1
ATOM 5951 C C . ASP B 1 382 ? -15.422 -34.188 -1.97 1 61.19 382 ASP B C 1
ATOM 5953 O O . ASP B 1 382 ? -14.742 -34.812 -1.171 1 61.19 382 ASP B O 1
#

InterPro domains:
  IPR003673 CoA-transferase family III [PF02515] (17-339)
  IPR023606 CoA-transferase family III domain 1 superfamily [G3DSA:3.40.50.10540] (14-245)
  IPR023606 CoA-transferase family III domain 1 superfamily [SSF89796] (16-341)
  IPR044855 CoA-transferase family III domain 3 superfamily [G3DSA:3.30.1540.10] (246-331)
  IPR050509 Coenzyme A-transferase family III [PTHR48228] (16-381)

Sequence (764 aa):
MFGAVKNLVGTTCISMLKGIQVLELAGLGPVTMCGLILKDYGASVHRILNPNAPFIDHLLSPGKPSVPLDLKNPSDRQRLIDLCKSADVLLDPYRPKCLDRLGLAPDILHKANKRLVLTRISGYGQPESSQDIDYYLRPGHDINYLAESGILWLFIGERGKSVYPINVIADIAGGAFPAVTGILLALYEREKSGLGKIVDVSITDGISYVSTYFMASCQLDGQNEFNPLSSLVHWHSLARQCANLLDGGAPFYRIYETKDKKFVAVGALEPHFYANLLRPLGLTEKYAPQLDRHAWPRIAAILSGIFVSETRDYWCQETDLVRSACLSPVYSLKEAMDRRPKHLYRDLNFSFSPLAGATRDEGGFSIRIPRPCPLLSDFPADMFGAVKNLVGTTCISMLKGIQVLELAGLGPVTMCGLILKDYGASVHRILNPNAPFIDHLLSPGKPSVPLDLKNPSDRQRLIDLCKSADVLLDPYRPKCLDRLGLAPDILHKANKRLVLTRISGYGQPESSQDIDYYLRPGHDINYLAESGILWLFIGERGKSVYPINVIADIAGGAFPAVTGILLALYEREKSGLGKIVDVSITDGISYVSTYFMASCQLDGQNEFNPLSSLVHWHSLARQCANLLDGGAPFYRIYETKDKKFVAVGALEPHFYANLLRPLGLTEKYAPQLDRHAWPRIAAILSGIFVSETRDYWCQETDLVRSACLSPVYSLKEAMDRRPKHLYRDLNFSFSPLAGATRDEGGFSIRIPRPCPLLSDFPAD

Foldseek 3Di:
DPPDPPPPLDPQQQPQQAPAEEEQEFDDQQRLVLQLNSNSSNYAYEYEDAPPDPDGDCPNCPNHHYDHADLLDPVSVVVVLVVLLRHQEYEAADFPCPCVVSVNDLVSSCVSHQNYAYEYFAAAKYDDPPDDSLQRLWDAALQQLCQLLQNQVLLQALQRQGQCVCSSCLRHQQTNVLRNVQSVVQNVVCVPVVGGWYWIGHSSLSSQQSCQVVLQVVVVCPVPVPVCCPVVVVSRNGSSVNHCPPPLLQLQAHWEAAQVRFIKGGNQPDPQLQQLQQVVLVHDCVQVVRPPSVCSNVNNVSVNVSRHDHDLVVQCPPSSNGRRNNMHTRDHNVRSCVPPDVLQKDWDWDQPDCPPPPHDSPDTDIRIGTDDPTDIDRRPDD/DPPDPPPPLDPQQQPQQAPAEEEQEFDDQQRLVLQQNSNSSNYAYEYEDAPPDPDGDCVRCPNHHYDHADLLDPVSVVVVLVVLLRHQEYEAADFPCPCVVSVNDLVSSCVSHQNYAYEYFAAAKYDDPPDDSLLRLWDAALQQLCQLLQNQVLLQAQQRQGPCVCSSCLRHQQTNVLRNVQSVVQNVVCVPVVGGWYWIGHSSLSSQQSCQVVLQVVVVCVVPVPVCCPVVVVRRNGSSVNRCPPPLLQLQATWEAAQVRFIKGGNQPDPQLQQLQQVVLVHDCVQVVRPPSVCSNVNNVSVNVSRHDHDLVVQCPPSSNGRRNNMHTRDHNVRSCVVPDVLQKDWDWDQPDPDPPPPDSPDTDIRIGTDDPTDIGRRPDD